Protein 3I33 (pdb70)

Organism: Homo sapiens (NCBI:txid9606)

InterPro domains:
  IPR013126 Heat shock protein 70 family [PF00012] (7-615)
  IPR013126 Heat shock protein 70 family [PTHR19375] (7-579)
  IPR018181 Heat shock protein 70, conserved site [PS00297] (10-17)
  IPR018181 Heat shock protein 70, conserved site [PS00329] (200-213)
  IPR018181 Heat shock protein 70, conserved site [PS01036] (337-351)
  IPR029047 Heat shock protein 70kD, peptide-binding domain superfamily [G3DSA:2.60.34.10] (388-541)
  IPR029047 Heat shock protein 70kD, peptide-binding domain superfamily [SSF100920] (389-546)
  IPR029048 H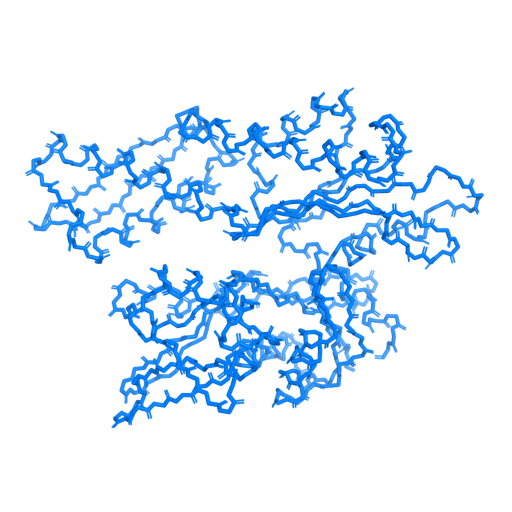eat shock protein 70kD, C-terminal domain superfamily [G3DSA:1.20.1270.10] (542-639)
  IPR029048 Heat shock protein 70kD, C-terminal domain superfamily [SSF100934] (541-621)
  IPR043129 ATPase, nucleotide binding domain [SSF53067] (5-188)
  IPR043129 ATPase, nucleotide binding domain [SSF53067] (194-385)

CATH classification: 3.30.420.40 (+3 more: 3.30.30.30, 3.30.420.40, 3.90.640.10)

Structure (mmCIF, N/CA/C/O backbone):
data_3I33
#
_entry.id   3I33
#
_cell.length_a   48.180
_cell.length_b   78.600
_cell.length_c   93.990
_cell.angle_alpha   90.00
_cell.angle_beta   90.00
_cell.angle_gamma   90.00
#
_symmetry.space_group_name_H-M   'P 21 21 21'
#
loop_
_entity.id
_entity.type
_entity.pdbx_description
1 polymer 'Heat shock-related 70 kDa protein 2'
2 non-polymer 'PHOSPHATE ION'
3 non-polymer "ADENOSINE-5'-DIPHOSPHATE"
4 non-polymer 'MAGNESIUM ION'
5 non-polymer GLYCEROL
6 water water
#
loop_
_atom_site.group_PDB
_atom_site.id
_atom_site.type_symbol
_atom_site.label_atom_id
_atom_site.label_alt_id
_atom_site.label_comp_id
_atom_site.label_asym_id
_atom_site.label_entity_id
_atom_site.label_seq_id
_atom_site.pdbx_PDB_ins_code
_atom_site.Cartn_x
_atom_site.Cartn_y
_atom_site.Cartn_z
_atom_site.occupancy
_atom_site.B_iso_or_equiv
_atom_site.auth_seq_id
_atom_site.auth_comp_id
_atom_site.auth_asym_id
_atom_site.auth_atom_id
_atom_site.pdbx_PDB_model_num
ATOM 1 N N . MET A 1 23 ? -24.187 -4.284 -21.830 1.00 17.04 5 MET A N 1
ATOM 2 C CA . MET A 1 23 ? -23.368 -4.648 -20.634 1.00 16.69 5 MET A CA 1
ATOM 3 C C . MET A 1 23 ? -23.324 -3.496 -19.630 1.00 15.78 5 MET A C 1
ATOM 4 O O . MET A 1 23 ? -22.890 -2.399 -19.960 1.00 15.83 5 MET A O 1
ATOM 9 N N . PRO A 1 24 ? -23.753 -3.746 -18.386 1.00 14.39 6 PRO A N 1
ATOM 10 C CA . PRO A 1 24 ? -23.696 -2.670 -17.400 1.00 13.46 6 PRO A CA 1
ATOM 11 C C . PRO A 1 24 ? -22.287 -2.423 -16.881 1.00 12.33 6 PRO A C 1
ATOM 12 O O . PRO A 1 24 ? -21.401 -3.273 -17.022 1.00 12.04 6 PRO A O 1
ATOM 16 N N . ALA A 1 25 ? -22.108 -1.240 -16.305 1.00 11.23 7 ALA A N 1
ATOM 17 C CA . ALA A 1 25 ? -20.898 -0.894 -15.576 1.00 10.88 7 ALA A CA 1
ATOM 18 C C . ALA A 1 25 ? -21.072 -1.378 -14.143 1.00 10.20 7 ALA A C 1
ATOM 19 O O . ALA A 1 25 ? -22.201 -1.612 -13.701 1.00 10.46 7 ALA A O 1
ATOM 21 N N . ILE A 1 26 ? -19.964 -1.528 -13.426 1.00 9.54 8 ILE A N 1
ATOM 22 C CA . ILE A 1 26 ? -20.001 -2.035 -12.052 1.00 8.93 8 ILE A CA 1
ATOM 23 C C . ILE A 1 26 ? -19.483 -0.993 -11.061 1.00 8.38 8 ILE A C 1
ATOM 24 O O . ILE A 1 26 ? -18.791 -0.051 -11.435 1.00 8.75 8 ILE A O 1
ATOM 29 N N . GLY A 1 27 ? -19.884 -1.142 -9.804 1.00 7.62 9 GLY A N 1
ATOM 30 C CA . GLY A 1 27 ? -19.358 -0.339 -8.712 1.00 6.99 9 GLY A CA 1
ATOM 31 C C . GLY A 1 27 ? -18.476 -1.220 -7.866 1.00 6.85 9 GLY A C 1
ATOM 32 O O . GLY A 1 27 ? -18.889 -2.291 -7.430 1.00 7.44 9 GLY A O 1
ATOM 33 N N . ILE A 1 28 ? -17.254 -0.768 -7.620 1.00 6.44 10 ILE A N 1
ATOM 34 C CA . ILE A 1 28 ? -16.316 -1.522 -6.792 1.00 6.65 10 ILE A CA 1
ATOM 35 C C . ILE A 1 28 ? -15.866 -0.713 -5.577 1.00 6.46 10 ILE A C 1
ATOM 36 O O . ILE A 1 28 ? -15.297 0.377 -5.704 1.00 7.09 10 ILE A O 1
ATOM 41 N N . ASP A 1 29 ? -16.151 -1.264 -4.406 1.00 5.72 11 ASP A N 1
ATOM 42 C CA . ASP A 1 29 ? -15.575 -0.801 -3.155 1.00 5.74 11 ASP A CA 1
ATOM 43 C C . ASP A 1 29 ? -14.292 -1.594 -2.956 1.00 5.72 11 ASP A C 1
ATOM 44 O O . ASP A 1 29 ? -14.333 -2.773 -2.626 1.00 6.37 11 ASP A O 1
ATOM 49 N N . LEU A 1 30 ? -13.157 -0.942 -3.178 1.00 5.33 12 LEU A N 1
ATOM 50 C CA . LEU A 1 30 ? -11.846 -1.535 -2.987 1.00 5.65 12 LEU A CA 1
ATOM 51 C C . LEU A 1 30 ? -11.404 -1.182 -1.570 1.00 5.34 12 LEU A C 1
ATOM 52 O O . LEU A 1 30 ? -10.818 -0.127 -1.326 1.00 5.88 12 LEU A O 1
ATOM 57 N N . GLY A 1 31 ? -11.745 -2.055 -0.627 1.00 5.26 13 GLY A N 1
ATOM 58 C CA . GLY A 1 31 ? -11.610 -1.742 0.781 1.00 5.21 13 GLY A CA 1
ATOM 59 C C . GLY A 1 31 ? -10.298 -2.175 1.371 1.00 5.17 13 GLY A C 1
ATOM 60 O O . GLY A 1 31 ? -9.589 -3.023 0.820 1.00 5.24 13 GLY A O 1
ATOM 61 N N . THR A 1 32 ? -9.969 -1.600 2.510 1.00 5.19 14 THR A N 1
ATOM 62 C CA . THR A 1 32 ? -8.739 -1.955 3.191 1.00 5.19 14 THR A CA 1
ATOM 63 C C . THR A 1 32 ? -8.702 -3.433 3.501 1.00 5.13 14 THR A C 1
ATOM 64 O O . THR A 1 32 ? -7.675 -4.078 3.298 1.00 5.72 14 THR A O 1
ATOM 68 N N . THR A 1 33 ? -9.805 -3.970 4.008 1.00 5.58 15 THR A N 1
ATOM 69 C CA . THR A 1 33 ? -9.843 -5.372 4.434 1.00 5.79 15 THR A CA 1
ATOM 70 C C . THR A 1 33 ? -10.704 -6.260 3.545 1.00 6.21 15 THR A C 1
ATOM 71 O O . THR A 1 33 ? -10.343 -7.415 3.327 1.00 5.86 15 THR A O 1
ATOM 75 N N . TYR A 1 34 ? -11.807 -5.723 3.029 1.00 5.58 16 TYR A N 1
ATOM 76 C CA . TYR A 1 34 ? -12.699 -6.436 2.112 1.00 6.22 16 TYR A CA 1
ATOM 77 C C . TYR A 1 34 ? -13.024 -5.568 0.923 1.00 6.30 16 TYR A C 1
ATOM 78 O O . TYR A 1 34 ? -13.070 -4.345 1.016 1.00 6.60 16 TYR A O 1
ATOM 87 N N . SER A 1 35 ? -13.304 -6.214 -0.197 1.00 6.63 17 SER A N 1
ATOM 88 C CA . SER A 1 35 ? -13.805 -5.531 -1.368 1.00 7.15 17 SER A CA 1
ATOM 89 C C . SER A 1 35 ? -15.165 -6.100 -1.742 1.00 7.23 17 SER A C 1
ATOM 90 O O . SER A 1 35 ? -15.509 -7.230 -1.373 1.00 8.22 17 SER A O 1
ATOM 93 N N . CYS A 1 36 ? -15.944 -5.295 -2.438 1.00 6.86 18 CYS A N 1
ATOM 94 C CA . CYS A 1 36 ? -17.336 -5.603 -2.723 1.00 7.27 18 CYS A CA 1
ATOM 95 C C . CYS A 1 36 ? -17.685 -5.013 -4.072 1.00 6.97 18 CYS A C 1
ATOM 96 O O . CYS A 1 36 ? -17.235 -3.909 -4.402 1.00 7.23 18 CYS A O 1
ATOM 99 N N . VAL A 1 37 ? -18.436 -5.760 -4.881 1.00 6.92 19 VAL A N 1
ATOM 100 C CA . VAL A 1 37 ? -18.798 -5.318 -6.226 1.00 7.77 19 VAL A CA 1
ATOM 101 C C . VAL A 1 37 ? -20.294 -5.441 -6.430 1.00 7.78 19 VAL A C 1
ATOM 102 O O . VAL A 1 37 ? -20.909 -6.439 -6.052 1.00 8.46 19 VAL A O 1
ATOM 106 N N . GLY A 1 38 ? -20.861 -4.391 -6.992 1.00 7.84 20 GLY A N 1
ATOM 107 C CA . GLY A 1 38 ? -22.280 -4.331 -7.270 1.00 8.02 20 GLY A CA 1
ATOM 108 C C . GLY A 1 38 ? -22.546 -3.907 -8.704 1.00 7.63 20 GLY A C 1
ATOM 109 O O . GLY A 1 38 ? -21.675 -3.352 -9.395 1.00 7.68 20 GLY A O 1
ATOM 110 N N . VAL A 1 39 ? -23.769 -4.172 -9.155 1.00 8.07 21 VAL A N 1
ATOM 111 C CA . VAL A 1 39 ? -24.200 -3.766 -10.484 1.00 8.93 21 VAL A CA 1
ATOM 112 C C . VAL A 1 39 ? -25.654 -3.330 -10.414 1.00 9.10 21 VAL A C 1
ATOM 113 O O . VAL A 1 39 ? -26.463 -3.922 -9.697 1.00 9.26 21 VAL A O 1
ATOM 117 N N . PHE A 1 40 ? -25.972 -2.288 -11.162 1.00 9.43 22 PHE A N 1
ATOM 118 C CA . PHE A 1 40 ? -27.319 -1.750 -11.241 1.00 10.40 22 PHE A CA 1
ATOM 119 C C . PHE A 1 40 ? -27.916 -2.234 -12.553 1.00 10.77 22 PHE A C 1
ATOM 120 O O . PHE A 1 40 ? -27.377 -1.948 -13.615 1.00 11.98 22 PHE A O 1
ATOM 128 N N . GLN A 1 41 ? -28.991 -3.010 -12.471 1.00 11.57 23 GLN A N 1
ATOM 129 C CA . GLN A 1 41 ? -29.684 -3.538 -13.653 1.00 12.73 23 GLN A CA 1
ATOM 130 C C . GLN A 1 41 ? -31.171 -3.539 -13.350 1.00 13.19 23 GLN A C 1
ATOM 131 O O . GLN A 1 41 ? -31.571 -3.840 -12.230 1.00 12.53 23 GLN A O 1
ATOM 137 N N . HIS A 1 42 ? -31.991 -3.239 -14.352 1.00 13.83 24 HIS A N 1
ATOM 138 C CA . HIS A 1 42 ? -33.449 -3.284 -14.197 1.00 15.08 24 HIS A CA 1
ATOM 139 C C . HIS A 1 42 ? -33.895 -2.560 -12.935 1.00 14.94 24 HIS A C 1
ATOM 140 O O . HIS A 1 42 ? -34.673 -3.088 -12.139 1.00 15.89 24 HIS A O 1
ATOM 147 N N . GLY A 1 43 ? -33.369 -1.357 -12.750 1.00 14.91 25 GLY A N 1
ATOM 148 C CA . GLY A 1 43 ? -33.838 -0.477 -11.694 1.00 14.58 25 GLY A CA 1
ATOM 149 C C . GLY A 1 43 ? -33.310 -0.736 -10.300 1.00 14.29 25 GLY A C 1
ATOM 150 O O . GLY A 1 43 ? -33.659 -0.002 -9.375 1.00 14.97 25 GLY A O 1
ATOM 151 N N . LYS A 1 44 ? -32.476 -1.755 -10.117 1.00 13.56 26 LYS A N 1
ATOM 152 C CA . LYS A 1 44 ? -31.997 -2.066 -8.778 1.00 13.95 26 LYS A CA 1
ATOM 153 C C . LYS A 1 44 ? -30.551 -2.527 -8.741 1.00 12.84 26 LYS A C 1
ATOM 154 O O . LYS A 1 44 ? -30.002 -2.999 -9.729 1.00 12.26 26 LYS A O 1
ATOM 160 N N . VAL A 1 45 ? -29.954 -2.403 -7.567 1.00 12.02 27 VAL A N 1
ATOM 161 C CA . VAL A 1 45 ? -28.602 -2.878 -7.331 1.00 11.56 27 VAL A CA 1
ATOM 162 C C . VAL A 1 45 ? -28.598 -4.334 -6.882 1.00 11.03 27 VAL A C 1
ATOM 163 O O . VAL A 1 45 ? -29.373 -4.727 -6.004 1.00 11.65 27 VAL A O 1
ATOM 167 N N . GLU A 1 46 ? -27.728 -5.128 -7.494 1.00 9.80 28 GLU A N 1
ATOM 168 C CA . GLU A 1 46 ? -27.405 -6.468 -7.029 1.00 10.86 28 GLU A CA 1
ATOM 169 C C . GLU A 1 46 ? -25.952 -6.462 -6.589 1.00 10.37 28 GLU A C 1
ATOM 170 O O . GLU A 1 46 ? -25.067 -6.075 -7.350 1.00 10.12 28 GLU A O 1
ATOM 176 N N . ILE A 1 47 ? -25.711 -6.863 -5.355 1.00 10.11 29 ILE A N 1
ATOM 177 C CA . ILE A 1 47 ? -24.363 -7.058 -4.854 1.00 10.60 29 ILE A CA 1
ATOM 178 C C . ILE A 1 47 ? -24.000 -8.484 -5.212 1.00 10.72 29 ILE A C 1
ATOM 179 O O . ILE A 1 47 ? -24.775 -9.409 -4.932 1.00 12.02 29 ILE A O 1
ATOM 184 N N . ILE A 1 48 ? -22.851 -8.659 -5.849 1.00 10.66 30 ILE A N 1
ATOM 185 C CA . ILE A 1 48 ? -22.494 -9.901 -6.522 1.00 11.12 30 ILE A CA 1
ATOM 186 C C . ILE A 1 48 ? -21.680 -10.812 -5.606 1.00 11.41 30 ILE A C 1
ATOM 187 O O . ILE A 1 48 ? -20.657 -10.404 -5.044 1.00 11.14 30 ILE A O 1
ATOM 192 N N . ALA A 1 49 ? -22.137 -12.051 -5.447 1.00 12.29 31 ALA A N 1
ATOM 193 C CA . ALA A 1 49 ? -21.436 -13.024 -4.620 1.00 12.60 31 ALA A CA 1
ATOM 194 C C . ALA A 1 49 ? -20.274 -13.601 -5.405 1.00 12.76 31 ALA A C 1
ATOM 195 O O . ALA A 1 49 ? -20.356 -13.752 -6.631 1.00 14.05 31 ALA A O 1
ATOM 197 N N . ASN A 1 50 ? -19.179 -13.889 -4.709 1.00 12.60 32 ASN A N 1
ATOM 198 C CA . ASN A 1 50 ? -18.005 -14.491 -5.320 1.00 12.86 32 ASN A CA 1
ATOM 199 C C . ASN A 1 50 ? -18.189 -16.014 -5.437 1.00 13.77 32 ASN A C 1
ATOM 200 O O . ASN A 1 50 ? -19.272 -16.537 -5.159 1.00 14.09 32 ASN A O 1
ATOM 205 N N . ASP A 1 51 ? -17.142 -16.725 -5.834 1.00 14.81 33 ASP A N 1
ATOM 206 C CA . ASP A 1 51 ? -17.303 -18.158 -6.109 1.00 15.46 33 ASP A CA 1
ATOM 207 C C . ASP A 1 51 ? -17.273 -19.041 -4.866 1.00 15.11 33 ASP A C 1
ATOM 208 O O . ASP A 1 51 ? -17.340 -20.267 -4.965 1.00 15.59 33 ASP A O 1
ATOM 213 N N . GLN A 1 52 ? -17.164 -18.424 -3.696 1.00 14.23 34 GLN A N 1
ATOM 214 C CA . GLN A 1 52 ? -17.437 -19.111 -2.444 1.00 13.53 34 GLN A CA 1
ATOM 215 C C . GLN A 1 52 ? -18.791 -18.690 -1.866 1.00 13.28 34 GLN A C 1
ATOM 216 O O . GLN A 1 52 ? -19.115 -19.036 -0.733 1.00 13.54 34 GLN A O 1
ATOM 222 N N . GLY A 1 53 ? -19.568 -17.946 -2.662 1.00 13.05 35 GLY A N 1
ATOM 223 C CA . GLY A 1 53 ? -20.918 -17.521 -2.290 1.00 13.21 35 GLY A CA 1
ATOM 224 C C . GLY A 1 53 ? -20.980 -16.285 -1.410 1.00 12.64 35 GLY A C 1
ATOM 225 O O . GLY A 1 53 ? -22.027 -15.997 -0.819 1.00 13.97 35 GLY A O 1
ATOM 226 N N . ASN A 1 54 ? -19.870 -15.545 -1.317 1.00 12.16 36 ASN A N 1
ATOM 227 C CA . ASN A 1 54 ? -19.762 -14.423 -0.388 1.00 11.35 36 ASN A CA 1
ATOM 228 C C . ASN A 1 54 ? -19.874 -13.086 -1.085 1.00 10.10 36 ASN A C 1
ATOM 229 O O . ASN A 1 54 ? -19.260 -12.872 -2.133 1.00 10.15 36 ASN A O 1
ATOM 234 N N . ARG A 1 55 ? -20.642 -12.190 -0.479 1.00 10.05 37 ARG A N 1
ATOM 235 C CA . ARG A 1 55 ? -20.933 -10.889 -1.068 1.00 10.40 37 ARG A CA 1
ATOM 236 C C . ARG A 1 55 ? -19.828 -9.866 -0.806 1.00 10.13 37 ARG A C 1
ATOM 237 O O . ARG A 1 55 ? -19.893 -8.749 -1.327 1.00 10.40 37 ARG A O 1
ATOM 245 N N . THR A 1 56 ? -18.831 -10.254 -0.014 1.00 9.81 38 THR A N 1
ATOM 246 C CA . THR A 1 56 ? -17.589 -9.485 0.155 1.00 10.36 38 THR A CA 1
ATOM 247 C C . THR A 1 56 ? -16.420 -10.431 -0.025 1.00 9.87 38 THR A C 1
ATOM 248 O O . THR A 1 56 ? -16.541 -11.631 0.219 1.00 10.26 38 THR A O 1
ATOM 252 N N . THR A 1 57 ? -15.281 -9.886 -0.432 1.00 9.00 39 THR A N 1
ATOM 253 C CA . THR A 1 57 ? -14.101 -10.658 -0.731 1.00 8.88 39 THR A CA 1
ATOM 254 C C . THR A 1 57 ? -12.915 -10.033 -0.007 1.00 8.22 39 THR A C 1
ATOM 255 O O . THR A 1 57 ? -12.670 -8.844 -0.161 1.00 7.52 39 THR A O 1
ATOM 259 N N . PRO A 1 58 ? -12.167 -10.808 0.782 1.00 7.91 40 PRO A N 1
ATOM 260 C CA . PRO A 1 58 ? -11.001 -10.230 1.446 1.00 8.25 40 PRO A CA 1
ATOM 261 C C . PRO A 1 58 ? -10.018 -9.603 0.455 1.00 7.65 40 PRO A C 1
ATOM 262 O O . PRO A 1 58 ? -9.734 -10.184 -0.601 1.00 7.61 40 PRO A O 1
ATOM 266 N N . SER A 1 59 ? -9.484 -8.440 0.812 1.00 7.14 41 SER A N 1
ATOM 267 C CA . SER A 1 59 ? -8.509 -7.737 -0.019 1.00 7.00 41 SER A CA 1
ATOM 268 C C . SER A 1 59 ? -7.124 -8.309 0.262 1.00 7.70 41 SER A C 1
ATOM 269 O O . SER A 1 59 ? -6.221 -7.623 0.743 1.00 7.55 41 SER A O 1
ATOM 272 N N . TYR A 1 60 ? -7.002 -9.607 -0.043 1.00 8.01 42 TYR A N 1
ATOM 273 C CA . TYR A 1 60 ? -5.832 -10.411 0.288 1.00 8.43 42 TYR A CA 1
ATOM 274 C C . TYR A 1 60 ? -5.294 -11.076 -0.971 1.00 8.27 42 TYR A C 1
ATOM 275 O O . TYR A 1 60 ? -6.075 -11.545 -1.801 1.00 8.41 42 TYR A O 1
ATOM 284 N N . VAL A 1 61 ? -3.969 -11.140 -1.084 1.00 8.50 43 VAL A N 1
ATOM 285 C CA . VAL A 1 61 ? -3.321 -11.859 -2.179 1.00 9.36 43 VAL A CA 1
ATOM 286 C C . VAL A 1 61 ? -2.198 -12.681 -1.574 1.00 10.59 43 VAL A C 1
ATOM 287 O O . VAL A 1 61 ? -1.332 -12.136 -0.909 1.00 9.97 43 VAL A O 1
ATOM 291 N N . ALA A 1 62 ? -2.228 -13.992 -1.818 1.00 11.94 44 ALA A N 1
ATOM 292 C CA . ALA A 1 62 ? -1.208 -14.908 -1.298 1.00 13.02 44 ALA A CA 1
ATOM 293 C C . ALA A 1 62 ? -0.387 -15.527 -2.429 1.00 13.29 44 ALA A C 1
ATOM 294 O O . ALA A 1 62 ? -0.927 -15.829 -3.497 1.00 13.83 44 ALA A O 1
ATOM 296 N N . PHE A 1 63 ? 0.906 -15.713 -2.162 1.00 13.17 45 PHE A N 1
ATOM 297 C CA . PHE A 1 63 ? 1.853 -16.303 -3.112 1.00 13.96 45 PHE A CA 1
ATOM 298 C C . PHE A 1 63 ? 2.551 -17.514 -2.495 1.00 14.97 45 PHE A C 1
ATOM 299 O O . PHE A 1 63 ? 2.983 -17.481 -1.337 1.00 15.81 45 PHE A O 1
ATOM 307 N N . THR A 1 64 ? 2.702 -18.566 -3.296 1.00 16.27 46 THR A N 1
ATOM 308 C CA . THR A 1 64 ? 3.457 -19.748 -2.886 1.00 17.13 46 THR A CA 1
ATOM 309 C C . THR A 1 64 ? 4.418 -20.135 -4.011 1.00 17.85 46 THR A C 1
ATOM 310 O O . THR A 1 64 ? 4.579 -19.394 -4.982 1.00 17.95 46 THR A O 1
ATOM 314 N N . ASP A 1 65 ? 5.060 -21.293 -3.886 1.00 18.53 47 ASP A N 1
ATOM 315 C CA . ASP A 1 65 ? 5.925 -21.804 -4.950 1.00 18.88 47 ASP A CA 1
ATOM 316 C C . ASP A 1 65 ? 5.130 -22.239 -6.191 1.00 19.53 47 ASP A C 1
ATOM 317 O O . ASP A 1 65 ? 5.721 -22.443 -7.246 1.00 19.49 47 ASP A O 1
ATOM 322 N N . THR A 1 66 ? 3.811 -22.392 -6.079 1.00 19.85 48 THR A N 1
ATOM 323 C CA . THR A 1 66 ? 3.001 -22.890 -7.200 1.00 20.80 48 THR A CA 1
ATOM 324 C C . THR A 1 66 ? 1.723 -22.099 -7.532 1.00 20.74 48 THR A C 1
ATOM 325 O O . THR A 1 66 ? 1.127 -22.313 -8.588 1.00 20.92 48 THR A O 1
ATOM 329 N N . GLU A 1 67 ? 1.298 -21.199 -6.648 1.00 20.58 49 GLU A N 1
ATOM 330 C CA . GLU A 1 67 ? -0.007 -20.543 -6.788 1.00 20.47 49 GLU A CA 1
ATOM 331 C C . GLU A 1 67 ? -0.002 -19.064 -6.408 1.00 19.54 49 GLU A C 1
ATOM 332 O O . GLU A 1 67 ? 0.818 -18.622 -5.605 1.00 19.18 49 GLU A O 1
ATOM 338 N N . ARG A 1 68 ? -0.919 -18.317 -7.026 1.00 18.85 50 ARG A N 1
ATOM 339 C CA . ARG A 1 68 ? -1.323 -16.991 -6.548 1.00 18.61 50 ARG A CA 1
ATOM 340 C C . ARG A 1 68 ? -2.808 -17.060 -6.214 1.00 18.05 50 ARG A C 1
ATOM 341 O O . ARG A 1 68 ? -3.626 -17.364 -7.080 1.00 18.73 50 ARG A O 1
ATOM 349 N N . LEU A 1 69 ? -3.145 -16.799 -4.949 1.00 16.46 51 LEU A N 1
ATOM 350 C CA . LEU A 1 69 ? -4.519 -16.869 -4.468 1.00 15.70 51 LEU A CA 1
ATOM 351 C C . LEU A 1 69 ? -5.003 -15.463 -4.145 1.00 14.29 51 LEU A C 1
ATOM 352 O O . LEU A 1 69 ? -4.227 -14.650 -3.649 1.00 13.53 51 LEU A O 1
ATOM 357 N N . ILE A 1 70 ? -6.272 -15.195 -4.429 1.00 13.65 52 ILE A N 1
ATOM 358 C CA . ILE A 1 70 ? -6.860 -13.881 -4.173 1.00 13.60 52 ILE A CA 1
ATOM 359 C C . ILE A 1 70 ? -8.209 -14.029 -3.488 1.00 13.96 52 ILE A C 1
ATOM 360 O O . ILE A 1 70 ? -9.051 -14.821 -3.918 1.00 15.03 52 ILE A O 1
ATOM 365 N N . GLY A 1 71 ? -8.429 -13.249 -2.435 1.00 13.59 53 GLY A N 1
ATOM 366 C CA . GLY A 1 71 ? -9.734 -13.223 -1.783 1.00 13.70 53 GLY A CA 1
ATOM 367 C C . GLY A 1 71 ? -9.863 -14.236 -0.670 1.00 13.95 53 GLY A C 1
ATOM 368 O O . GLY A 1 71 ? -8.953 -14.386 0.136 1.00 12.33 53 GLY A O 1
ATOM 369 N N . ASP A 1 72 ? -11.014 -14.908 -0.617 1.00 14.16 54 ASP A N 1
ATOM 370 C CA . ASP A 1 72 ? -11.325 -15.846 0.467 1.00 14.85 54 ASP A CA 1
ATOM 371 C C . ASP A 1 72 ? -10.258 -16.920 0.537 1.00 15.21 54 ASP A C 1
ATOM 372 O O . ASP A 1 72 ? -9.809 -17.275 1.617 1.00 15.69 54 ASP A O 1
ATOM 377 N N . ALA A 1 73 ? -9.838 -17.417 -0.624 1.00 15.20 55 ALA A N 1
ATOM 378 C CA . ALA A 1 73 ? -8.799 -18.437 -0.692 1.00 15.87 55 ALA A CA 1
ATOM 379 C C . ALA A 1 73 ? -7.506 -17.963 -0.050 1.00 15.66 55 ALA A C 1
ATOM 380 O O . ALA A 1 73 ? -6.864 -18.718 0.657 1.00 16.12 55 ALA A O 1
ATOM 382 N N . ALA A 1 74 ? -7.145 -16.699 -0.269 1.00 15.17 56 ALA A N 1
ATOM 383 C CA . ALA A 1 74 ? -5.937 -16.134 0.333 1.00 14.70 56 ALA A CA 1
ATOM 384 C C . ALA A 1 74 ? -6.105 -15.937 1.847 1.00 14.52 56 ALA A C 1
ATOM 385 O O . ALA A 1 74 ? -5.254 -16.364 2.621 1.00 14.93 56 ALA A O 1
ATOM 387 N N . LYS A 1 75 ? -7.203 -15.316 2.265 1.00 14.59 57 LYS A N 1
ATOM 388 C CA . LYS A 1 75 ? -7.426 -15.069 3.698 1.00 14.69 57 LYS A CA 1
ATOM 389 C C . LYS A 1 75 ? -7.512 -16.372 4.496 1.00 14.91 57 LYS A C 1
ATOM 390 O O . LYS A 1 75 ? -6.979 -16.467 5.610 1.00 15.19 57 LYS A O 1
ATOM 396 N N . ASN A 1 76 ? -8.171 -17.378 3.924 1.00 15.45 58 ASN A N 1
ATOM 397 C CA . ASN A 1 76 ? -8.377 -18.647 4.626 1.00 15.67 58 ASN A CA 1
ATOM 398 C C . ASN A 1 76 ? -7.101 -19.468 4.816 1.00 15.98 58 ASN A C 1
ATOM 399 O O . ASN A 1 76 ? -7.070 -20.349 5.681 1.00 16.71 58 ASN A O 1
ATOM 404 N N . GLN A 1 77 ? -6.048 -19.172 4.055 1.00 15.94 59 GLN A N 1
ATOM 405 C CA . GLN A 1 77 ? -4.756 -19.862 4.219 1.00 15.95 59 GLN A CA 1
ATOM 406 C C . GLN A 1 77 ? -3.659 -19.007 4.865 1.00 16.28 59 GLN A C 1
ATOM 407 O O . GLN A 1 77 ? -2.500 -19.414 4.920 1.00 16.11 59 GLN A O 1
ATOM 413 N N . VAL A 1 78 ? -4.023 -17.848 5.405 1.00 16.67 60 VAL A N 1
ATOM 414 C CA . VAL A 1 78 ? -3.039 -16.970 6.040 1.00 17.70 60 VAL A CA 1
ATOM 415 C C . VAL A 1 78 ? -2.335 -17.650 7.234 1.00 18.11 60 VAL A C 1
ATOM 416 O O . VAL A 1 78 ? -1.166 -17.377 7.504 1.00 17.44 60 VAL A O 1
ATOM 420 N N . ALA A 1 79 ? -3.040 -18.544 7.931 1.00 18.73 61 ALA A N 1
ATOM 421 C CA . ALA A 1 79 ? -2.462 -19.279 9.057 1.00 19.69 61 ALA A CA 1
ATOM 422 C C . ALA A 1 79 ? -1.267 -20.113 8.611 1.00 20.19 61 ALA A C 1
ATOM 423 O O . ALA A 1 79 ? -0.279 -20.224 9.342 1.00 20.71 61 ALA A O 1
ATOM 425 N N . MET A 1 80 ? -1.352 -20.658 7.397 1.00 20.17 62 MET A N 1
ATOM 426 C CA . MET A 1 80 ? -0.301 -21.511 6.844 1.00 20.33 62 MET A CA 1
ATOM 427 C C . MET A 1 80 ? 0.738 -20.769 6.013 1.00 19.41 62 MET A C 1
ATOM 428 O O . MET A 1 80 ? 1.775 -21.342 5.683 1.00 19.11 62 MET A O 1
ATOM 433 N N . ASN A 1 81 ? 0.483 -19.501 5.699 1.00 18.52 63 ASN A N 1
ATOM 434 C CA . ASN A 1 81 ? 1.356 -18.745 4.799 1.00 18.13 63 ASN A CA 1
ATOM 435 C C . ASN A 1 81 ? 1.382 -17.243 5.139 1.00 17.91 63 ASN A C 1
ATOM 436 O O . ASN A 1 81 ? 1.023 -16.422 4.306 1.00 18.31 63 ASN A O 1
ATOM 441 N N . PRO A 1 82 ? 1.826 -16.878 6.358 1.00 17.84 64 PRO A N 1
ATOM 442 C CA . PRO A 1 82 ? 1.782 -15.462 6.802 1.00 17.71 64 PRO A CA 1
ATOM 443 C C . PRO A 1 82 ? 2.778 -14.491 6.136 1.00 17.45 64 PRO A C 1
ATOM 444 O O . PRO A 1 82 ? 2.470 -13.305 5.953 1.00 17.18 64 PRO A O 1
ATOM 448 N N . THR A 1 83 ? 3.958 -14.971 5.765 1.00 17.27 65 THR A N 1
ATOM 449 C CA . THR A 1 83 ? 4.991 -14.078 5.235 1.00 16.85 65 THR A CA 1
ATOM 450 C C . THR A 1 83 ? 4.753 -13.672 3.772 1.00 15.77 65 THR A C 1
ATOM 451 O O . THR A 1 83 ? 5.235 -12.630 3.336 1.00 15.24 65 THR A O 1
ATOM 455 N N . ASN A 1 84 ? 4.014 -14.494 3.036 1.00 14.91 66 ASN A N 1
ATOM 456 C CA . ASN A 1 84 ? 3.759 -14.255 1.623 1.00 14.76 66 ASN A CA 1
ATOM 457 C C . ASN A 1 84 ? 2.286 -14.034 1.327 1.00 14.21 66 ASN A C 1
ATOM 458 O O . ASN A 1 84 ? 1.841 -14.189 0.198 1.00 14.36 66 ASN A O 1
ATOM 463 N N . THR A 1 85 ? 1.530 -13.662 2.358 1.00 13.47 67 THR A N 1
ATOM 464 C CA . THR A 1 85 ? 0.127 -13.307 2.189 1.00 13.13 67 THR A CA 1
ATOM 465 C C . THR A 1 85 ? 0.008 -11.814 2.441 1.00 11.89 67 THR A C 1
ATOM 466 O O . THR A 1 85 ? 0.188 -11.336 3.566 1.00 12.79 67 THR A O 1
ATOM 470 N N . ILE A 1 86 ? -0.268 -11.078 1.372 1.00 10.54 68 ILE A N 1
ATOM 471 C CA . ILE A 1 86 ? -0.316 -9.628 1.416 1.00 9.96 68 ILE A CA 1
ATOM 472 C C . ILE A 1 86 ? -1.739 -9.171 1.685 1.00 8.44 68 ILE A C 1
ATOM 473 O O . ILE A 1 86 ? -2.693 -9.689 1.127 1.00 8.90 68 ILE A O 1
ATOM 478 N N . PHE A 1 87 ? -1.839 -8.171 2.549 1.00 7.80 69 PHE A N 1
ATOM 479 C CA . PHE A 1 87 ? -3.078 -7.478 2.841 1.00 7.67 69 PHE A CA 1
ATOM 480 C C . PHE A 1 87 ? -2.686 -6.043 3.167 1.00 7.19 69 PHE A C 1
ATOM 481 O O . PHE A 1 87 ? -1.505 -5.703 3.181 1.00 8.00 69 PHE A O 1
ATOM 489 N N . ASP A 1 88 ? -3.685 -5.198 3.420 1.00 7.14 70 ASP A N 1
ATOM 490 C CA . ASP A 1 88 ? -3.437 -3.799 3.764 1.00 7.29 70 ASP A CA 1
ATOM 491 C C . ASP A 1 88 ? -2.700 -3.009 2.671 1.00 6.70 70 ASP A C 1
ATOM 492 O O . ASP A 1 88 ? -2.114 -1.985 2.971 1.00 7.51 70 ASP A O 1
ATOM 497 N N . ALA A 1 89 ? -2.758 -3.428 1.406 1.00 6.62 71 ALA A N 1
ATOM 498 C CA . ALA A 1 89 ? -2.100 -2.655 0.356 1.00 6.56 71 ALA A CA 1
ATOM 499 C C . ALA A 1 89 ? -2.657 -1.239 0.244 1.00 6.41 71 ALA A C 1
ATOM 500 O O . ALA A 1 89 ? -1.968 -0.327 -0.193 1.00 6.64 71 ALA A O 1
ATOM 502 N N . LYS A 1 90 ? -3.912 -1.055 0.636 1.00 5.80 72 LYS A N 1
ATOM 503 C CA . LYS A 1 90 ? -4.525 0.262 0.627 1.00 5.91 72 LYS A CA 1
ATOM 504 C C . LYS A 1 90 ? -3.824 1.234 1.573 1.00 5.86 72 LYS A C 1
ATOM 505 O O . LYS A 1 90 ? -3.920 2.434 1.384 1.00 6.95 72 LYS A O 1
ATOM 511 N N . ARG A 1 91 ? -3.122 0.719 2.574 1.00 6.13 73 ARG A N 1
ATOM 512 C CA . ARG A 1 91 ? -2.354 1.564 3.480 1.00 6.54 73 ARG A CA 1
ATOM 513 C C . ARG A 1 91 ? -1.073 2.067 2.840 1.00 7.02 73 ARG A C 1
ATOM 514 O O . ARG A 1 91 ? -0.500 3.051 3.318 1.00 7.96 73 ARG A O 1
ATOM 522 N N . LEU A 1 92 ? -0.636 1.419 1.765 1.00 7.14 74 LEU A N 1
ATOM 523 C CA . LEU A 1 92 ? 0.584 1.803 1.042 1.00 7.63 74 LEU A CA 1
ATOM 524 C C . LEU A 1 92 ? 0.316 2.572 -0.239 1.00 7.65 74 LEU A C 1
ATOM 525 O O . LEU A 1 92 ? 1.189 3.282 -0.725 1.00 8.35 74 LEU A O 1
ATOM 530 N N . ILE A 1 93 ? -0.870 2.411 -0.817 1.00 7.02 75 ILE A N 1
ATOM 531 C CA . ILE A 1 93 ? -1.115 2.864 -2.175 1.00 7.71 75 ILE A CA 1
ATOM 532 C C . ILE A 1 93 ? -0.990 4.382 -2.265 1.00 7.57 75 ILE A C 1
ATOM 533 O O . ILE A 1 93 ? -1.520 5.123 -1.444 1.00 7.85 75 ILE A O 1
ATOM 538 N N . GLY A 1 94 ? -0.205 4.836 -3.240 1.00 7.77 76 GLY A N 1
ATOM 539 C CA . GLY A 1 94 ? 0.041 6.261 -3.440 1.00 8.47 76 GLY A CA 1
ATOM 540 C C . GLY A 1 94 ? 0.935 6.944 -2.416 1.00 9.17 76 GLY A C 1
ATOM 541 O O . GLY A 1 94 ? 1.046 8.179 -2.422 1.00 9.83 76 GLY A O 1
ATOM 542 N N . ARG A 1 95 ? 1.569 6.171 -1.543 1.00 10.04 77 ARG A N 1
ATOM 543 C CA . ARG A 1 95 ? 2.458 6.724 -0.525 1.00 11.28 77 ARG A CA 1
ATOM 544 C C . ARG A 1 95 ? 3.905 6.500 -0.929 1.00 12.12 77 ARG A C 1
ATOM 545 O O . ARG A 1 95 ? 4.196 5.775 -1.874 1.00 12.02 77 ARG A O 1
ATOM 553 N N . LYS A 1 96 ? 4.806 7.157 -0.212 1.00 13.45 78 LYS A N 1
ATOM 554 C CA . LYS A 1 96 ? 6.239 6.962 -0.394 1.00 14.20 78 LYS A CA 1
ATOM 555 C C . LYS A 1 96 ? 6.758 6.097 0.743 1.00 13.90 78 LYS A C 1
ATOM 556 O O . LYS A 1 96 ? 6.227 6.117 1.848 1.00 13.39 78 LYS A O 1
ATOM 562 N N . PHE A 1 97 ? 7.797 5.322 0.452 1.00 14.00 79 PHE A N 1
ATOM 563 C CA . PHE A 1 97 ? 8.384 4.417 1.429 1.00 14.25 79 PHE A CA 1
ATOM 564 C C . PHE A 1 97 ? 8.753 5.117 2.743 1.00 14.64 79 PHE A C 1
ATOM 565 O O . PHE A 1 97 ? 8.530 4.572 3.814 1.00 14.18 79 PHE A O 1
ATOM 573 N N . GLU A 1 98 ? 9.293 6.328 2.648 1.00 15.29 80 GLU A N 1
ATOM 574 C CA . GLU A 1 98 ? 9.763 7.066 3.826 1.00 16.30 80 GLU A CA 1
ATOM 575 C C . GLU A 1 98 ? 8.663 7.794 4.603 1.00 16.90 80 GLU A C 1
ATOM 576 O O . GLU A 1 98 ? 8.939 8.404 5.638 1.00 17.39 80 GLU A O 1
ATOM 578 N N . ASP A 1 99 ? 7.420 7.745 4.119 1.00 16.94 81 ASP A N 1
ATOM 579 C CA . ASP A 1 99 ? 6.313 8.366 4.842 1.00 17.20 81 ASP A CA 1
ATOM 580 C C . ASP A 1 99 ? 6.195 7.761 6.230 1.00 16.89 81 ASP A C 1
ATOM 581 O O . ASP A 1 99 ? 6.326 6.550 6.398 1.00 16.60 81 ASP A O 1
ATOM 586 N N . ALA A 1 100 ? 5.934 8.604 7.225 1.00 17.24 82 ALA A N 1
ATOM 587 C CA . ALA A 1 100 ? 5.837 8.144 8.604 1.00 17.29 82 ALA A CA 1
ATOM 588 C C . ALA A 1 100 ? 4.781 7.052 8.762 1.00 16.83 82 ALA A C 1
ATOM 589 O O . ALA A 1 100 ? 4.980 6.109 9.519 1.00 16.77 82 ALA A O 1
ATOM 591 N N . THR A 1 101 ? 3.670 7.170 8.035 1.00 16.52 83 THR A N 1
ATOM 592 C CA . THR A 1 101 ? 2.607 6.177 8.143 1.00 16.55 83 THR A CA 1
ATOM 593 C C . THR A 1 101 ? 3.092 4.817 7.643 1.00 14.72 83 THR A C 1
ATOM 594 O O . THR A 1 101 ? 2.804 3.797 8.259 1.00 14.22 83 THR A O 1
ATOM 598 N N . VAL A 1 102 ? 3.830 4.813 6.535 1.00 14.04 84 VAL A N 1
ATOM 599 C CA . VAL A 1 102 ? 4.347 3.571 5.955 1.00 13.56 84 VAL A CA 1
ATOM 600 C C . VAL A 1 102 ? 5.347 2.905 6.911 1.00 13.73 84 VAL A C 1
ATOM 601 O O . VAL A 1 102 ? 5.249 1.719 7.210 1.00 12.61 84 VAL A O 1
ATOM 605 N N . GLN A 1 103 ? 6.296 3.695 7.403 1.00 14.09 85 GLN A N 1
ATOM 606 C CA . GLN A 1 103 ? 7.311 3.185 8.324 1.00 14.88 85 GLN A CA 1
ATOM 607 C C . GLN A 1 103 ? 6.690 2.632 9.608 1.00 14.69 85 GLN A C 1
ATOM 608 O O . GLN A 1 103 ? 7.138 1.613 10.130 1.00 15.18 85 GLN A O 1
ATOM 614 N N . SER A 1 104 ? 5.632 3.284 10.085 1.00 15.08 86 SER A N 1
ATOM 615 C CA . SER A 1 104 ? 4.909 2.812 11.259 1.00 15.16 86 SER A CA 1
ATOM 616 C C . SER A 1 104 ? 4.159 1.506 10.989 1.00 14.72 86 SER A C 1
ATOM 617 O O . SER A 1 104 ? 4.248 0.554 11.757 1.00 14.95 86 SER A O 1
ATOM 620 N N . ASP A 1 105 ? 3.417 1.468 9.882 1.00 14.07 87 ASP A N 1
ATOM 621 C CA . ASP A 1 105 ? 2.617 0.286 9.539 1.00 14.11 87 ASP A CA 1
ATOM 622 C C . ASP A 1 105 ? 3.494 -0.948 9.305 1.00 14.22 87 ASP A C 1
ATOM 623 O O . ASP A 1 105 ? 3.108 -2.057 9.664 1.00 14.01 87 ASP A O 1
ATOM 628 N N . MET A 1 106 ? 4.677 -0.747 8.723 1.00 14.87 88 MET A N 1
ATOM 629 C CA . MET A 1 106 ? 5.598 -1.857 8.436 1.00 15.52 88 MET A CA 1
ATOM 630 C C . MET A 1 106 ? 5.977 -2.673 9.660 1.00 16.17 88 MET A C 1
ATOM 631 O O . MET A 1 106 ? 6.183 -3.884 9.565 1.00 16.42 88 MET A O 1
ATOM 636 N N . LYS A 1 107 ? 6.045 -2.011 10.809 1.00 17.22 89 LYS A N 1
ATOM 637 C CA . LYS A 1 107 ? 6.391 -2.678 12.059 1.00 18.54 89 LYS A CA 1
ATOM 638 C C . LYS A 1 107 ? 5.319 -3.668 12.518 1.00 18.82 89 LYS A C 1
ATOM 639 O O . LYS A 1 107 ? 5.593 -4.505 13.371 1.00 19.92 89 LYS A O 1
ATOM 645 N N . HIS A 1 108 ? 4.113 -3.586 11.954 1.00 18.79 90 HIS A N 1
ATOM 646 C CA . HIS A 1 108 ? 3.006 -4.461 12.345 1.00 18.82 90 HIS A CA 1
ATOM 647 C C . HIS A 1 108 ? 2.614 -5.512 11.301 1.00 17.71 90 HIS A C 1
ATOM 648 O O . HIS A 1 108 ? 1.671 -6.272 11.524 1.00 19.23 90 HIS A O 1
ATOM 655 N N . TRP A 1 109 ? 3.309 -5.557 10.167 1.00 15.83 91 TRP A N 1
ATOM 656 C CA . TRP A 1 109 ? 2.969 -6.508 9.111 1.00 14.69 91 TRP A CA 1
ATOM 657 C C . TRP A 1 109 ? 3.948 -7.674 9.099 1.00 14.65 91 TRP A C 1
ATOM 658 O O . TRP A 1 109 ? 5.132 -7.470 9.346 1.00 15.00 91 TRP A O 1
ATOM 669 N N . PRO A 1 110 ? 3.460 -8.887 8.786 1.00 14.76 92 PRO A N 1
ATOM 670 C CA . PRO A 1 110 ? 4.301 -10.091 8.722 1.00 15.19 92 PRO A CA 1
ATOM 671 C C . PRO A 1 110 ? 5.070 -10.231 7.410 1.00 15.26 92 PRO A C 1
ATOM 672 O O . PRO A 1 110 ? 6.007 -11.035 7.330 1.00 16.55 92 PRO A O 1
ATOM 676 N N . PHE A 1 111 ? 4.653 -9.480 6.390 1.00 14.51 93 PHE A N 1
ATOM 677 C CA . PHE A 1 111 ? 5.319 -9.462 5.088 1.00 14.24 93 PHE A CA 1
ATOM 678 C C . PHE A 1 111 ? 6.329 -8.320 5.006 1.00 14.14 93 PHE A C 1
ATOM 679 O O . PHE A 1 111 ? 6.270 -7.354 5.776 1.00 14.22 93 PHE A O 1
ATOM 687 N N . ARG A 1 112 ? 7.266 -8.443 4.068 1.00 14.28 94 ARG A N 1
ATOM 688 C CA . ARG A 1 112 ? 8.330 -7.463 3.907 1.00 14.14 94 ARG A CA 1
ATOM 689 C C . ARG A 1 112 ? 7.934 -6.349 2.936 1.00 13.45 94 ARG A C 1
ATOM 690 O O . ARG A 1 112 ? 7.307 -6.609 1.906 1.00 13.48 94 ARG A O 1
ATOM 694 N N . VAL A 1 113 ? 8.298 -5.119 3.280 1.00 12.79 95 VAL A N 1
ATOM 695 C CA . VAL A 1 113 ? 8.117 -3.976 2.394 1.00 12.96 95 VAL A CA 1
ATOM 696 C C . VAL A 1 113 ? 9.481 -3.350 2.139 1.00 13.37 95 VAL A C 1
ATOM 697 O O . VAL A 1 113 ? 10.247 -3.118 3.076 1.00 13.46 95 VAL A O 1
ATOM 701 N N . VAL A 1 114 ? 9.774 -3.084 0.872 1.00 13.50 96 VAL A N 1
ATOM 702 C CA . VAL A 1 114 ? 11.042 -2.496 0.457 1.00 14.01 96 VAL A CA 1
ATOM 703 C C . VAL A 1 114 ? 10.788 -1.240 -0.360 1.00 14.46 96 VAL A C 1
ATOM 704 O O . VAL A 1 114 ? 9.641 -0.935 -0.715 1.00 13.73 96 VAL A O 1
ATOM 708 N N . SER A 1 115 ? 11.857 -0.503 -0.640 1.00 14.78 97 SER A N 1
ATOM 709 C CA . SER A 1 115 ? 11.788 0.718 -1.425 1.00 15.78 97 SER A CA 1
ATOM 710 C C . SER A 1 115 ? 12.324 0.470 -2.828 1.00 16.61 97 SER A C 1
ATOM 711 O O . SER A 1 115 ? 13.393 -0.128 -2.993 1.00 16.98 97 SER A O 1
ATOM 714 N N . GLU A 1 116 ? 11.583 0.932 -3.830 1.00 17.34 98 GLU A N 1
ATOM 715 C CA . GLU A 1 116 ? 12.053 0.952 -5.213 1.00 18.57 98 GLU A CA 1
ATOM 716 C C . GLU A 1 116 ? 11.739 2.326 -5.802 1.00 19.07 98 GLU A C 1
ATOM 717 O O . GLU A 1 116 ? 10.567 2.680 -5.992 1.00 19.44 98 GLU A O 1
ATOM 723 N N . GLY A 1 117 ? 12.785 3.110 -6.063 1.00 19.83 99 GLY A N 1
ATOM 724 C CA . GLY A 1 117 ? 12.624 4.485 -6.527 1.00 20.07 99 GLY A CA 1
ATOM 725 C C . GLY A 1 117 ? 11.785 5.338 -5.590 1.00 19.99 99 GLY A C 1
ATOM 726 O O . GLY A 1 117 ? 10.973 6.150 -6.038 1.00 20.93 99 GLY A O 1
ATOM 727 N N . GLY A 1 118 ? 11.960 5.134 -4.286 1.00 19.33 100 GLY A N 1
ATOM 728 C CA . GLY A 1 118 ? 11.224 5.886 -3.280 1.00 18.50 100 GLY A CA 1
ATOM 729 C C . GLY A 1 118 ? 9.822 5.373 -2.988 1.00 17.46 100 GLY A C 1
ATOM 730 O O . GLY A 1 118 ? 9.172 5.858 -2.064 1.00 17.18 100 GLY A O 1
ATOM 731 N N . LYS A 1 119 ? 9.348 4.404 -3.771 1.00 16.47 101 LYS A N 1
ATOM 732 C CA . LYS A 1 119 ? 8.001 3.855 -3.589 1.00 15.81 101 LYS A CA 1
ATOM 733 C C . LYS A 1 119 ? 8.053 2.540 -2.833 1.00 14.41 101 LYS A C 1
ATOM 734 O O . LYS A 1 119 ? 8.967 1.741 -3.056 1.00 14.40 101 LYS A O 1
ATOM 740 N N . PRO A 1 120 ? 7.058 2.293 -1.959 1.00 12.87 102 PRO A N 1
ATOM 741 C CA . PRO A 1 120 ? 7.010 1.016 -1.273 1.00 12.17 102 PRO A CA 1
ATOM 742 C C . PRO A 1 120 ? 6.615 -0.107 -2.221 1.00 11.83 102 PRO A C 1
ATOM 743 O O . PRO A 1 120 ? 5.822 0.110 -3.147 1.00 11.48 102 PRO A O 1
ATOM 747 N N . LYS A 1 121 ? 7.182 -1.285 -2.003 1.00 10.86 103 LYS A N 1
ATOM 748 C CA . LYS A 1 121 ? 6.782 -2.494 -2.707 1.00 11.11 103 LYS A CA 1
ATOM 749 C C . LYS A 1 121 ? 6.739 -3.615 -1.698 1.00 10.97 103 LYS A C 1
ATOM 750 O O . LYS A 1 121 ? 7.585 -3.676 -0.800 1.00 12.45 103 LYS A O 1
ATOM 756 N N . VAL A 1 122 ? 5.777 -4.513 -1.822 1.00 11.04 104 VAL A N 1
ATOM 757 C CA . VAL A 1 122 ? 5.798 -5.710 -1.002 1.00 11.54 104 VAL A CA 1
ATOM 758 C C . VAL A 1 122 ? 6.731 -6.733 -1.648 1.00 12.37 104 VAL A C 1
ATOM 759 O O . VAL A 1 122 ? 6.841 -6.799 -2.873 1.00 12.09 104 VAL A O 1
ATOM 763 N N . GLN A 1 123 ? 7.422 -7.509 -0.819 1.00 13.27 105 GLN A N 1
ATOM 764 C CA . GLN A 1 123 ? 8.346 -8.532 -1.299 1.00 14.04 105 GLN A CA 1
ATOM 765 C C . GLN A 1 123 ? 7.850 -9.890 -0.841 1.00 13.94 105 GLN A C 1
ATOM 766 O O . GLN A 1 123 ? 7.607 -10.091 0.352 1.00 14.15 105 GLN A O 1
ATOM 772 N N . VAL A 1 124 ? 7.713 -10.817 -1.785 1.00 13.58 106 VAL A N 1
ATOM 773 C CA . VAL A 1 124 ? 7.227 -12.164 -1.511 1.00 14.07 106 VAL A CA 1
ATOM 774 C C . VAL A 1 124 ? 8.066 -13.194 -2.255 1.00 14.87 106 VAL A C 1
ATOM 775 O O . VAL A 1 124 ? 8.805 -12.860 -3.189 1.00 15.17 106 VAL A O 1
ATOM 779 N N . GLU A 1 125 ? 7.939 -14.443 -1.829 1.00 15.51 107 GLU A N 1
ATOM 780 C CA . GLU A 1 125 ? 8.448 -15.562 -2.604 1.00 15.91 107 GLU A CA 1
ATOM 781 C C . GLU A 1 125 ? 7.285 -16.110 -3.404 1.00 15.99 107 GLU A C 1
ATOM 782 O O . GLU A 1 125 ? 6.230 -16.409 -2.855 1.00 15.58 107 GLU A O 1
ATOM 788 N N . TYR A 1 126 ? 7.482 -16.219 -4.716 1.00 16.65 108 TYR A N 1
ATOM 789 C CA . TYR A 1 126 ? 6.448 -16.669 -5.627 1.00 17.29 108 TYR A CA 1
ATOM 790 C C . TYR A 1 126 ? 7.089 -17.534 -6.718 1.00 18.17 108 TYR A C 1
ATOM 791 O O . TYR A 1 126 ? 7.941 -17.062 -7.461 1.00 18.30 108 TYR A O 1
ATOM 800 N N . LYS A 1 127 ? 6.672 -18.794 -6.785 1.00 19.21 109 LYS A N 1
ATOM 801 C CA . LYS A 1 127 ? 7.204 -19.754 -7.762 1.00 20.32 109 LYS A CA 1
ATOM 802 C C . LYS A 1 127 ? 8.734 -19.706 -7.929 1.00 21.36 109 LYS A C 1
ATOM 803 O O . LYS A 1 127 ? 9.252 -19.525 -9.030 1.00 22.13 109 LYS A O 1
ATOM 809 N N . GLY A 1 128 ? 9.455 -19.859 -6.823 1.00 22.08 110 GLY A N 1
ATOM 810 C CA . GLY A 1 128 ? 10.910 -20.036 -6.871 1.00 22.52 110 GLY A CA 1
ATOM 811 C C . GLY A 1 128 ? 11.723 -18.765 -6.989 1.00 22.78 110 GLY A C 1
ATOM 812 O O . GLY A 1 128 ? 12.952 -18.815 -7.129 1.00 23.30 110 GLY A O 1
ATOM 813 N N . GLU A 1 129 ? 11.044 -17.623 -6.924 1.00 22.86 111 GLU A N 1
ATOM 814 C CA . GLU A 1 129 ? 11.689 -16.335 -7.076 1.00 22.94 111 GLU A CA 1
ATOM 815 C C . GLU A 1 129 ? 11.188 -15.355 -6.035 1.00 22.07 111 GLU A C 1
ATOM 816 O O . GLU A 1 129 ? 10.023 -15.407 -5.625 1.00 22.04 111 GLU A O 1
ATOM 822 N N . THR A 1 130 ? 12.085 -14.463 -5.630 1.00 21.30 112 THR A N 1
ATOM 823 C CA . THR A 1 130 ? 11.718 -13.271 -4.886 1.00 20.96 112 THR A CA 1
ATOM 824 C C . THR A 1 130 ? 11.113 -12.276 -5.873 1.00 20.14 112 THR A C 1
ATOM 825 O O . THR A 1 130 ? 11.761 -11.882 -6.845 1.00 20.56 112 THR A O 1
ATOM 829 N N . LYS A 1 131 ? 9.860 -11.899 -5.631 1.00 18.87 113 LYS A N 1
ATOM 830 C CA . LYS A 1 131 ? 9.140 -10.950 -6.475 1.00 17.78 113 LYS A CA 1
ATOM 831 C C . LYS A 1 131 ? 8.777 -9.738 -5.617 1.00 16.52 113 LYS A C 1
ATOM 832 O O . LYS A 1 131 ? 8.510 -9.888 -4.421 1.00 15.98 113 LYS A O 1
ATOM 838 N N . THR A 1 132 ? 8.796 -8.546 -6.213 1.00 14.92 114 THR A N 1
ATOM 839 C CA . THR A 1 132 ? 8.278 -7.347 -5.546 1.00 14.31 114 THR A CA 1
ATOM 840 C C . THR A 1 132 ? 7.132 -6.759 -6.350 1.00 13.18 114 THR A C 1
ATOM 841 O O . THR A 1 132 ? 7.146 -6.790 -7.584 1.00 13.38 114 THR A O 1
ATOM 845 N N . PHE A 1 133 ? 6.133 -6.233 -5.637 1.00 11.49 115 PHE A N 1
ATOM 846 C CA . PHE A 1 133 ? 4.943 -5.662 -6.259 1.00 10.69 115 PHE A CA 1
ATOM 847 C C . PHE A 1 133 ? 4.618 -4.300 -5.666 1.00 9.86 115 PHE A C 1
ATOM 848 O O . PHE A 1 133 ? 4.623 -4.129 -4.447 1.00 10.04 115 PHE A O 1
ATOM 856 N N . PHE A 1 134 ? 4.345 -3.327 -6.528 1.00 9.18 116 PHE A N 1
ATOM 857 C CA . PHE A 1 134 ? 3.812 -2.047 -6.082 1.00 9.12 116 PHE A CA 1
ATOM 858 C C . PHE A 1 134 ? 2.429 -2.239 -5.459 1.00 8.43 116 PHE A C 1
ATOM 859 O O . PHE A 1 134 ? 1.713 -3.179 -5.807 1.00 8.05 116 PHE A O 1
ATOM 867 N N . PRO A 1 135 ? 2.036 -1.336 -4.557 1.00 8.27 117 PRO A N 1
ATOM 868 C CA . PRO A 1 135 ? 0.709 -1.467 -3.951 1.00 7.91 117 PRO A CA 1
ATOM 869 C C . PRO A 1 135 ? -0.398 -1.507 -5.002 1.00 7.88 117 PRO A C 1
ATOM 870 O O . PRO A 1 135 ? -1.336 -2.281 -4.877 1.00 8.08 117 PRO A O 1
ATOM 874 N N . GLU A 1 136 ? -0.276 -0.700 -6.046 1.00 8.25 118 GLU A N 1
ATOM 875 C CA . GLU A 1 136 ? -1.276 -0.705 -7.111 1.00 8.15 118 GLU A CA 1
ATOM 876 C C . GLU A 1 136 ? -1.289 -2.007 -7.912 1.00 8.30 118 GLU A C 1
ATOM 877 O O . GLU A 1 136 ? -2.318 -2.355 -8.493 1.00 7.37 118 GLU A O 1
ATOM 883 N N . GLU A 1 137 ? -0.174 -2.734 -7.949 1.00 8.52 119 GLU A N 1
ATOM 884 C CA . GLU A 1 137 ? -0.197 -4.069 -8.551 1.00 8.53 119 GLU A CA 1
ATOM 885 C C . GLU A 1 137 ? -0.989 -5.057 -7.704 1.00 7.95 119 GLU A C 1
ATOM 886 O O . GLU A 1 137 ? -1.787 -5.824 -8.224 1.00 7.90 119 GLU A O 1
ATOM 892 N N . ILE A 1 138 ? -0.777 -5.029 -6.394 1.00 7.83 120 ILE A N 1
ATOM 893 C CA . ILE A 1 138 ? -1.553 -5.872 -5.497 1.00 7.46 120 ILE A CA 1
ATOM 894 C C . ILE A 1 138 ? -3.032 -5.493 -5.591 1.00 7.29 120 ILE A C 1
ATOM 895 O O . ILE A 1 138 ? -3.898 -6.353 -5.728 1.00 7.04 120 ILE A O 1
ATOM 900 N N . SER A 1 139 ? -3.333 -4.201 -5.538 1.00 7.09 121 SER A N 1
ATOM 901 C CA . SER A 1 139 ? -4.726 -3.775 -5.622 1.00 7.04 121 SER A CA 1
ATOM 902 C C . SER A 1 139 ? -5.321 -4.093 -6.988 1.00 7.27 121 SER A C 1
ATOM 903 O O . SER A 1 139 ? -6.504 -4.383 -7.094 1.00 7.10 121 SER A O 1
ATOM 906 N N . SER A 1 140 ? -4.512 -4.059 -8.036 1.00 6.80 122 SER A N 1
ATOM 907 C CA . SER A 1 140 ? -4.999 -4.502 -9.342 1.00 7.37 122 SER A CA 1
ATOM 908 C C . SER A 1 140 ? -5.377 -5.984 -9.318 1.00 7.24 122 SER A C 1
ATOM 909 O O . SER A 1 140 ? -6.335 -6.384 -9.962 1.00 7.62 122 SER A O 1
ATOM 912 N N . MET A 1 141 ? -4.626 -6.802 -8.599 1.00 7.34 123 MET A N 1
ATOM 913 C CA . MET A 1 141 ? -4.976 -8.220 -8.480 1.00 7.74 123 MET A CA 1
ATOM 914 C C . MET A 1 141 ? -6.335 -8.396 -7.807 1.00 7.55 123 MET A C 1
ATOM 915 O O . MET A 1 141 ? -7.159 -9.223 -8.218 1.00 8.30 123 MET A O 1
ATOM 920 N N . VAL A 1 142 ? -6.598 -7.583 -6.794 1.00 7.32 124 VAL A N 1
ATOM 921 C CA . VAL A 1 142 ? -7.895 -7.592 -6.122 1.00 7.65 124 VAL A CA 1
ATOM 922 C C . VAL A 1 142 ? -8.992 -7.073 -7.069 1.00 7.82 124 VAL A C 1
ATOM 923 O O . VAL A 1 142 ? -10.077 -7.666 -7.172 1.00 8.21 124 VAL A O 1
ATOM 927 N N . LEU A 1 143 ? -8.718 -5.979 -7.778 1.00 7.40 125 LEU A N 1
ATOM 928 C CA . LEU A 1 143 ? -9.682 -5.457 -8.744 1.00 7.84 125 LEU A CA 1
ATOM 929 C C . LEU A 1 143 ? -9.980 -6.466 -9.858 1.00 7.86 125 LEU A C 1
ATOM 930 O O . LEU A 1 143 ? -11.124 -6.588 -10.284 1.00 8.59 125 LEU A O 1
ATOM 935 N N . THR A 1 144 ? -8.959 -7.168 -10.330 1.00 8.26 126 THR A N 1
ATOM 936 C CA . THR A 1 144 ? -9.162 -8.195 -11.344 1.00 8.81 126 THR A CA 1
ATOM 937 C C . THR A 1 144 ? -10.069 -9.297 -10.820 1.00 8.86 126 THR A C 1
ATOM 938 O O . THR A 1 144 ? -10.945 -9.777 -11.536 1.00 9.22 126 THR A O 1
ATOM 942 N N . LYS A 1 145 ? -9.879 -9.700 -9.573 1.00 8.42 127 LYS A N 1
ATOM 943 C CA . LYS A 1 145 ? -10.780 -10.662 -8.956 1.00 9.01 127 LYS A CA 1
ATOM 944 C C . LYS A 1 145 ? -12.206 -10.122 -8.899 1.00 8.73 127 LYS A C 1
ATOM 945 O O . LYS A 1 145 ? -13.147 -10.843 -9.206 1.00 8.95 127 LYS A O 1
ATOM 951 N N . MET A 1 146 ? -12.389 -8.866 -8.515 1.00 8.47 128 MET A N 1
ATOM 952 C CA . MET A 1 146 ? -13.738 -8.316 -8.473 1.00 8.53 128 MET A CA 1
ATOM 953 C C . MET A 1 146 ? -14.347 -8.233 -9.887 1.00 8.68 128 MET A C 1
ATOM 954 O O . MET A 1 146 ? -15.552 -8.475 -10.074 1.00 8.63 128 MET A O 1
ATOM 959 N N . LYS A 1 147 ? -13.528 -7.890 -10.874 1.00 8.96 129 LYS A N 1
ATOM 960 C CA . LYS A 1 147 ? -13.966 -7.879 -12.271 1.00 9.47 129 LYS A CA 1
ATOM 961 C C . LYS A 1 147 ? -14.375 -9.287 -12.725 1.00 9.88 129 LYS A C 1
ATOM 962 O O . LYS A 1 147 ? -15.409 -9.467 -13.373 1.00 10.02 129 LYS A O 1
ATOM 968 N N . GLU A 1 148 ? -13.576 -10.278 -12.364 1.00 10.03 130 GLU A N 1
ATOM 969 C CA . GLU A 1 148 ? -13.880 -11.676 -12.711 1.00 10.84 130 GLU A CA 1
ATOM 970 C C . GLU A 1 148 ? -15.148 -12.189 -12.036 1.00 10.49 130 GLU A C 1
ATOM 971 O O . GLU A 1 148 ? -15.913 -12.941 -12.657 1.00 10.81 130 GLU A O 1
ATOM 977 N N . ILE A 1 149 ? -15.369 -11.798 -10.782 1.00 10.63 131 ILE A N 1
ATOM 978 C CA . ILE A 1 149 ? -16.597 -12.119 -10.060 1.00 10.98 131 ILE A CA 1
ATOM 979 C C . ILE A 1 149 ? -17.776 -11.525 -10.817 1.00 10.06 131 ILE A C 1
ATOM 980 O O . ILE A 1 149 ? -18.794 -12.181 -11.034 1.00 9.83 131 ILE A O 1
ATOM 985 N N . ALA A 1 150 ? -17.632 -10.277 -11.241 1.00 9.26 132 ALA A N 1
ATOM 986 C CA . ALA A 1 150 ? -18.705 -9.595 -11.935 1.00 9.04 132 ALA A CA 1
ATOM 987 C C . ALA A 1 150 ? -18.949 -10.227 -13.311 1.00 9.16 132 ALA A C 1
ATOM 988 O O . ALA A 1 150 ? -20.088 -10.320 -13.744 1.00 9.66 132 ALA A O 1
ATOM 990 N N . GLU A 1 151 ? -17.885 -10.650 -13.984 1.00 9.13 133 GLU A N 1
ATOM 991 C CA . GLU A 1 151 ? -18.021 -11.316 -15.288 1.00 9.93 133 GLU A CA 1
ATOM 992 C C . GLU A 1 151 ? -18.679 -12.690 -15.168 1.00 10.33 133 GLU A C 1
ATOM 993 O O . GLU A 1 151 ? -19.501 -13.059 -16.007 1.00 10.58 133 GLU A O 1
ATOM 999 N N . ALA A 1 152 ? -18.336 -13.446 -14.138 1.00 10.34 134 ALA A N 1
ATOM 1000 C CA . ALA A 1 152 ? -19.027 -14.711 -13.877 1.00 10.39 134 ALA A CA 1
ATOM 1001 C C . ALA A 1 152 ? -20.519 -14.469 -13.655 1.00 10.81 134 ALA A C 1
ATOM 1002 O O . ALA A 1 152 ? -21.376 -15.227 -14.146 1.00 11.14 134 ALA A O 1
ATOM 1004 N N . TYR A 1 153 ? -20.844 -13.395 -12.948 1.00 10.88 135 TYR A N 1
ATOM 1005 C CA . TYR A 1 153 ? -22.227 -13.052 -12.644 1.00 11.03 135 TYR A CA 1
ATOM 1006 C C . TYR A 1 153 ? -22.999 -12.576 -13.872 1.00 11.62 135 TYR A C 1
ATOM 1007 O O . TYR A 1 153 ? -24.150 -12.954 -14.079 1.00 11.85 135 TYR A O 1
ATOM 1016 N N . LEU A 1 154 ? -22.383 -11.715 -14.671 1.00 11.53 136 LEU A N 1
ATOM 1017 C CA . LEU A 1 154 ? -23.079 -11.026 -15.764 1.00 11.87 136 LEU A CA 1
ATOM 1018 C C . LEU A 1 154 ? -23.008 -11.762 -17.101 1.00 11.85 136 LEU A C 1
ATOM 1019 O O . LEU A 1 154 ? -23.941 -11.681 -17.913 1.00 12.24 136 LEU A O 1
ATOM 1024 N N . GLY A 1 155 ? -21.912 -12.466 -17.335 1.00 11.97 137 GLY A N 1
ATOM 1025 C CA . GLY A 1 155 ? -21.626 -13.027 -18.642 1.00 12.45 137 GLY A CA 1
ATOM 1026 C C . GLY A 1 155 ? -20.945 -11.987 -19.502 1.00 13.19 137 GLY A C 1
ATOM 1027 O O . GLY A 1 155 ? -21.310 -10.809 -19.468 1.00 14.72 137 GLY A O 1
ATOM 1028 N N . GLY A 1 156 ? -19.947 -12.422 -20.261 1.00 13.73 138 GLY A N 1
ATOM 1029 C CA . GLY A 1 156 ? -19.158 -11.542 -21.101 1.00 13.86 138 GLY A CA 1
ATOM 1030 C C . GLY A 1 156 ? -18.115 -10.785 -20.311 1.00 13.54 138 GLY A C 1
ATOM 1031 O O . GLY A 1 156 ? -17.731 -11.204 -19.223 1.00 15.22 138 GLY A O 1
ATOM 1032 N N . LYS A 1 157 ? -17.655 -9.674 -20.880 1.00 13.24 139 LYS A N 1
ATOM 1033 C CA . LYS A 1 157 ? -16.558 -8.896 -20.303 1.00 13.20 139 LYS A CA 1
ATOM 1034 C C . LYS A 1 157 ? -17.064 -7.569 -19.767 1.00 12.49 139 LYS A C 1
ATOM 1035 O O . LYS A 1 157 ? -17.823 -6.871 -20.422 1.00 12.71 139 LYS A O 1
ATOM 1041 N N . VAL A 1 158 ? -16.617 -7.225 -18.564 1.00 11.45 140 VAL A N 1
ATOM 1042 C CA . VAL A 1 158 ? -16.907 -5.932 -17.963 1.00 10.92 140 VAL A CA 1
ATOM 1043 C C . VAL A 1 158 ? -15.935 -4.899 -18.515 1.00 10.14 140 VAL A C 1
ATOM 1044 O O . VAL A 1 158 ? -14.753 -5.170 -18.656 1.00 10.78 140 VAL A O 1
ATOM 1048 N N . HIS A 1 159 ? -16.461 -3.721 -18.818 1.00 9.38 141 HIS A N 1
ATOM 1049 C CA . HIS A 1 159 ? -15.683 -2.634 -19.394 1.00 9.28 141 HIS A CA 1
ATOM 1050 C C . HIS A 1 159 ? -15.395 -1.504 -18.425 1.00 9.00 141 HIS A C 1
ATOM 1051 O O . HIS A 1 159 ? -14.273 -1.018 -18.390 1.00 8.79 141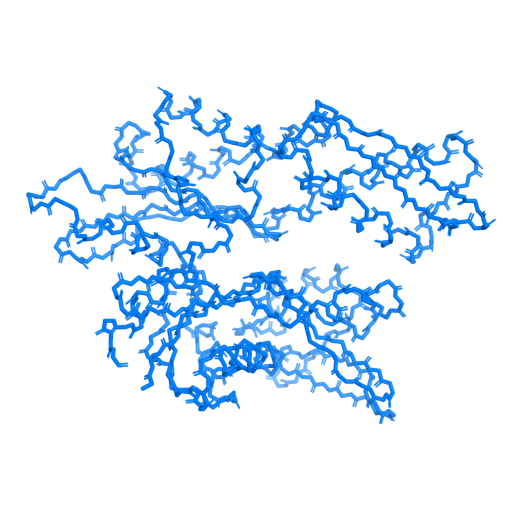 HIS A O 1
ATOM 1058 N N . SER A 1 160 ? -16.402 -1.085 -17.666 1.00 9.01 142 SER A N 1
ATOM 1059 C CA . SER A 1 160 ? -16.347 0.187 -16.957 1.00 8.71 142 SER A CA 1
ATOM 1060 C C . SER A 1 160 ? -16.745 0.020 -15.506 1.00 8.47 142 SER A C 1
ATOM 1061 O O . SER A 1 160 ? -17.567 -0.831 -15.162 1.00 8.59 142 SER A O 1
ATOM 1064 N N . ALA A 1 161 ? -16.145 0.847 -14.654 1.00 8.18 143 ALA A N 1
ATOM 1065 C CA . ALA A 1 161 ? -16.403 0.767 -13.216 1.00 7.86 143 ALA A CA 1
ATOM 1066 C C . ALA A 1 161 ? -16.272 2.119 -12.562 1.00 7.77 143 ALA A C 1
ATOM 1067 O O . ALA A 1 161 ? -15.480 2.954 -12.987 1.00 8.00 143 ALA A O 1
ATOM 1069 N N . VAL A 1 162 ? -17.054 2.328 -11.510 1.00 7.73 144 VAL A N 1
ATOM 1070 C CA . VAL A 1 162 ? -16.771 3.368 -10.529 1.00 7.92 144 VAL A CA 1
ATOM 1071 C C . VAL A 1 162 ? -16.039 2.679 -9.390 1.00 7.63 144 VAL A C 1
ATOM 1072 O O . VAL A 1 162 ? -16.464 1.613 -8.936 1.00 8.76 144 VAL A O 1
ATOM 1076 N N . ILE A 1 163 ? -14.920 3.252 -8.955 1.00 7.28 145 ILE A N 1
ATOM 1077 C CA . ILE A 1 163 ? -14.163 2.741 -7.818 1.00 7.23 145 ILE A CA 1
ATOM 1078 C C . ILE A 1 163 ? -14.149 3.801 -6.722 1.00 7.08 145 ILE A C 1
ATOM 1079 O O . ILE A 1 163 ? -14.031 4.991 -6.998 1.00 7.78 145 ILE A O 1
ATOM 1084 N N . THR A 1 164 ? -14.308 3.361 -5.478 1.00 6.88 146 THR A N 1
ATOM 1085 C CA . THR A 1 164 ? -14.387 4.273 -4.349 1.00 6.78 146 THR A CA 1
ATOM 1086 C C . THR A 1 164 ? -13.060 4.342 -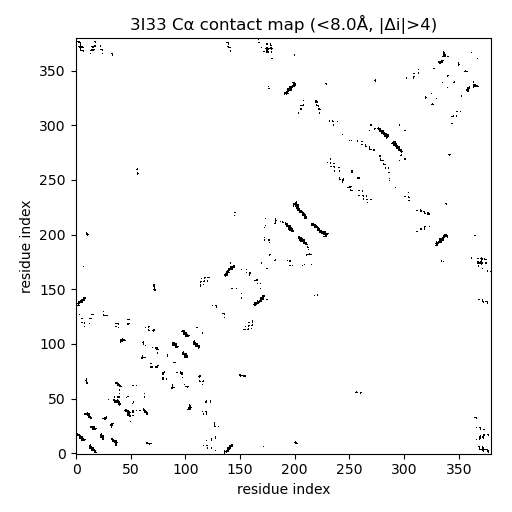3.600 1.00 6.39 146 THR A C 1
ATOM 1087 O O . THR A 1 164 ? -12.245 3.428 -3.684 1.00 6.82 146 THR A O 1
ATOM 1091 N N . VAL A 1 165 ? -12.865 5.465 -2.910 1.00 6.02 147 VAL A N 1
ATOM 1092 C CA . VAL A 1 165 ? -11.699 5.709 -2.052 1.00 6.09 147 VAL A CA 1
ATOM 1093 C C . VAL A 1 165 ? -12.125 6.507 -0.816 1.00 5.84 147 VAL A C 1
ATOM 1094 O O . VAL A 1 165 ? -13.175 7.138 -0.812 1.00 5.80 147 VAL A O 1
ATOM 1098 N N . PRO A 1 166 ? -11.303 6.509 0.236 1.00 6.14 148 PRO A N 1
ATOM 1099 C CA . PRO A 1 166 ? -11.636 7.340 1.388 1.00 6.08 148 PRO A CA 1
ATOM 1100 C C . PRO A 1 166 ? -11.646 8.820 1.027 1.00 6.65 148 PRO A C 1
ATOM 1101 O O . PRO A 1 166 ? -10.880 9.263 0.169 1.00 6.10 148 PRO A O 1
ATOM 1105 N N . ALA A 1 167 ? -12.481 9.598 1.696 1.00 6.62 149 ALA A N 1
ATOM 1106 C CA . ALA A 1 167 ? -12.609 11.010 1.375 1.00 7.30 149 ALA A CA 1
ATOM 1107 C C . ALA A 1 167 ? -11.309 11.764 1.568 1.00 7.72 149 ALA A C 1
ATOM 1108 O O . ALA A 1 167 ? -11.074 12.763 0.886 1.00 8.86 149 ALA A O 1
ATOM 1110 N N . TYR A 1 168 ? -10.469 11.302 2.489 1.00 7.94 150 TYR A N 1
ATOM 1111 C CA . TYR A 1 168 ? -9.194 11.951 2.789 1.00 8.45 150 TYR A CA 1
ATOM 1112 C C . TYR A 1 168 ? -8.085 11.584 1.810 1.00 8.06 150 TYR A C 1
ATOM 1113 O O . TYR A 1 168 ? -6.990 12.150 1.895 1.00 9.42 150 TYR A O 1
ATOM 1122 N N . PHE A 1 169 ? -8.329 10.652 0.885 1.00 7.40 151 PHE A N 1
ATOM 1123 C CA . PHE A 1 169 ? -7.282 10.283 -0.071 1.00 7.03 151 PHE A CA 1
ATOM 1124 C C . PHE A 1 169 ? -6.827 11.512 -0.852 1.00 6.96 151 PHE A C 1
ATOM 1125 O O . PHE A 1 169 ? -7.654 12.303 -1.328 1.00 7.06 151 PHE A O 1
ATOM 1133 N N . ASN A 1 170 ? -5.513 11.655 -0.999 1.00 6.94 152 ASN A N 1
ATOM 1134 C CA . ASN A 1 170 ? -4.947 12.735 -1.791 1.00 7.61 152 ASN A CA 1
ATOM 1135 C C . ASN A 1 170 ? -4.864 12.304 -3.261 1.00 7.95 152 ASN A C 1
ATOM 1136 O O . ASN A 1 170 ? -5.259 11.196 -3.622 1.00 7.56 152 ASN A O 1
ATOM 1141 N N . ASP A 1 171 ? -4.365 13.176 -4.135 1.00 8.36 153 ASP A N 1
ATOM 1142 C CA . ASP A 1 171 ? -4.284 12.856 -5.563 1.00 9.13 153 ASP A CA 1
ATOM 1143 C C . ASP A 1 171 ? -3.340 11.708 -5.866 1.00 8.26 153 ASP A C 1
ATOM 1144 O O . ASP A 1 171 ? -3.592 10.949 -6.783 1.00 8.27 153 ASP A O 1
ATOM 1149 N N . SER A 1 172 ? -2.258 11.567 -5.114 1.00 8.14 154 SER A N 1
ATOM 1150 C CA . SER A 1 172 ? -1.357 10.441 -5.345 1.00 8.39 154 SER A CA 1
ATOM 1151 C C . SER A 1 172 ? -2.057 9.099 -5.082 1.00 7.38 154 SER A C 1
ATOM 1152 O O . SER A 1 172 ? -1.908 8.136 -5.833 1.00 6.84 154 SER A O 1
ATOM 1155 N N . GLN A 1 173 ? -2.824 9.058 -3.998 1.00 7.18 155 GLN A N 1
ATOM 1156 C CA . GLN A 1 173 ? -3.553 7.8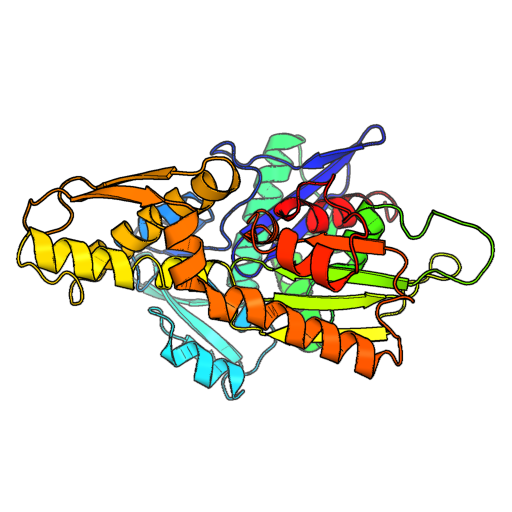51 -3.608 1.00 6.43 155 GLN A CA 1
ATOM 1157 C C . GLN A 1 173 ? -4.676 7.556 -4.597 1.00 6.30 155 GLN A C 1
ATOM 1158 O O . GLN A 1 173 ? -4.888 6.401 -4.976 1.00 6.51 155 GLN A O 1
ATOM 1164 N N . ARG A 1 174 ? -5.382 8.598 -5.023 1.00 6.54 156 ARG A N 1
ATOM 1165 C CA . ARG A 1 174 ? -6.417 8.453 -6.039 1.00 6.55 156 ARG A CA 1
ATOM 1166 C C . ARG A 1 174 ? -5.845 7.988 -7.365 1.00 6.85 156 ARG A C 1
ATOM 1167 O O . ARG A 1 174 ? -6.404 7.106 -8.023 1.00 6.87 156 ARG A O 1
ATOM 1175 N N . GLN A 1 175 ? -4.734 8.589 -7.770 1.00 7.05 157 GLN A N 1
ATOM 1176 C CA . GLN A 1 175 ? -4.127 8.225 -9.039 1.00 7.50 157 GLN A CA 1
ATOM 1177 C C . GLN A 1 175 ? -3.590 6.804 -9.020 1.00 7.26 157 GLN A C 1
ATOM 1178 O O . GLN A 1 175 ? -3.715 6.085 -10.000 1.00 7.24 157 GLN A O 1
ATOM 1184 N N . ALA A 1 176 ? -2.974 6.389 -7.920 1.00 7.41 158 ALA A N 1
ATOM 1185 C CA . ALA A 1 176 ? -2.486 5.025 -7.819 1.00 6.96 158 ALA A CA 1
ATOM 1186 C C . ALA A 1 176 ? -3.655 4.028 -7.866 1.00 6.82 158 ALA A C 1
ATOM 1187 O O . ALA A 1 176 ? -3.519 2.932 -8.399 1.00 6.99 158 ALA A O 1
ATOM 1189 N N . THR A 1 177 ? -4.796 4.415 -7.312 1.00 7.05 159 THR A N 1
ATOM 1190 C CA . THR A 1 177 ? -5.998 3.587 -7.404 1.00 7.23 159 THR A CA 1
ATOM 1191 C C . THR A 1 177 ? -6.479 3.495 -8.858 1.00 7.22 159 THR A C 1
ATOM 1192 O O . THR A 1 177 ? -6.803 2.413 -9.349 1.00 7.45 159 THR A O 1
ATOM 1196 N N . LYS A 1 178 ? -6.475 4.630 -9.558 1.00 7.25 160 LYS A N 1
ATOM 1197 C CA . LYS A 1 178 ? -6.751 4.634 -11.005 1.00 8.66 160 LYS A CA 1
ATOM 1198 C C . LYS A 1 178 ? -5.793 3.733 -11.761 1.00 8.52 160 LYS A C 1
ATOM 1199 O O . LYS A 1 178 ? -6.208 2.993 -12.657 1.00 9.70 160 LYS A O 1
ATOM 1205 N N . ASP A 1 179 ? -4.512 3.790 -11.414 1.00 8.46 161 ASP A N 1
ATOM 1206 C CA . ASP A 1 179 ? -3.507 2.946 -12.053 1.00 8.85 161 ASP A CA 1
ATOM 1207 C C . ASP A 1 179 ? -3.823 1.466 -11.844 1.00 8.29 161 ASP A C 1
ATOM 1208 O O . ASP A 1 179 ? -3.660 0.663 -12.749 1.00 8.93 161 ASP A O 1
ATOM 1213 N N . ALA A 1 180 ? -4.282 1.091 -10.653 1.00 7.60 162 ALA A N 1
ATOM 1214 C CA . ALA A 1 180 ? -4.684 -0.293 -10.403 1.00 7.69 162 ALA A CA 1
ATOM 1215 C C . ALA A 1 180 ? -5.814 -0.682 -11.356 1.00 7.89 162 ALA A C 1
ATOM 1216 O O . ALA A 1 180 ? -5.836 -1.783 -11.931 1.00 8.13 162 ALA A O 1
ATOM 1218 N N . GLY A 1 181 ? -6.763 0.229 -11.537 1.00 7.84 163 GLY A N 1
ATOM 1219 C CA . GLY A 1 181 ? -7.850 0.005 -12.493 1.00 8.67 163 GLY A CA 1
ATOM 1220 C C . GLY A 1 181 ? -7.348 -0.157 -13.916 1.00 8.99 163 GLY A C 1
ATOM 1221 O O . GLY A 1 181 ? -7.827 -1.019 -14.654 1.00 9.31 163 GLY A O 1
ATOM 1222 N N . THR A 1 182 ? -6.377 0.652 -14.315 1.00 10.05 164 THR A N 1
ATOM 1223 C CA . THR A 1 182 ? -5.827 0.573 -15.671 1.00 11.61 164 THR A CA 1
ATOM 1224 C C . THR A 1 182 ? -5.118 -0.750 -15.883 1.00 11.25 164 THR A C 1
ATOM 1225 O O . THR A 1 182 ? -5.317 -1.397 -16.910 1.00 11.51 164 THR A O 1
ATOM 1229 N N . ILE A 1 183 ? -4.328 -1.184 -14.910 1.00 11.00 165 ILE A N 1
ATOM 1230 C CA . ILE A 1 183 ? -3.631 -2.463 -15.005 1.00 11.57 165 ILE A CA 1
ATOM 1231 C C . ILE A 1 183 ? -4.636 -3.606 -15.158 1.00 11.25 165 ILE A C 1
ATOM 1232 O O . ILE A 1 183 ? -4.398 -4.560 -15.902 1.00 11.76 165 ILE A O 1
ATOM 1237 N N . THR A 1 184 ? -5.750 -3.516 -14.443 1.00 10.32 166 THR A N 1
ATOM 1238 C CA . THR A 1 184 ? -6.824 -4.498 -14.535 1.00 9.99 166 THR A CA 1
ATOM 1239 C C . THR A 1 184 ? -7.543 -4.478 -15.882 1.00 9.95 166 THR A C 1
ATOM 1240 O O . THR A 1 184 ? -8.117 -5.490 -16.290 1.00 11.53 166 THR A O 1
ATOM 1244 N N . GLY A 1 185 ? -7.520 -3.345 -16.571 1.00 9.05 167 GLY A N 1
ATOM 1245 C CA . GLY A 1 185 ? -8.184 -3.233 -17.865 1.00 9.16 167 GLY A CA 1
ATOM 1246 C C . GLY A 1 185 ? -9.595 -2.683 -17.772 1.00 8.58 167 GLY A C 1
ATOM 1247 O O . GLY A 1 185 ? -10.437 -2.983 -18.608 1.00 8.85 167 GLY A O 1
ATOM 1248 N N . LEU A 1 186 ? -9.862 -1.878 -16.754 1.00 8.33 168 LEU A N 1
ATOM 1249 C CA . LEU A 1 186 ? -11.142 -1.212 -16.593 1.00 8.12 168 LEU A CA 1
ATOM 1250 C C . LEU A 1 186 ? -11.054 0.247 -17.028 1.00 7.83 168 LEU A C 1
ATOM 1251 O O . LEU A 1 186 ? -10.051 0.929 -16.793 1.00 8.07 168 LEU A O 1
ATOM 1256 N N . ASN A 1 187 ? -12.124 0.718 -17.644 1.00 7.68 169 ASN A N 1
ATOM 1257 C CA . ASN A 1 187 ? -12.388 2.135 -17.778 1.00 8.13 169 ASN A CA 1
ATOM 1258 C C . ASN A 1 187 ? -12.953 2.627 -16.453 1.00 8.13 169 ASN A C 1
ATOM 1259 O O . ASN A 1 187 ? -14.101 2.332 -16.125 1.00 8.52 169 ASN A O 1
ATOM 1264 N N . VAL A 1 188 ? -12.142 3.351 -15.692 1.00 8.28 170 VAL A N 1
ATOM 1265 C CA . VAL A 1 188 ? -12.587 3.903 -14.418 1.00 8.67 170 VAL A CA 1
ATOM 1266 C C . VAL A 1 188 ? -13.378 5.173 -14.720 1.00 8.89 170 VAL A C 1
ATOM 1267 O O . VAL A 1 188 ? -12.823 6.223 -15.039 1.00 9.44 170 VAL A O 1
ATOM 1271 N N . LEU A 1 189 ? -14.689 5.057 -14.645 1.00 8.78 171 LEU A N 1
ATOM 1272 C CA . LEU A 1 189 ? -15.593 6.149 -14.973 1.00 9.45 171 LEU A CA 1
ATOM 1273 C C . LEU A 1 189 ? -15.372 7.325 -14.036 1.00 9.77 171 LEU A C 1
ATOM 1274 O O . LEU A 1 189 ? -15.369 8.475 -14.465 1.00 11.32 171 LEU A O 1
ATOM 1279 N N . ARG A 1 190 ? -15.223 7.030 -12.750 1.00 9.45 172 ARG A N 1
ATOM 1280 C CA . ARG A 1 190 ? -15.013 8.045 -11.738 1.00 9.80 172 ARG A CA 1
ATOM 1281 C C . ARG A 1 190 ? -14.442 7.365 -10.505 1.00 9.14 172 ARG A C 1
ATOM 1282 O O . ARG A 1 190 ? -14.750 6.198 -10.229 1.00 8.92 172 ARG A O 1
ATOM 1290 N N . ILE A 1 191 ? -13.604 8.107 -9.790 1.00 8.51 173 ILE A N 1
ATOM 1291 C CA . ILE A 1 191 ? -13.188 7.769 -8.444 1.00 8.89 173 ILE A CA 1
ATOM 1292 C C . ILE A 1 191 ? -14.033 8.622 -7.523 1.00 8.93 173 ILE A C 1
ATOM 1293 O O . ILE A 1 191 ? -13.977 9.849 -7.596 1.00 9.43 173 ILE A O 1
ATOM 1298 N N . ILE A 1 192 ? -14.861 7.990 -6.695 1.00 8.21 174 ILE A N 1
ATOM 1299 C CA . ILE A 1 192 ? -15.720 8.738 -5.791 1.00 8.25 174 ILE A CA 1
ATOM 1300 C C . ILE A 1 192 ? -15.392 8.393 -4.350 1.00 7.47 174 ILE A C 1
ATOM 1301 O O . ILE A 1 192 ? -14.880 7.314 -4.039 1.00 7.90 174 ILE A O 1
ATOM 1306 N N . ASN A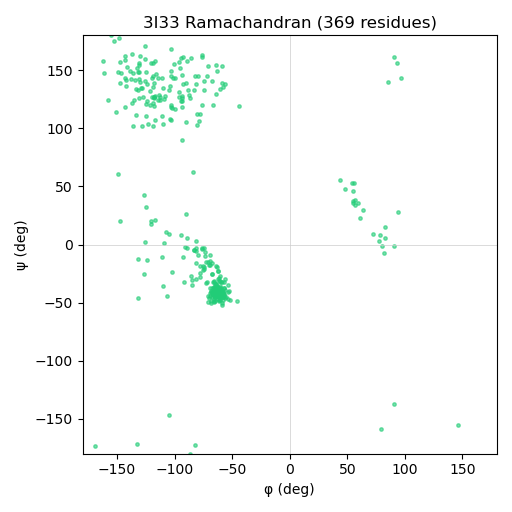 1 193 ? -15.720 9.313 -3.465 1.00 6.48 175 ASN A N 1
ATOM 1307 C CA . ASN A 1 193 ? -15.448 9.122 -2.048 1.00 6.49 175 ASN A CA 1
ATOM 1308 C C . ASN A 1 193 ? -16.424 8.123 -1.434 1.00 6.02 175 ASN A C 1
ATOM 1309 O O . ASN A 1 193 ? -17.614 8.124 -1.749 1.00 6.30 175 ASN A O 1
ATOM 1314 N N . GLU A 1 194 ? -15.919 7.282 -0.540 1.00 5.62 176 GLU A N 1
ATOM 1315 C CA . GLU A 1 194 ? -16.725 6.290 0.153 1.00 6.35 176 GLU A CA 1
ATOM 1316 C C . GLU A 1 194 ? -17.976 6.852 0.834 1.00 5.81 176 GLU A C 1
ATOM 1317 O O . GLU A 1 194 ? -19.053 6.307 0.654 1.00 5.86 176 GLU A O 1
ATOM 1323 N N . PRO A 1 195 ? -17.852 7.955 1.595 1.00 5.59 177 PRO A N 1
ATOM 1324 C CA . PRO A 1 195 ? -19.070 8.458 2.229 1.00 6.64 177 PRO A CA 1
ATOM 1325 C C . PRO A 1 195 ? -20.087 8.988 1.226 1.00 6.83 177 PRO A C 1
ATOM 1326 O O . PRO A 1 195 ? -21.293 8.891 1.455 1.00 7.33 177 PRO A O 1
ATOM 1330 N N . THR A 1 196 ? -19.617 9.540 0.119 1.00 7.27 178 THR A N 1
ATOM 1331 C CA . THR A 1 196 ? -20.505 10.013 -0.931 1.00 7.91 178 THR A CA 1
ATOM 1332 C C . THR A 1 196 ? -21.229 8.844 -1.579 1.00 7.52 178 THR A C 1
ATOM 1333 O O . THR A 1 196 ? -22.429 8.909 -1.803 1.00 7.76 178 THR A O 1
ATOM 1337 N N . ALA A 1 197 ? -20.505 7.764 -1.854 1.00 6.61 179 ALA A N 1
ATOM 1338 C CA . ALA A 1 197 ? -21.118 6.536 -2.354 1.00 6.63 179 ALA A CA 1
ATOM 1339 C C . ALA A 1 197 ? -22.221 6.041 -1.429 1.00 6.91 179 ALA A C 1
ATOM 1340 O O . ALA A 1 197 ? -23.307 5.674 -1.884 1.00 6.69 179 ALA A O 1
ATOM 1342 N N . ALA A 1 198 ? -21.954 6.037 -0.128 1.00 6.83 180 ALA A N 1
ATOM 1343 C CA . ALA A 1 198 ? -22.962 5.626 0.841 1.00 7.49 180 ALA A CA 1
ATOM 1344 C C . ALA A 1 198 ? -24.198 6.537 0.784 1.00 8.11 180 ALA A C 1
ATOM 1345 O O . ALA A 1 198 ? -25.330 6.051 0.842 1.00 8.47 180 ALA A O 1
ATOM 1347 N N . ALA A 1 199 ? -23.976 7.841 0.673 1.00 7.85 181 ALA A N 1
ATOM 1348 C CA . ALA A 1 199 ? -25.077 8.796 0.564 1.00 8.81 181 ALA A CA 1
ATOM 1349 C C . ALA A 1 199 ? -25.892 8.568 -0.711 1.00 8.91 181 ALA A C 1
ATOM 1350 O O . ALA A 1 199 ? -27.134 8.648 -0.685 1.00 9.24 181 ALA A O 1
ATOM 1352 N N . ILE A 1 200 ? -25.202 8.294 -1.813 1.00 8.37 182 ILE A N 1
ATOM 1353 C CA . ILE A 1 200 ? -25.854 7.959 -3.077 1.00 8.75 182 ILE A CA 1
ATOM 1354 C C . ILE A 1 200 ? -26.687 6.690 -2.942 1.00 9.11 182 ILE A C 1
ATOM 1355 O O . ILE A 1 200 ? -27.800 6.618 -3.469 1.00 9.91 182 ILE A O 1
ATOM 1360 N N . ALA A 1 201 ? -26.187 5.696 -2.221 1.00 8.72 183 ALA A N 1
ATOM 1361 C CA . ALA A 1 201 ? -26.925 4.459 -2.021 1.00 9.29 183 ALA A CA 1
ATOM 1362 C C . ALA A 1 201 ? -28.273 4.718 -1.387 1.00 9.93 183 ALA A C 1
ATOM 1363 O O . ALA A 1 201 ? -29.247 4.060 -1.732 1.00 11.14 183 ALA A O 1
ATOM 1365 N N . TYR A 1 202 ? -28.328 5.678 -0.468 1.00 10.29 184 TYR A N 1
ATOM 1366 C CA . TYR A 1 202 ? -29.571 6.051 0.220 1.00 11.00 184 TYR A CA 1
ATOM 1367 C C . TYR A 1 202 ? -30.361 7.146 -0.506 1.00 12.21 184 TYR A C 1
ATOM 1368 O O . TYR A 1 202 ? -31.367 7.629 0.014 1.00 13.46 184 TYR A O 1
ATOM 1377 N N . GLY A 1 203 ? -29.918 7.543 -1.696 1.00 12.87 185 GLY A N 1
ATOM 1378 C CA . GLY A 1 203 ? -30.648 8.515 -2.508 1.00 14.44 185 GLY A CA 1
ATOM 1379 C C . GLY A 1 203 ? -30.751 9.874 -1.849 1.00 15.85 185 GLY A C 1
ATOM 1380 O O . GLY A 1 203 ? -31.703 10.609 -2.090 1.00 16.64 185 GLY A O 1
ATOM 1381 N N . LEU A 1 204 ? -29.763 10.233 -1.032 1.00 17.02 186 LEU A N 1
ATOM 1382 C CA . LEU A 1 204 ? -29.847 11.467 -0.248 1.00 18.61 186 LEU A CA 1
ATOM 1383 C C . LEU A 1 204 ? -29.673 12.721 -1.112 1.00 20.27 186 LEU A C 1
ATOM 1384 O O . LEU A 1 204 ? -30.002 13.826 -0.681 1.00 21.24 186 LEU A O 1
ATOM 1389 N N . ASP A 1 205 ? -29.172 12.543 -2.332 1.00 22.29 187 ASP A N 1
ATOM 1390 C CA . ASP A 1 205 ? -29.087 13.628 -3.312 1.00 23.88 187 ASP A CA 1
ATOM 1391 C C . ASP A 1 205 ? -30.343 13.749 -4.180 1.00 25.11 187 ASP A C 1
ATOM 1392 O O . ASP A 1 205 ? -30.429 14.647 -5.013 1.00 25.78 187 ASP A O 1
ATOM 1397 N N . LYS A 1 206 ? -31.300 12.844 -3.994 1.00 26.40 188 LYS A N 1
ATOM 1398 C CA . LYS A 1 206 ? -32.568 12.887 -4.726 1.00 27.38 188 LYS A CA 1
ATOM 1399 C C . LYS A 1 206 ? -33.752 13.003 -3.766 1.00 28.16 188 LYS A C 1
ATOM 1400 O O . LYS A 1 206 ? -34.890 12.706 -4.137 1.00 28.96 188 LYS A O 1
ATOM 1402 N N . LYS A 1 207 ? -33.478 13.450 -2.542 1.00 29.00 189 LYS A N 1
ATOM 1403 C CA . LYS A 1 207 ? -34.492 13.588 -1.502 1.00 29.43 189 LYS A CA 1
ATOM 1404 C C . LYS A 1 207 ? -34.588 15.054 -1.095 1.00 29.85 189 LYS A C 1
ATOM 1405 O O . LYS A 1 207 ? -33.595 15.655 -0.670 1.00 30.48 189 LYS A O 1
ATOM 1407 N N . GLY A 1 208 ? -35.783 15.623 -1.234 1.00 29.80 190 GLY A N 1
ATOM 1408 C CA . GLY A 1 208 ? -36.011 17.041 -0.981 1.00 29.67 190 GLY A CA 1
ATOM 1409 C C . GLY A 1 208 ? -35.818 17.869 -2.239 1.00 29.33 190 GLY A C 1
ATOM 1410 O O . GLY A 1 208 ? -35.215 17.411 -3.217 1.00 30.04 190 GLY A O 1
ATOM 1411 N N . CYS A 1 209 ? -36.358 19.082 -2.218 1.00 28.54 191 CYS A N 1
ATOM 1412 C CA . CYS A 1 209 ? -36.183 20.041 -3.311 1.00 27.75 191 CYS A CA 1
ATOM 1413 C C . CYS A 1 209 ? -35.777 21.412 -2.777 1.00 26.47 191 CYS A C 1
ATOM 1414 O O . CYS A 1 209 ? -34.868 22.050 -3.308 1.00 26.33 191 CYS A O 1
ATOM 1417 N N . ALA A 1 210 ? -36.469 21.868 -1.738 1.00 25.09 192 ALA A N 1
ATOM 1418 C CA . ALA A 1 210 ? -36.081 23.078 -1.027 1.00 23.92 192 ALA A CA 1
ATOM 1419 C C . ALA A 1 210 ? -34.667 22.943 -0.466 1.00 22.94 192 ALA A C 1
ATOM 1420 O O . ALA A 1 210 ? -34.191 21.837 -0.190 1.00 22.56 192 ALA A O 1
ATOM 1422 N N . GLY A 1 211 ? -33.994 24.074 -0.296 1.00 21.60 193 GLY A N 1
ATOM 1423 C CA . GLY A 1 211 ? -32.694 24.090 0.343 1.00 20.58 193 GLY A CA 1
ATOM 1424 C C . GLY A 1 211 ? -32.803 23.936 1.847 1.00 19.62 193 GLY A C 1
ATOM 1425 O O . GLY A 1 211 ? -33.874 24.121 2.441 1.00 19.72 193 GLY A O 1
ATOM 1426 N N . GLY A 1 212 ? -31.683 23.586 2.466 1.00 18.81 194 GLY A N 1
ATOM 1427 C CA . GLY A 1 212 ? -31.590 23.502 3.915 1.00 18.24 194 GLY A CA 1
ATOM 1428 C C . GLY A 1 212 ? -31.872 22.115 4.455 1.00 17.73 194 GLY A C 1
ATOM 1429 O O . GLY A 1 212 ? -32.566 21.309 3.814 1.00 17.32 194 GLY A O 1
ATOM 1430 N N . GLU A 1 213 ? -31.333 21.852 5.645 1.00 17.43 195 GLU A N 1
ATOM 1431 C CA . GLU A 1 213 ? -31.513 20.584 6.345 1.00 17.62 195 GLU A CA 1
ATOM 1432 C C . GLU A 1 213 ? -31.109 19.402 5.467 1.00 16.82 195 GLU A C 1
ATOM 1433 O O . GLU A 1 213 ? -31.885 18.462 5.276 1.00 17.03 195 GLU A O 1
ATOM 1439 N N . LYS A 1 214 ? -29.887 19.474 4.938 1.00 15.99 196 LYS A N 1
ATOM 1440 C CA . LYS A 1 214 ? -29.350 18.463 4.023 1.00 15.64 196 LYS A CA 1
ATOM 1441 C C . LYS A 1 214 ? -28.026 17.917 4.552 1.00 14.25 196 LYS A C 1
ATOM 1442 O O . LYS A 1 214 ? -27.130 17.574 3.773 1.00 14.50 196 LYS A O 1
ATOM 1448 N N . ASN A 1 215 ? -27.891 17.858 5.875 1.00 13.16 197 ASN A N 1
ATOM 1449 C CA . ASN A 1 215 ? -26.660 17.386 6.516 1.00 12.09 197 ASN A CA 1
ATOM 1450 C C . ASN A 1 215 ? -26.737 15.900 6.824 1.00 11.48 197 ASN A C 1
ATOM 1451 O O . ASN A 1 215 ? -27.659 15.456 7.503 1.00 11.81 197 ASN A O 1
ATOM 1456 N N . VAL A 1 216 ? -25.773 15.138 6.304 1.00 10.59 198 VAL A N 1
ATOM 1457 C CA . VAL A 1 216 ? -25.694 13.705 6.556 1.00 10.44 198 VAL A CA 1
ATOM 1458 C C . VAL A 1 216 ? -24.377 13.389 7.265 1.00 9.16 198 VAL A C 1
ATOM 1459 O O . VAL A 1 216 ? -23.323 13.901 6.890 1.00 9.24 198 VAL A O 1
ATOM 1463 N N . LEU A 1 217 ? -24.443 12.546 8.290 1.00 7.86 199 LEU A N 1
ATOM 1464 C CA . LEU A 1 217 ? -23.250 12.030 8.933 1.00 6.92 199 LEU A CA 1
ATOM 1465 C C . LEU A 1 217 ? -23.122 10.553 8.570 1.00 6.41 199 LEU A C 1
ATOM 1466 O O . LEU A 1 217 ? -24.053 9.773 8.763 1.00 6.56 199 LEU A O 1
ATOM 1471 N N . ILE A 1 218 ? -21.966 10.197 8.024 1.00 6.38 200 ILE A N 1
ATOM 1472 C CA . ILE A 1 218 ? -21.647 8.820 7.642 1.00 6.40 200 ILE A CA 1
ATOM 1473 C C . ILE A 1 218 ? -20.713 8.294 8.730 1.00 5.98 200 ILE A C 1
ATOM 1474 O O . ILE A 1 218 ? -19.663 8.880 9.001 1.00 6.70 200 ILE A O 1
ATOM 1479 N N . PHE A 1 219 ? -21.143 7.225 9.391 1.00 5.99 201 PHE A N 1
ATOM 1480 C CA . PHE A 1 219 ? -20.393 6.570 10.467 1.00 5.96 201 PHE A CA 1
ATOM 1481 C C . PHE A 1 219 ? -19.943 5.230 9.902 1.00 5.53 201 PHE A C 1
ATOM 1482 O O . PHE A 1 219 ? -20.752 4.325 9.728 1.00 5.79 201 PHE A O 1
ATOM 1490 N N . ASP A 1 220 ? -18.664 5.151 9.557 1.00 5.75 202 ASP A N 1
ATOM 1491 C CA . ASP A 1 220 ? -18.135 4.039 8.786 1.00 5.95 202 ASP A CA 1
ATOM 1492 C C . ASP A 1 220 ? -17.068 3.317 9.583 1.00 5.98 202 ASP A C 1
ATOM 1493 O O . ASP A 1 220 ? -15.946 3.793 9.698 1.00 6.08 202 ASP A O 1
ATOM 1498 N N . LEU A 1 221 ? -17.441 2.179 10.149 1.00 5.95 203 LEU A N 1
ATOM 1499 C CA . LEU A 1 221 ? -16.540 1.387 10.961 1.00 6.00 203 LEU A CA 1
ATOM 1500 C C . LEU A 1 221 ? -16.347 0.048 10.284 1.00 5.89 203 LEU A C 1
ATOM 1501 O O . LEU A 1 221 ? -17.254 -0.776 10.235 1.00 5.47 203 LEU A O 1
ATOM 1506 N N . GLY A 1 222 ? -15.160 -0.129 9.716 1.00 5.82 204 GLY A N 1
ATOM 1507 C CA . GLY A 1 222 ? -14.860 -1.309 8.925 1.00 5.86 204 GLY A CA 1
ATOM 1508 C C . GLY A 1 222 ? -13.966 -2.302 9.630 1.00 5.85 204 GLY A C 1
ATOM 1509 O O . GLY A 1 222 ? -14.059 -2.489 10.852 1.00 6.20 204 GLY A O 1
ATOM 1510 N N . GLY A 1 223 ? -13.122 -2.980 8.860 1.00 5.93 205 GLY A N 1
ATOM 1511 C CA . GLY A 1 223 ? -12.233 -3.984 9.416 1.00 6.15 205 GLY A CA 1
ATOM 1512 C C . GLY A 1 223 ? -10.959 -3.414 9.964 1.00 6.03 205 GLY A C 1
ATOM 1513 O O . GLY A 1 223 ? -10.380 -3.972 10.886 1.00 7.11 205 GLY A O 1
ATOM 1514 N N . GLY A 1 224 ? -10.494 -2.315 9.382 1.00 5.98 206 GLY A N 1
ATOM 1515 C CA . GLY A 1 224 ? -9.240 -1.704 9.799 1.00 6.45 206 GLY A CA 1
ATOM 1516 C C . GLY A 1 224 ? -9.319 -0.234 10.157 1.00 5.81 206 GLY A C 1
ATOM 1517 O O . GLY A 1 224 ? -8.469 0.259 10.874 1.00 7.00 206 GLY A O 1
ATOM 1518 N N . THR A 1 225 ? -10.303 0.476 9.607 1.00 5.97 207 THR A N 1
ATOM 1519 C CA . THR A 1 225 ? -10.412 1.913 9.784 1.00 6.09 207 THR A CA 1
ATOM 1520 C C . THR A 1 225 ? -11.808 2.355 10.197 1.00 5.76 207 THR A C 1
ATOM 1521 O O . THR A 1 225 ? -12.808 1.700 9.904 1.00 5.86 207 THR A O 1
ATOM 1525 N N . PHE A 1 226 ? -11.828 3.519 10.833 1.00 5.60 208 PHE A N 1
ATOM 1526 C CA . PHE A 1 226 ? -13.042 4.175 11.293 1.00 5.84 208 PHE A CA 1
ATOM 1527 C C . PHE A 1 226 ? -13.072 5.575 10.697 1.00 5.56 208 PHE A C 1
ATOM 1528 O O . PHE A 1 226 ? -12.161 6.371 10.926 1.00 6.05 208 PHE A O 1
ATOM 1536 N N . ASP A 1 227 ? -14.119 5.863 9.932 1.00 5.50 209 ASP A N 1
ATOM 1537 C CA . ASP A 1 227 ? -14.268 7.160 9.263 1.00 6.22 209 ASP A CA 1
ATOM 1538 C C . ASP A 1 227 ? -15.610 7.763 9.593 1.00 6.26 209 ASP A C 1
ATOM 1539 O O . ASP A 1 227 ? -16.635 7.128 9.385 1.00 7.02 209 ASP A O 1
ATOM 1544 N N . VAL A 1 228 ? -15.597 9.003 10.071 1.00 6.00 210 VAL A N 1
ATOM 1545 C CA . VAL A 1 228 ? -16.806 9.804 10.227 1.00 6.55 210 VAL A CA 1
ATOM 1546 C C . VAL A 1 228 ? -16.710 10.940 9.233 1.00 6.77 210 VAL A C 1
ATOM 1547 O O . VAL A 1 228 ? -15.708 11.648 9.201 1.00 7.41 210 VAL A O 1
ATOM 1551 N N . SER A 1 229 ? -17.740 11.109 8.416 1.00 6.09 211 SER A N 1
ATOM 1552 C CA . SER A 1 229 ? -17.763 12.184 7.434 1.00 6.86 211 SER A CA 1
ATOM 1553 C C . SER A 1 229 ? -19.089 12.907 7.568 1.00 7.08 211 SER A C 1
ATOM 1554 O O . SER A 1 229 ? -20.124 12.271 7.706 1.00 7.66 211 SER A O 1
ATOM 1557 N N . ILE A 1 230 ? -19.057 14.235 7.466 1.00 7.10 212 ILE A N 1
ATOM 1558 C CA . ILE A 1 230 ? -20.283 15.029 7.382 1.00 7.82 212 ILE A CA 1
ATOM 1559 C C . ILE A 1 230 ? -20.346 15.652 6.002 1.00 8.25 212 ILE A C 1
ATOM 1560 O O . ILE A 1 230 ? -19.404 16.305 5.559 1.00 8.73 212 ILE A O 1
ATOM 1565 N N . LEU A 1 231 ? -21.445 15.383 5.306 1.00 8.57 213 LEU A N 1
ATOM 1566 C CA . LEU A 1 231 ? -21.688 15.928 3.984 1.00 10.18 213 LEU A CA 1
ATOM 1567 C C . LEU A 1 231 ? -22.902 16.836 4.028 1.00 11.14 213 LEU A C 1
ATOM 1568 O O . LEU A 1 231 ? -23.846 16.599 4.782 1.00 10.60 213 LEU A O 1
ATOM 1573 N N . THR A 1 232 ? -22.870 17.879 3.210 1.00 12.71 214 THR A N 1
ATOM 1574 C CA A THR A 1 232 ? -24.057 18.679 2.949 0.50 13.64 214 THR A CA 1
ATOM 1575 C CA B THR A 1 232 ? -24.059 18.687 2.940 0.50 14.14 214 THR A CA 1
ATOM 1576 C C . THR A 1 232 ? -24.376 18.510 1.469 1.00 14.85 214 THR A C 1
ATOM 1577 O O . THR A 1 232 ? -23.482 18.585 0.626 1.00 15.98 214 THR A O 1
ATOM 1584 N N . ILE A 1 233 ? -25.639 18.256 1.155 1.00 16.09 215 ILE A N 1
ATOM 1585 C CA . ILE A 1 233 ? -26.027 17.915 -0.207 1.00 18.41 215 ILE A CA 1
ATOM 1586 C C . ILE A 1 233 ? -27.082 18.882 -0.727 1.00 19.76 215 ILE A C 1
ATOM 1587 O O . ILE A 1 233 ? -28.248 18.791 -0.344 1.00 20.60 215 ILE A O 1
ATOM 1592 N N . GLU A 1 234 ? -26.654 19.803 -1.593 1.00 21.55 216 GLU A N 1
ATOM 1593 C CA . GLU A 1 234 ? -27.523 20.827 -2.186 1.00 22.96 216 GLU A CA 1
ATOM 1594 C C . GLU A 1 234 ? -27.574 20.663 -3.703 1.00 23.52 216 GLU A C 1
ATOM 1595 O O . GLU A 1 234 ? -26.534 20.650 -4.359 1.00 24.06 216 GLU A O 1
ATOM 1601 N N . ASP A 1 235 ? -28.779 20.550 -4.256 1.00 24.48 217 ASP A N 1
ATOM 1602 C CA . ASP A 1 235 ? -28.973 20.479 -5.710 1.00 24.91 217 ASP A CA 1
ATOM 1603 C C . ASP A 1 235 ? -28.162 19.361 -6.382 1.00 25.38 217 ASP A C 1
ATOM 1604 O O . ASP A 1 235 ? -27.673 19.528 -7.505 1.00 25.95 217 ASP A O 1
ATOM 1606 N N . GLY A 1 236 ? -28.022 18.232 -5.689 1.00 25.51 218 GLY A N 1
ATOM 1607 C CA . GLY A 1 236 ? -27.273 17.081 -6.202 1.00 25.40 218 GLY A CA 1
ATOM 1608 C C . GLY A 1 236 ? -25.762 17.198 -6.099 1.00 25.29 218 GLY A C 1
ATOM 1609 O O . GLY A 1 236 ? -25.031 16.356 -6.637 1.00 25.58 218 GLY A O 1
ATOM 1610 N N . ILE A 1 237 ? -25.287 18.234 -5.412 1.00 24.78 219 ILE A N 1
ATOM 1611 C CA . ILE A 1 237 ? -23.863 18.445 -5.210 1.00 24.45 219 ILE A CA 1
ATOM 1612 C C . ILE A 1 237 ? -23.513 18.035 -3.786 1.00 23.74 219 ILE A C 1
ATOM 1613 O O . ILE A 1 237 ? -24.026 18.606 -2.825 1.00 23.03 219 ILE A O 1
ATOM 1618 N N . PHE A 1 238 ? -22.649 17.035 -3.660 1.00 22.82 220 PHE A N 1
ATOM 1619 C CA . PHE A 1 238 ? -22.136 16.616 -2.364 1.00 22.29 220 PHE A CA 1
ATOM 1620 C C . PHE A 1 238 ? -20.975 17.525 -2.002 1.00 21.53 220 PHE A C 1
ATOM 1621 O O . PHE A 1 238 ? -20.110 17.793 -2.839 1.00 22.25 220 PHE A O 1
ATOM 1629 N N . GLU A 1 239 ? -20.976 18.024 -0.770 1.00 19.61 221 GLU A N 1
ATOM 1630 C CA . GLU A 1 239 ? -19.844 18.765 -0.230 1.00 19.02 221 GLU A CA 1
ATOM 1631 C C . GLU A 1 239 ? -19.425 18.072 1.054 1.00 17.38 221 GLU A C 1
ATOM 1632 O O . GLU A 1 239 ? -20.242 17.903 1.959 1.00 16.38 221 GLU A O 1
ATOM 1638 N N . VAL A 1 240 ? -18.165 17.659 1.131 1.00 16.23 222 VAL A N 1
ATOM 1639 C CA . VAL A 1 240 ? -17.626 17.114 2.372 1.00 15.69 222 VAL A CA 1
ATOM 1640 C C . VAL A 1 240 ? -17.304 18.283 3.309 1.00 15.05 222 VAL A C 1
ATOM 1641 O O . VAL A 1 240 ? -16.405 19.083 3.029 1.00 16.28 222 VAL A O 1
ATOM 1645 N N . LYS A 1 241 ? -18.058 18.394 4.402 1.00 14.05 223 LYS A N 1
ATOM 1646 C CA . LYS A 1 241 ? -17.900 19.474 5.378 1.00 13.68 223 LYS A CA 1
ATOM 1647 C C . LYS A 1 241 ? -16.824 19.192 6.425 1.00 13.09 223 LYS A C 1
ATOM 1648 O O . LYS A 1 241 ? -16.152 20.115 6.895 1.00 13.68 223 LYS A O 1
ATOM 1651 N N . SER A 1 242 ? -16.685 17.931 6.822 1.00 12.00 224 SER A N 1
ATOM 1652 C CA . SER A 1 242 ? -15.658 17.545 7.773 1.00 11.31 224 SER A CA 1
ATOM 1653 C C . SER A 1 242 ? -15.453 16.051 7.705 1.00 10.83 224 SER A C 1
ATOM 1654 O O . SER A 1 242 ? -16.324 15.303 7.243 1.00 10.01 224 SER A O 1
ATOM 1657 N N . THR A 1 243 ? -14.272 15.639 8.147 1.00 10.48 225 THR A N 1
ATOM 1658 C CA . THR A 1 243 ? -13.957 14.231 8.322 1.00 10.97 225 THR A CA 1
ATOM 1659 C C . THR A 1 243 ? -13.172 14.062 9.609 1.00 11.01 225 THR A C 1
ATOM 1660 O O . THR A 1 243 ? -12.429 14.959 10.033 1.00 11.82 225 THR A O 1
ATOM 1664 N N . ALA A 1 244 ? -13.355 12.910 10.231 1.00 9.60 226 ALA A N 1
ATOM 1665 C CA . ALA A 1 244 ? -12.643 12.538 11.440 1.00 9.13 226 ALA A CA 1
ATOM 1666 C C . ALA A 1 244 ? -12.560 11.017 11.459 1.00 9.10 226 ALA A C 1
ATOM 1667 O O . ALA A 1 244 ? -13.107 10.336 10.586 1.00 9.21 226 ALA A O 1
ATOM 1669 N N . GLY A 1 245 ? -11.860 10.471 12.429 1.00 8.84 227 GLY A N 1
ATOM 1670 C CA . GLY A 1 245 ? -11.856 9.037 12.610 1.00 9.00 227 GLY A CA 1
ATOM 1671 C C . GLY A 1 245 ? -10.526 8.557 13.107 1.00 8.82 227 GLY A C 1
ATOM 1672 O O . GLY A 1 245 ? -9.776 9.303 13.743 1.00 10.08 227 GLY A O 1
ATOM 1673 N N . ASP A 1 246 ? -10.246 7.294 12.823 1.00 7.79 228 ASP A N 1
ATOM 1674 C CA . ASP A 1 246 ? -9.040 6.640 13.304 1.00 7.81 228 ASP A CA 1
ATOM 1675 C C . ASP A 1 246 ? -8.702 5.585 12.268 1.00 7.58 228 ASP A C 1
ATOM 1676 O O . ASP A 1 246 ? -9.449 4.633 12.079 1.00 7.02 228 ASP A O 1
ATOM 1681 N N . THR A 1 247 ? -7.578 5.759 11.591 1.00 8.23 229 THR A N 1
ATOM 1682 C CA . THR A 1 247 ? -7.175 4.816 10.567 1.00 9.06 229 THR A CA 1
ATOM 1683 C C . THR A 1 247 ? -6.654 3.501 11.131 1.00 8.65 229 THR A C 1
ATOM 1684 O O . THR A 1 247 ? -6.365 2.597 10.358 1.00 8.71 229 THR A O 1
ATOM 1688 N N . HIS A 1 248 ? -6.558 3.371 12.451 1.00 8.30 230 HIS A N 1
ATOM 1689 C CA . HIS A 1 248 ? -6.143 2.126 13.091 1.00 9.43 230 HIS A CA 1
ATOM 1690 C C . HIS A 1 248 ? -7.143 1.680 14.138 1.00 9.14 230 HIS A C 1
ATOM 1691 O O . HIS A 1 248 ? -6.782 1.226 15.227 1.00 10.55 230 HIS A O 1
ATOM 1698 N N . LEU A 1 249 ? -8.418 1.799 13.791 1.00 8.70 231 LEU A N 1
ATOM 1699 C CA . LEU A 1 249 ? -9.496 1.264 14.600 1.00 8.20 231 LEU A CA 1
ATOM 1700 C C . LEU A 1 249 ? -10.498 0.591 13.686 1.00 7.78 231 LEU A C 1
ATOM 1701 O O . LEU A 1 249 ? -11.085 1.225 12.812 1.00 8.23 231 LEU A O 1
ATOM 1706 N N . GLY A 1 250 ? -10.724 -0.689 13.925 1.00 7.40 232 GLY A N 1
ATOM 1707 C CA . GLY A 1 250 ? -11.683 -1.429 13.143 1.00 7.74 232 GLY A CA 1
ATOM 1708 C C . GLY A 1 250 ? -11.949 -2.769 13.767 1.00 7.10 232 GLY A C 1
ATOM 1709 O O . GLY A 1 250 ? -11.469 -3.072 14.854 1.00 7.08 232 GLY A O 1
ATOM 1710 N N . GLY A 1 251 ? -12.716 -3.580 13.051 1.00 7.13 233 GLY A N 1
ATOM 1711 C CA . GLY A 1 251 ? -13.109 -4.896 13.515 1.00 7.40 233 GLY A CA 1
ATOM 1712 C C . GLY A 1 251 ? -11.956 -5.777 13.927 1.00 7.12 233 GLY A C 1
ATOM 1713 O O . GLY A 1 251 ? -12.082 -6.567 14.862 1.00 7.45 233 GLY A O 1
ATOM 1714 N N . GLU A 1 252 ? -10.827 -5.663 13.244 1.00 7.52 234 GLU A N 1
ATOM 1715 C CA . GLU A 1 252 ? -9.661 -6.465 13.595 1.00 7.77 234 GLU A CA 1
ATOM 1716 C C . GLU A 1 252 ? -9.215 -6.204 15.035 1.00 7.63 234 GLU A C 1
ATOM 1717 O O . GLU A 1 252 ? -8.731 -7.112 15.712 1.00 8.52 234 GLU A O 1
ATOM 1719 N N . ASP A 1 253 ? -9.409 -4.984 15.522 1.00 7.51 235 ASP A N 1
ATOM 1720 C CA . ASP A 1 253 ? -9.019 -4.649 16.898 1.00 7.86 235 ASP A CA 1
ATOM 1721 C C . ASP A 1 253 ? -9.958 -5.285 17.900 1.00 7.54 235 ASP A C 1
ATOM 1722 O O . ASP A 1 253 ? -9.523 -5.708 18.977 1.00 8.41 235 ASP A O 1
ATOM 1727 N N . PHE A 1 254 ? -11.228 -5.412 17.535 1.00 6.97 236 PHE A N 1
ATOM 1728 C CA . PHE A 1 254 ? -12.191 -6.103 18.393 1.00 7.06 236 PHE A CA 1
ATOM 1729 C C . PHE A 1 254 ? -11.872 -7.591 18.442 1.00 7.98 236 PHE A C 1
ATOM 1730 O O . PHE A 1 254 ? -11.924 -8.212 19.507 1.00 8.30 236 PHE A O 1
ATOM 1738 N N . ASP A 1 255 ? -11.511 -8.168 17.300 1.00 7.83 237 ASP A N 1
ATOM 1739 C CA . ASP A 1 255 ? -11.052 -9.561 17.254 1.00 8.37 237 ASP A CA 1
ATOM 1740 C C . ASP A 1 255 ? -9.865 -9.751 18.189 1.00 8.57 237 ASP A C 1
ATOM 1741 O O . ASP A 1 255 ? -9.795 -10.725 18.933 1.00 9.01 237 ASP A O 1
ATOM 1746 N N . ASN A 1 256 ? -8.908 -8.840 18.140 1.00 8.52 238 ASN A N 1
ATOM 1747 C CA . ASN A 1 256 ? -7.713 -8.987 18.958 1.00 9.30 238 ASN A CA 1
ATOM 1748 C C . ASN A 1 256 ? -7.989 -8.937 20.453 1.00 8.65 238 ASN A C 1
ATOM 1749 O O . ASN A 1 256 ? -7.326 -9.637 21.210 1.00 8.51 238 ASN A O 1
ATOM 1754 N N . ARG A 1 257 ? -8.966 -8.139 20.885 1.00 7.72 239 ARG A N 1
ATOM 1755 C CA . ARG A 1 257 ? -9.369 -8.140 22.297 1.00 7.76 239 ARG A CA 1
ATOM 1756 C C . ARG A 1 257 ? -9.910 -9.511 22.708 1.00 7.81 239 ARG A C 1
ATOM 1757 O O . ARG A 1 257 ? -9.623 -10.000 23.808 1.00 8.25 239 ARG A O 1
ATOM 1765 N N A MET A 1 258 ? -10.672 -10.145 21.826 0.50 7.48 240 MET A N 1
ATOM 1766 N N B MET A 1 258 ? -10.667 -10.149 21.817 0.50 7.58 240 MET A N 1
ATOM 1767 C CA A MET A 1 258 ? -11.158 -11.494 22.070 0.50 8.03 240 MET A CA 1
ATOM 1768 C CA B MET A 1 258 ? -11.182 -11.490 22.078 0.50 8.20 240 MET A CA 1
ATOM 1769 C C A MET A 1 258 ? -10.009 -12.490 22.125 0.50 7.88 240 MET A C 1
ATOM 1770 C C B MET A 1 258 ? -10.072 -12.545 22.056 0.50 8.00 240 MET A C 1
ATOM 1771 O O A MET A 1 258 ? -9.962 -13.342 23.014 0.50 7.67 240 MET A O 1
ATOM 1772 O O B MET A 1 258 ? -10.134 -13.511 22.820 0.50 8.04 240 MET A O 1
ATOM 1781 N N . VAL A 1 259 ? -9.066 -12.365 21.197 1.00 8.33 241 VAL A N 1
ATOM 1782 C CA . VAL A 1 259 ? -7.922 -13.281 21.141 1.00 8.91 241 VAL A CA 1
ATOM 1783 C C . VAL A 1 259 ? -7.146 -13.256 22.454 1.00 9.16 241 VAL A C 1
ATOM 1784 O O . VAL A 1 259 ? -6.854 -14.310 23.011 1.00 9.68 241 VAL A O 1
ATOM 1788 N N . SER A 1 260 ? -6.837 -12.072 22.970 1.00 9.60 242 SER A N 1
ATOM 1789 C CA . SER A 1 260 ? -6.122 -11.983 24.238 1.00 10.33 242 SER A CA 1
ATOM 1790 C C . SER A 1 260 ? -6.899 -12.685 25.359 1.00 9.67 242 SER A C 1
ATOM 1791 O O . SER A 1 260 ? -6.338 -13.445 26.154 1.00 9.80 242 SER A O 1
ATOM 1794 N N . HIS A 1 261 ? -8.200 -12.428 25.414 1.00 8.48 243 HIS A N 1
ATOM 1795 C CA . HIS A 1 261 ? -9.075 -12.994 26.424 1.00 8.80 243 HIS A CA 1
ATOM 1796 C C . HIS A 1 261 ? -9.116 -14.520 26.352 1.00 8.53 243 HIS A C 1
ATOM 1797 O O . HIS A 1 261 ? -8.966 -15.209 27.368 1.00 8.64 243 HIS A O 1
ATOM 1804 N N . LEU A 1 262 ? -9.316 -15.059 25.155 1.00 8.48 244 LEU A N 1
ATOM 1805 C CA . LEU A 1 262 ? -9.455 -16.500 24.995 1.00 9.18 244 LEU A CA 1
ATOM 1806 C C . LEU A 1 262 ? -8.114 -17.234 25.049 1.00 8.98 244 LEU A C 1
ATOM 1807 O O . LEU A 1 262 ? -8.072 -18.382 25.475 1.00 9.33 244 LEU A O 1
ATOM 1812 N N . ALA A 1 263 ? -7.028 -16.580 24.661 1.00 8.95 245 ALA A N 1
ATOM 1813 C CA . ALA A 1 263 ? -5.695 -17.172 24.839 1.00 9.41 245 ALA A CA 1
ATOM 1814 C C . ALA A 1 263 ? -5.385 -17.335 26.331 1.00 9.95 245 ALA A C 1
ATOM 1815 O O . ALA A 1 263 ? -4.822 -18.347 26.748 1.00 10.24 245 ALA A O 1
ATOM 1817 N N . GLU A 1 264 ? -5.753 -16.341 27.132 1.00 10.75 246 GLU A N 1
ATOM 1818 C CA . GLU A 1 264 ? -5.621 -16.426 28.589 1.00 11.57 246 GLU A CA 1
ATOM 1819 C C . GLU A 1 264 ? -6.455 -17.594 29.141 1.00 10.94 246 GLU A C 1
ATOM 1820 O O . GLU A 1 264 ? -6.005 -18.345 30.017 1.00 11.46 246 GLU A O 1
ATOM 1826 N N . GLU A 1 265 ? -7.665 -17.770 28.612 1.00 10.60 247 GLU A N 1
ATOM 1827 C CA . GLU A 1 265 ? -8.535 -18.860 29.037 1.00 10.46 247 GLU A CA 1
ATOM 1828 C C . GLU A 1 265 ? -7.916 -20.228 28.717 1.00 10.69 247 GLU A C 1
ATOM 1829 O O . GLU A 1 265 ? -7.917 -21.145 29.553 1.00 10.76 247 GLU A O 1
ATOM 1835 N N . PHE A 1 266 ? -7.374 -20.365 27.512 1.00 10.70 248 PHE A N 1
ATOM 1836 C CA . PHE A 1 266 ? -6.758 -21.624 27.095 1.00 11.12 248 PHE A CA 1
ATOM 1837 C C . PHE A 1 266 ? -5.584 -21.952 28.004 1.00 11.97 248 PHE A C 1
ATOM 1838 O O . PHE A 1 266 ? -5.418 -23.105 28.408 1.00 11.52 248 PHE A O 1
ATOM 1846 N N . LYS A 1 267 ? -4.791 -20.939 28.336 1.00 12.73 249 LYS A N 1
ATOM 1847 C CA . LYS A 1 267 ? -3.658 -21.100 29.248 1.00 14.01 249 LYS A CA 1
ATOM 1848 C C . LYS A 1 267 ? -4.133 -21.512 30.636 1.00 14.57 249 LYS A C 1
ATOM 1849 O O . LYS A 1 267 ? -3.548 -22.402 31.255 1.00 14.63 249 LYS A O 1
ATOM 1855 N N . ARG A 1 268 ? -5.200 -20.882 31.117 1.00 15.13 250 ARG A N 1
ATOM 1856 C CA . ARG A 1 268 ? -5.751 -21.214 32.433 1.00 16.09 250 ARG A CA 1
ATOM 1857 C C . ARG A 1 268 ? -6.263 -22.657 32.479 1.00 16.16 250 ARG A C 1
ATOM 1858 O O . ARG A 1 268 ? -5.996 -23.390 33.441 1.00 16.90 250 ARG A O 1
ATOM 1866 N N . LYS A 1 269 ? -6.983 -23.071 31.443 1.00 16.34 251 LYS A N 1
ATOM 1867 C CA . LYS A 1 269 ? -7.633 -24.380 31.425 1.00 17.01 251 LYS A CA 1
ATOM 1868 C C . LYS A 1 269 ? -6.707 -25.535 31.042 1.00 17.55 251 LYS A C 1
ATOM 1869 O O . LYS A 1 269 ? -6.917 -26.663 31.492 1.00 18.32 251 LYS A O 1
ATOM 1875 N N . HIS A 1 270 ? -5.698 -25.260 30.219 1.00 18.09 252 HIS A N 1
ATOM 1876 C CA . HIS A 1 270 ? -4.850 -26.324 29.658 1.00 18.79 252 HIS A CA 1
ATOM 1877 C C . HIS A 1 270 ? -3.351 -26.137 29.891 1.00 19.54 252 HIS A C 1
ATOM 1878 O O . HIS A 1 270 ? -2.548 -26.960 29.435 1.00 20.14 252 HIS A O 1
ATOM 1885 N N . LYS A 1 271 ? -2.971 -25.076 30.601 1.00 20.40 253 LYS A N 1
ATOM 1886 C CA . LYS A 1 271 ? -1.576 -24.825 30.964 1.00 21.14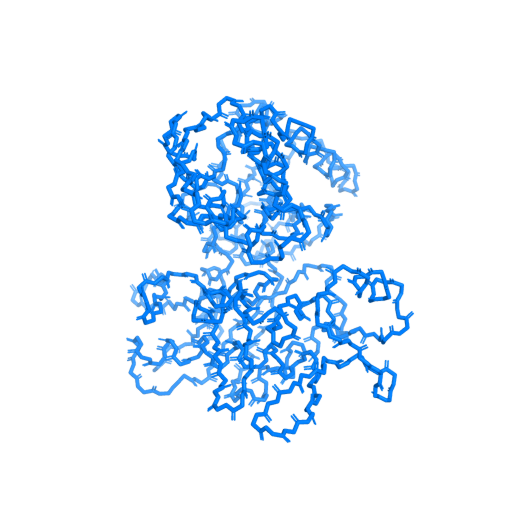 253 LYS A CA 1
ATOM 1887 C C . LYS A 1 271 ? -0.657 -24.764 29.749 1.00 21.00 253 LYS A C 1
ATOM 1888 O O . LYS A 1 271 ? 0.503 -25.183 29.815 1.00 21.74 253 LYS A O 1
ATOM 1894 N N . LYS A 1 272 ? -1.179 -24.244 28.644 1.00 20.83 254 LYS A N 1
ATOM 1895 C CA . LYS A 1 272 ? -0.389 -24.068 27.436 1.00 20.65 254 LYS A CA 1
ATOM 1896 C C . LYS A 1 272 ? -0.525 -22.635 26.933 1.00 19.77 254 LYS A C 1
ATOM 1897 O O . LYS A 1 272 ? -1.621 -22.066 26.907 1.00 19.59 254 LYS A O 1
ATOM 1903 N N . ASP A 1 273 ? 0.613 -22.047 26.581 1.00 18.63 255 ASP A N 1
ATOM 1904 C CA . ASP A 1 273 ? 0.680 -20.674 26.124 1.00 17.97 255 ASP A CA 1
ATOM 1905 C C . ASP A 1 273 ? 0.851 -20.695 24.615 1.00 16.81 255 ASP A C 1
ATOM 1906 O O . ASP A 1 273 ? 1.923 -21.022 24.112 1.00 16.55 255 ASP A O 1
ATOM 1911 N N . ILE A 1 274 ? -0.203 -20.335 23.891 1.00 15.32 256 ILE A N 1
ATOM 1912 C CA . ILE A 1 274 ? -0.160 -20.359 22.425 1.00 14.52 256 ILE A CA 1
ATOM 1913 C C . ILE A 1 274 ? 0.536 -19.143 21.835 1.00 14.47 256 ILE A C 1
ATOM 1914 O O . ILE A 1 274 ? 0.776 -19.097 20.628 1.00 14.23 256 ILE A O 1
ATOM 1919 N N . GLY A 1 275 ? 0.840 -18.151 22.674 1.00 14.80 257 GLY A N 1
ATOM 1920 C CA . GLY A 1 275 ? 1.392 -16.882 22.217 1.00 15.24 257 GLY A CA 1
ATOM 1921 C C . GLY A 1 275 ? 2.526 -16.980 21.212 1.00 15.48 257 GLY A C 1
ATOM 1922 O O . GLY A 1 275 ? 2.485 -16.303 20.186 1.00 15.92 257 GLY A O 1
ATOM 1923 N N . PRO A 1 276 ? 3.541 -17.821 21.497 1.00 16.01 258 PRO A N 1
ATOM 1924 C CA . PRO A 1 276 ? 4.680 -17.934 20.577 1.00 15.93 258 PRO A CA 1
ATOM 1925 C C . PRO A 1 276 ? 4.401 -18.688 19.273 1.00 15.47 258 PRO A C 1
ATOM 1926 O O . PRO A 1 276 ? 5.273 -18.732 18.399 1.00 16.02 258 PRO A O 1
ATOM 1930 N N . ASN A 1 277 ? 3.217 -19.280 19.137 1.00 13.99 259 ASN A N 1
ATOM 1931 C CA . ASN A 1 277 ? 2.886 -20.055 17.948 1.00 12.84 259 ASN A CA 1
ATOM 1932 C C . ASN A 1 277 ? 1.960 -19.264 17.047 1.00 12.53 259 ASN A C 1
ATOM 1933 O O . ASN A 1 277 ? 0.784 -19.091 17.352 1.00 12.14 259 ASN A O 1
ATOM 1938 N N . LYS A 1 278 ? 2.490 -18.806 15.924 1.00 12.28 260 LYS A N 1
ATOM 1939 C CA . LYS A 1 278 ? 1.756 -17.946 15.012 1.00 12.79 260 LYS A CA 1
ATOM 1940 C C . LYS A 1 278 ? 0.486 -18.583 14.468 1.00 11.67 260 LYS A C 1
ATOM 1941 O O . LYS A 1 278 ? -0.540 -17.913 14.362 1.00 12.04 260 LYS A O 1
ATOM 1947 N N . ARG A 1 279 ? 0.539 -19.861 14.101 1.00 10.75 261 ARG A N 1
ATOM 1948 C CA . ARG A 1 279 ? -0.627 -20.512 13.524 1.00 9.96 261 ARG A CA 1
ATOM 1949 C C . ARG A 1 279 ? -1.761 -20.596 14.548 1.00 9.66 261 ARG A C 1
ATOM 1950 O O . ARG A 1 279 ? -2.918 -20.331 14.215 1.00 9.48 261 ARG A O 1
ATOM 1958 N N . ALA A 1 280 ? -1.433 -20.985 15.776 1.00 9.53 262 ALA A N 1
ATOM 1959 C CA . ALA A 1 280 ? -2.438 -21.112 16.822 1.00 9.64 262 ALA A CA 1
ATOM 1960 C C . ALA A 1 280 ? -3.102 -19.765 17.093 1.00 9.29 262 ALA A C 1
ATOM 1961 O O . ALA A 1 280 ? -4.324 -19.693 17.190 1.00 9.15 262 ALA A O 1
ATOM 1963 N N . VAL A 1 281 ? -2.307 -18.704 17.195 1.00 9.49 263 VAL A N 1
ATOM 1964 C CA . VAL A 1 281 ? -2.866 -17.375 17.407 1.00 9.74 263 VAL A CA 1
ATOM 1965 C C . VAL A 1 281 ? -3.770 -16.993 16.226 1.00 9.32 263 VAL A C 1
ATOM 1966 O O . VAL A 1 281 ? -4.860 -16.455 16.413 1.00 8.98 263 VAL A O 1
ATOM 1970 N N . ARG A 1 282 ? -3.349 -17.295 15.003 1.00 9.19 264 ARG A N 1
ATOM 1971 C CA . ARG A 1 282 ? -4.124 -16.936 13.834 1.00 9.90 264 ARG A CA 1
ATOM 1972 C C . ARG A 1 282 ? -5.439 -17.707 13.777 1.00 9.45 264 ARG A C 1
ATOM 1973 O O . ARG A 1 282 ? -6.477 -17.143 13.430 1.00 9.62 264 ARG A O 1
ATOM 1981 N N . ARG A 1 283 ? -5.401 -18.988 14.118 1.00 8.90 265 ARG A N 1
ATOM 1982 C CA . ARG A 1 283 ? -6.605 -19.796 14.145 1.00 8.96 265 ARG A CA 1
ATOM 1983 C C . ARG A 1 283 ? -7.569 -19.322 15.228 1.00 8.84 265 ARG A C 1
ATOM 1984 O O . ARG A 1 283 ? -8.786 -19.306 15.015 1.00 9.40 265 ARG A O 1
ATOM 1992 N N . LEU A 1 284 ? -7.042 -18.935 16.387 1.00 8.33 266 LEU A N 1
ATOM 1993 C CA . LEU A 1 284 ? -7.897 -18.364 17.429 1.00 8.39 266 LEU A CA 1
ATOM 1994 C C . LEU A 1 284 ? -8.513 -17.044 16.945 1.00 8.69 266 LEU A C 1
ATOM 1995 O O . LEU A 1 284 ? -9.693 -16.791 17.160 1.00 8.55 266 LEU A O 1
ATOM 2000 N N . ARG A 1 285 ? -7.726 -16.224 16.265 1.00 9.19 267 ARG A N 1
ATOM 2001 C CA . ARG A 1 285 ? -8.215 -14.966 15.721 1.00 10.14 267 ARG A CA 1
ATOM 2002 C C . ARG A 1 285 ? -9.359 -15.178 14.731 1.00 10.17 267 ARG A C 1
ATOM 2003 O O . ARG A 1 285 ? -10.371 -14.469 14.781 1.00 10.40 267 ARG A O 1
ATOM 2011 N N . THR A 1 286 ? -9.207 -16.145 13.834 1.00 9.91 268 THR A N 1
ATOM 2012 C CA . THR A 1 286 ? -10.250 -16.490 12.882 1.00 11.00 268 THR A CA 1
ATOM 2013 C C . THR A 1 286 ? -11.511 -16.949 13.611 1.00 9.57 268 THR A C 1
ATOM 2014 O O . THR A 1 286 ? -12.630 -16.534 13.255 1.00 9.16 268 THR A O 1
ATOM 2018 N N . ALA A 1 287 ? -11.349 -17.795 14.622 1.00 8.93 269 ALA A N 1
ATOM 2019 C CA . ALA A 1 287 ? -12.479 -18.243 15.430 1.00 8.26 269 ALA A CA 1
ATOM 2020 C C . ALA A 1 287 ? -13.157 -17.087 16.152 1.00 7.92 269 ALA A C 1
ATOM 2021 O O . ALA A 1 287 ? -14.387 -17.042 16.244 1.00 8.13 269 ALA A O 1
ATOM 2023 N N . CYS A 1 288 ? -12.360 -16.167 16.676 1.00 7.70 270 CYS A N 1
ATOM 2024 C CA . CYS A 1 288 ? -12.913 -14.979 17.321 1.00 7.72 270 CYS A CA 1
ATOM 2025 C C . CYS A 1 288 ? -13.702 -14.094 16.366 1.00 7.69 270 CYS A C 1
ATOM 2026 O O . CYS A 1 288 ? -14.770 -13.604 16.726 1.00 7.84 270 CYS A O 1
ATOM 2029 N N A GLU A 1 289 ? -13.189 -13.870 15.157 0.50 7.84 271 GLU A N 1
ATOM 2030 N N B GLU A 1 289 ? -13.178 -13.890 15.167 0.50 7.86 271 GLU A N 1
ATOM 2031 C CA A GLU A 1 289 ? -13.939 -13.075 14.179 0.50 7.68 271 GLU A CA 1
ATOM 2032 C CA B GLU A 1 289 ? -13.875 -13.103 14.165 0.50 7.73 271 GLU A CA 1
ATOM 2033 C C A GLU A 1 289 ? -15.267 -13.746 13.831 0.50 8.27 271 GLU A C 1
ATOM 2034 C C B GLU A 1 289 ? -15.228 -13.741 13.807 0.50 8.32 271 GLU A C 1
ATOM 2035 O O A GLU A 1 289 ? -16.304 -13.087 13.724 0.50 7.96 271 GLU A O 1
ATOM 2036 O O B GLU A 1 289 ? -16.245 -13.052 13.693 0.50 8.12 271 GLU A O 1
ATOM 2047 N N . ARG A 1 290 ? -15.237 -15.061 13.646 1.00 8.04 272 ARG A N 1
ATOM 2048 C CA . ARG A 1 290 ? -16.470 -15.804 13.400 1.00 8.96 272 ARG A CA 1
ATOM 2049 C C . ARG A 1 290 ? -17.479 -15.624 14.546 1.00 8.11 272 ARG A C 1
ATOM 2050 O O . ARG A 1 290 ? -18.664 -15.378 14.322 1.00 8.22 272 ARG A O 1
ATOM 2058 N N . ALA A 1 291 ? -17.000 -15.785 15.775 1.00 7.39 273 ALA A N 1
ATOM 2059 C CA . ALA A 1 291 ? -17.861 -15.646 16.945 1.00 7.22 273 ALA A CA 1
ATOM 2060 C C . ALA A 1 291 ? -18.409 -14.231 17.043 1.00 7.41 273 ALA A C 1
ATOM 2061 O O . ALA A 1 291 ? -19.590 -14.037 17.315 1.00 6.62 273 ALA A O 1
ATOM 2063 N N . LYS A 1 292 ? -17.554 -13.243 16.815 1.00 6.68 274 LYS A N 1
ATOM 2064 C CA . LYS A 1 292 ? -17.974 -11.845 16.839 1.00 6.56 274 LYS A CA 1
ATOM 2065 C C . LYS A 1 292 ? -19.155 -11.600 15.911 1.00 6.33 274 LYS A C 1
ATOM 2066 O O . LYS A 1 292 ? -20.139 -10.953 16.279 1.00 6.42 274 LYS A O 1
ATOM 2072 N N . ARG A 1 293 ? -19.076 -12.109 14.686 1.00 6.82 275 ARG A N 1
ATOM 2073 C CA . ARG A 1 293 ? -20.176 -11.929 13.742 1.00 7.25 275 ARG A CA 1
ATOM 2074 C C . ARG A 1 293 ? -21.461 -12.533 14.286 1.00 7.84 275 ARG A C 1
ATOM 2075 O O . ARG A 1 293 ? -22.525 -11.922 14.221 1.00 8.15 275 ARG A O 1
ATOM 2083 N N . THR A 1 294 ? -21.359 -13.727 14.851 1.00 7.87 276 THR A N 1
ATOM 2084 C CA . THR A 1 294 ? -22.519 -14.368 15.455 1.00 8.38 276 THR A CA 1
ATOM 2085 C C . THR A 1 294 ? -23.114 -13.525 16.583 1.00 7.92 276 THR A C 1
ATOM 2086 O O . THR A 1 294 ? -24.339 -13.439 16.711 1.00 8.35 276 THR A O 1
ATOM 2090 N N . LEU A 1 295 ? -22.259 -12.870 17.364 1.00 7.49 277 LEU A N 1
ATOM 2091 C CA . LEU A 1 295 ? -22.701 -12.057 18.490 1.00 7.22 277 LEU A CA 1
ATOM 2092 C C . LEU A 1 295 ? -23.447 -10.786 18.075 1.00 7.48 277 LEU A C 1
ATOM 2093 O O . LEU A 1 295 ? -24.004 -10.090 18.922 1.00 7.73 277 LEU A O 1
ATOM 2098 N N . SER A 1 296 ? -23.463 -10.464 16.786 1.00 7.41 278 SER A N 1
ATOM 2099 C CA . SER A 1 296 ? -24.286 -9.360 16.316 1.00 8.27 278 SER A CA 1
ATOM 2100 C C . SER A 1 296 ? -25.748 -9.742 16.191 1.00 9.46 278 SER A C 1
ATOM 2101 O O . SER A 1 296 ? -26.598 -8.857 16.149 1.00 10.86 278 SER A O 1
ATOM 2104 N N . SER A 1 297 ? -26.045 -11.037 16.143 1.00 10.75 279 SER A N 1
ATOM 2105 C CA . SER A 1 297 ? -27.450 -11.479 16.067 1.00 12.41 279 SER A CA 1
ATOM 2106 C C . SER A 1 297 ? -27.876 -12.449 17.173 1.00 12.65 279 SER A C 1
ATOM 2107 O O . SER A 1 297 ? -29.074 -12.689 17.364 1.00 14.28 279 SER A O 1
ATOM 2110 N N . SER A 1 298 ? -26.912 -13.001 17.903 1.00 11.95 280 SER A N 1
ATOM 2111 C CA . SER A 1 298 ? -27.190 -13.880 19.038 1.00 12.05 280 SER A CA 1
ATOM 2112 C C . SER A 1 298 ? -26.462 -13.334 20.256 1.00 11.18 280 SER A C 1
ATOM 2113 O O . SER A 1 298 ? -25.497 -12.582 20.125 1.00 10.88 280 SER A O 1
ATOM 2116 N N . THR A 1 299 ? -26.890 -13.726 21.448 1.00 10.64 281 THR A N 1
ATOM 2117 C CA . THR A 1 299 ? -26.230 -13.265 22.663 1.00 11.23 281 THR A CA 1
ATOM 2118 C C . THR A 1 299 ? -25.104 -14.184 23.141 1.00 10.09 281 THR A C 1
ATOM 2119 O O . THR A 1 299 ? -24.449 -13.880 24.135 1.00 10.05 281 THR A O 1
ATOM 2123 N N . GLN A 1 300 ? -24.888 -15.291 22.440 1.00 10.14 282 GLN A N 1
ATOM 2124 C CA . GLN A 1 300 ? -23.774 -16.171 22.753 1.00 10.95 282 GLN A CA 1
ATOM 2125 C C . GLN A 1 300 ? -23.262 -16.807 21.472 1.00 10.18 282 GLN A C 1
ATOM 2126 O O . GLN A 1 300 ? -23.977 -16.903 20.481 1.00 9.84 282 GLN A O 1
ATOM 2132 N N . ALA A 1 301 ? -22.011 -17.240 21.502 1.00 9.39 283 ALA A N 1
ATOM 2133 C CA . ALA A 1 301 ? -21.391 -17.858 20.346 1.00 9.93 283 ALA A CA 1
ATOM 2134 C C . ALA A 1 301 ? -20.429 -18.912 20.828 1.00 10.53 283 ALA A C 1
ATOM 2135 O O . ALA A 1 301 ? -19.810 -18.784 21.885 1.00 10.85 283 ALA A O 1
ATOM 2137 N N . SER A 1 302 ? -20.299 -19.953 20.024 1.00 11.79 284 SER A N 1
ATOM 2138 C CA . SER A 1 302 ? -19.378 -21.027 20.324 1.00 13.18 284 SER A CA 1
ATOM 2139 C C . SER A 1 302 ? -18.038 -20.808 19.616 1.00 13.78 284 SER A C 1
ATOM 2140 O O . SER A 1 302 ? -17.932 -20.107 18.593 1.00 16.19 284 SER A O 1
ATOM 2143 N N . ILE A 1 303 ? -17.002 -21.339 20.236 1.00 13.38 285 ILE A N 1
ATOM 2144 C CA . ILE A 1 303 ? -15.667 -21.396 19.669 1.00 13.53 285 ILE A CA 1
ATOM 2145 C C . ILE A 1 303 ? -15.351 -22.889 19.605 1.00 13.26 285 ILE A C 1
ATOM 2146 O O . ILE A 1 303 ? -15.494 -23.596 20.605 1.00 12.74 285 ILE A O 1
ATOM 2151 N N . GLU A 1 304 ? -14.964 -23.379 18.431 1.00 12.94 286 GLU A N 1
ATOM 2152 C CA . GLU A 1 304 ? -14.659 -24.798 18.237 1.00 13.28 286 GLU A CA 1
ATOM 2153 C C . GLU A 1 304 ? -13.386 -24.884 17.425 1.00 12.42 286 GLU A C 1
ATOM 2154 O O . GLU A 1 304 ? -13.404 -24.655 16.217 1.00 13.55 286 GLU A O 1
ATOM 2160 N N . ILE A 1 305 ? -12.278 -25.165 18.094 1.00 11.07 287 ILE A N 1
ATOM 2161 C CA . ILE A 1 305 ? -10.992 -25.286 17.422 1.00 10.69 287 ILE A CA 1
ATOM 2162 C C . ILE A 1 305 ? -10.398 -26.649 17.747 1.00 11.12 287 ILE A C 1
ATOM 2163 O O . ILE A 1 305 ? -10.023 -26.916 18.885 1.00 11.75 287 ILE A O 1
ATOM 2168 N N . ASP A 1 306 ? -10.345 -27.518 16.741 1.00 11.33 288 ASP A N 1
ATOM 2169 C CA . ASP A 1 306 ? -9.723 -28.821 16.900 1.00 11.96 288 ASP A CA 1
ATOM 2170 C C . ASP A 1 306 ? -8.217 -28.651 16.924 1.00 11.61 288 ASP A C 1
ATOM 2171 O O . ASP A 1 306 ? -7.661 -27.939 16.097 1.00 11.61 288 ASP A O 1
ATOM 2176 N N . SER A 1 307 ? -7.563 -29.291 17.880 1.00 11.73 289 SER A N 1
ATOM 2177 C CA . SER A 1 307 ? -6.106 -29.385 17.880 1.00 12.53 289 SER A CA 1
ATOM 2178 C C . SER A 1 307 ? -5.472 -27.985 17.813 1.00 11.74 289 SER A C 1
ATOM 2179 O O . SER A 1 307 ? -4.650 -27.713 16.940 1.00 12.56 289 SER A O 1
ATOM 2182 N N . LEU A 1 308 ? -5.878 -27.095 18.719 1.00 11.19 290 LEU A N 1
ATOM 2183 C CA . LEU A 1 308 ? -5.332 -25.744 18.745 1.00 11.00 290 LEU A CA 1
ATOM 2184 C C . LEU A 1 308 ? -3.841 -25.747 19.052 1.00 10.85 290 LEU A C 1
ATOM 2185 O O . LEU A 1 308 ? -3.083 -24.983 18.461 1.00 10.47 290 LEU A O 1
ATOM 2190 N N . TYR A 1 309 ? -3.409 -26.584 19.987 1.00 11.05 291 TYR A N 1
ATOM 2191 C CA . TYR A 1 309 ? -2.018 -26.542 20.407 1.00 11.48 291 TYR A CA 1
ATOM 2192 C C . TYR A 1 309 ? -1.636 -27.865 21.034 1.00 11.84 291 TYR A C 1
ATOM 2193 O O . TYR A 1 309 ? -2.301 -28.325 21.966 1.00 11.94 291 TYR A O 1
ATOM 2202 N N . GLU A 1 310 ? -0.578 -28.488 20.506 1.00 13.06 292 GLU A N 1
ATOM 2203 C CA . GLU A 1 310 ? -0.066 -29.751 21.038 1.00 14.33 292 GLU A CA 1
ATOM 2204 C C . GLU A 1 310 ? -1.143 -30.825 21.103 1.00 14.61 292 GLU A C 1
ATOM 2205 O O . GLU A 1 310 ? -1.180 -31.622 22.037 1.00 15.77 292 GLU A O 1
ATOM 2211 N N . GLY A 1 311 ? -2.017 -30.839 20.104 1.00 14.55 293 GLY A N 1
ATOM 2212 C CA . GLY A 1 311 ? -3.094 -31.812 20.044 1.00 14.88 293 GLY A CA 1
ATOM 2213 C C . GLY A 1 311 ? -4.287 -31.534 20.950 1.00 14.77 293 GLY A C 1
ATOM 2214 O O . GLY A 1 311 ? -5.208 -32.347 21.003 1.00 16.42 293 GLY A O 1
ATOM 2215 N N . VAL A 1 312 ? -4.283 -30.407 21.660 1.00 13.83 294 VAL A N 1
ATOM 2216 C CA . VAL A 1 312 ? -5.356 -30.083 22.598 1.00 13.25 294 VAL A CA 1
ATOM 2217 C C . VAL A 1 312 ? -6.402 -29.205 21.892 1.00 12.38 294 VAL A C 1
ATOM 2218 O O . VAL A 1 312 ? -6.076 -28.139 21.357 1.00 12.00 294 VAL A O 1
ATOM 2222 N N . ASP A 1 313 ? -7.649 -29.666 21.891 1.00 11.78 295 ASP A N 1
ATOM 2223 C CA . ASP A 1 313 ? -8.769 -28.899 21.347 1.00 11.77 295 ASP A CA 1
ATOM 2224 C C . ASP A 1 313 ? -9.095 -27.712 22.253 1.00 10.77 295 ASP A C 1
ATOM 2225 O O . ASP A 1 313 ? -8.823 -27.743 23.454 1.00 11.60 295 ASP A O 1
ATOM 2230 N N . PHE A 1 314 ? -9.671 -26.668 21.662 1.00 9.89 296 PHE A N 1
ATOM 2231 C CA . PHE A 1 314 ? -10.207 -25.549 22.427 1.00 9.49 296 PHE A CA 1
ATOM 2232 C C . PHE A 1 314 ? -11.632 -25.304 21.987 1.00 9.23 296 PHE A C 1
ATOM 2233 O O . PHE A 1 314 ? -11.878 -24.740 20.919 1.00 9.75 296 PHE A O 1
ATOM 2241 N N . TYR A 1 315 ? -12.573 -25.774 22.810 1.00 8.79 297 TYR A N 1
ATOM 2242 C CA . TYR A 1 315 ? -13.988 -25.507 22.633 1.00 9.38 297 TYR A CA 1
ATOM 2243 C C . TYR A 1 315 ? -14.428 -24.659 23.802 1.00 9.25 297 TYR A C 1
ATOM 2244 O O . TYR A 1 315 ? -14.169 -25.009 24.947 1.00 9.42 297 TYR A O 1
ATOM 2253 N N . THR A 1 316 ? -15.088 -23.546 23.511 1.00 9.03 298 THR A N 1
ATOM 2254 C CA . THR A 1 316 ? -15.561 -22.657 24.544 1.00 9.46 298 THR A CA 1
ATOM 2255 C C . THR A 1 316 ? -16.747 -21.847 24.031 1.00 9.67 298 THR A C 1
ATOM 2256 O O . THR A 1 316 ? -17.223 -22.050 22.916 1.00 9.71 298 THR A O 1
ATOM 2260 N N . SER A 1 317 ? -17.263 -20.994 24.907 1.00 10.37 299 SER A N 1
ATOM 2261 C CA . SER A 1 317 ? -18.444 -20.187 24.669 1.00 11.79 299 SER A CA 1
ATOM 2262 C C . SER A 1 317 ? -18.083 -18.760 25.061 1.00 11.06 299 SER A C 1
ATOM 2263 O O . SER A 1 317 ? -17.358 -18.557 26.034 1.00 12.04 299 SER A O 1
ATOM 2266 N N . ILE A 1 318 ? -18.579 -17.782 24.311 1.00 10.71 300 ILE A N 1
ATOM 2267 C CA . ILE A 1 318 ? -18.420 -16.380 24.691 1.00 10.77 300 ILE A CA 1
ATOM 2268 C C . ILE A 1 318 ? -19.752 -15.657 24.533 1.00 9.44 300 ILE A C 1
ATOM 2269 O O . ILE A 1 318 ? -20.513 -15.938 23.611 1.00 9.50 300 ILE A O 1
ATOM 2274 N N . THR A 1 319 ? -20.046 -14.749 25.460 1.00 8.31 301 THR A N 1
ATOM 2275 C CA . THR A 1 319 ? -21.289 -14.000 25.397 1.00 8.21 301 THR A CA 1
ATOM 2276 C C . THR A 1 319 ? -21.109 -12.641 24.732 1.00 7.70 301 THR A C 1
ATOM 2277 O O . THR A 1 319 ? -20.006 -12.069 24.701 1.00 7.39 301 THR A O 1
ATOM 2281 N N . ARG A 1 320 ? -22.217 -12.118 24.221 1.00 7.53 302 ARG A N 1
ATOM 2282 C CA . ARG A 1 320 ? -22.242 -10.747 23.721 1.00 7.64 302 ARG A CA 1
ATOM 2283 C C . ARG A 1 320 ? -21.814 -9.767 24.808 1.00 8.27 302 ARG A C 1
ATOM 2284 O O . ARG A 1 320 ? -21.027 -8.855 24.562 1.00 7.79 302 ARG A O 1
ATOM 2292 N N . ALA A 1 321 ? -22.322 -9.952 26.020 1.00 8.49 303 ALA A N 1
ATOM 2293 C CA . ALA A 1 321 ? -21.984 -9.060 27.120 1.00 8.76 303 ALA A CA 1
ATOM 2294 C C . ALA A 1 321 ? -20.480 -9.048 27.369 1.00 8.67 303 ALA A C 1
ATOM 2295 O O . ALA A 1 321 ? -19.869 -7.992 27.562 1.00 8.52 303 ALA A O 1
ATOM 2297 N N . ARG A 1 322 ? -19.853 -10.220 27.343 1.00 7.50 304 ARG A N 1
ATOM 2298 C CA . ARG A 1 322 ? -18.423 -10.280 27.604 1.00 7.79 304 ARG A CA 1
ATOM 2299 C C . ARG A 1 322 ? -17.652 -9.604 26.472 1.00 7.35 304 ARG A C 1
ATOM 2300 O O . ARG A 1 322 ? -16.699 -8.879 26.716 1.00 7.27 304 ARG A O 1
ATOM 2308 N N . PHE A 1 323 ? -18.085 -9.846 25.237 1.00 6.98 305 PHE A N 1
ATOM 2309 C CA . PHE A 1 323 ? -17.476 -9.218 24.067 1.00 7.10 305 PHE A CA 1
ATOM 2310 C C . PHE A 1 323 ? -17.549 -7.688 24.176 1.00 7.13 305 PHE A C 1
ATOM 2311 O O . PHE A 1 323 ? -16.586 -6.976 23.877 1.00 7.07 305 PHE A O 1
ATOM 2319 N N . GLU A 1 324 ? -18.688 -7.181 24.628 1.00 7.32 306 GLU A N 1
ATOM 2320 C CA . GLU A 1 324 ? -18.851 -5.739 24.823 1.00 7.85 306 GLU A CA 1
ATOM 2321 C C . GLU A 1 324 ? -17.929 -5.200 25.898 1.00 8.27 306 GLU A C 1
ATOM 2322 O O . GLU A 1 324 ? -17.407 -4.095 25.771 1.00 9.21 306 GLU A O 1
ATOM 2328 N N . GLU A 1 325 ? -17.717 -5.964 26.961 1.00 7.77 307 GLU A N 1
ATOM 2329 C CA . GLU A 1 325 ? -16.793 -5.565 28.022 1.00 7.69 307 GLU A CA 1
ATOM 2330 C C . GLU A 1 325 ? -15.359 -5.515 27.533 1.00 7.42 307 GLU A C 1
ATOM 2331 O O . GLU A 1 325 ? -14.610 -4.610 27.888 1.00 7.92 307 GLU A O 1
ATOM 2337 N N . LEU A 1 326 ? -14.965 -6.509 26.739 1.00 6.94 308 LEU A N 1
ATOM 2338 C CA . LEU A 1 326 ? -13.601 -6.566 26.202 1.00 6.99 308 LEU A CA 1
ATOM 2339 C C . LEU A 1 326 ? -13.266 -5.373 25.302 1.00 7.07 308 LEU A C 1
ATOM 2340 O O . LEU A 1 326 ? -12.091 -5.055 25.106 1.00 7.54 308 LEU A O 1
ATOM 2345 N N . ASN A 1 327 ? -14.304 -4.742 24.751 1.00 6.56 309 ASN A N 1
ATOM 2346 C CA . ASN A 1 327 ? -14.161 -3.660 23.803 1.00 6.26 309 ASN A CA 1
ATOM 2347 C C . ASN A 1 327 ? -14.806 -2.358 24.254 1.00 6.80 309 ASN A C 1
ATOM 2348 O O . ASN A 1 327 ? -15.002 -1.459 23.449 1.00 6.97 309 ASN A O 1
ATOM 2353 N N . ALA A 1 328 ? -15.101 -2.223 25.548 1.00 6.74 310 ALA A N 1
ATOM 2354 C CA . ALA A 1 328 ? -15.944 -1.127 26.014 1.00 6.97 310 ALA A CA 1
ATOM 2355 C C . ALA A 1 328 ? -15.341 0.232 25.681 1.00 6.71 310 ALA A C 1
ATOM 2356 O O . ALA A 1 328 ? -16.059 1.160 25.313 1.00 6.91 310 ALA A O 1
ATOM 2358 N N . ASP A 1 329 ? -14.031 0.348 25.845 1.00 6.80 311 ASP A N 1
ATOM 2359 C CA . ASP A 1 329 ? -13.323 1.593 25.531 1.00 6.78 311 ASP A CA 1
ATOM 2360 C C . ASP A 1 329 ? -13.345 1.909 24.041 1.00 6.61 311 ASP A C 1
ATOM 2361 O O . ASP A 1 329 ? -13.510 3.060 23.655 1.00 7.17 311 ASP A O 1
ATOM 2366 N N . LEU A 1 330 ? -13.128 0.897 23.213 1.00 6.55 312 LEU A N 1
ATOM 2367 C CA . LEU A 1 330 ? -13.050 1.112 21.766 1.00 6.72 312 LEU A CA 1
ATOM 2368 C C . LEU A 1 330 ? -14.417 1.476 21.206 1.00 6.68 312 LEU A C 1
ATOM 2369 O O . LEU A 1 330 ? -14.525 2.344 20.336 1.00 7.67 312 LEU A O 1
ATOM 2374 N N . PHE A 1 331 ? -15.471 0.859 21.728 1.00 6.50 313 PHE A N 1
ATOM 2375 C CA . PHE A 1 331 ? -16.816 1.173 21.272 1.00 7.20 313 PHE A CA 1
ATOM 2376 C C . PHE A 1 331 ? -17.182 2.595 21.698 1.00 8.05 313 PHE A C 1
ATOM 2377 O O . PHE A 1 331 ? -17.628 3.406 20.887 1.00 7.59 313 PHE A O 1
ATOM 2385 N N . ARG A 1 332 ? -16.993 2.908 22.976 1.00 8.33 314 ARG A N 1
ATOM 2386 C CA . ARG A 1 332 ? -17.352 4.223 23.501 1.00 9.10 314 ARG A CA 1
ATOM 2387 C C . ARG A 1 332 ? -16.527 5.306 22.825 1.00 8.65 314 ARG A C 1
ATOM 2388 O O . ARG A 1 332 ? -17.019 6.407 22.569 1.00 8.80 314 ARG A O 1
ATOM 2396 N N . GLY A 1 333 ? -15.270 4.999 22.542 1.00 8.23 315 GLY A N 1
ATOM 2397 C CA . GLY A 1 333 ? -14.368 5.935 21.911 1.00 8.49 315 GLY A CA 1
ATOM 2398 C C . GLY A 1 333 ? -14.737 6.364 20.499 1.00 8.44 315 GLY A C 1
ATOM 2399 O O . GLY A 1 333 ? -14.240 7.381 20.028 1.00 9.07 315 GLY A O 1
ATOM 2400 N N . THR A 1 334 ? -15.591 5.607 19.807 1.00 8.60 316 THR A N 1
ATOM 2401 C CA . THR A 1 334 ? -16.043 5.993 18.463 1.00 8.36 316 THR A CA 1
ATOM 2402 C C . THR A 1 334 ? -16.830 7.303 18.488 1.00 8.64 316 THR A C 1
ATOM 2403 O O . THR A 1 334 ? -16.969 7.967 17.460 1.00 8.57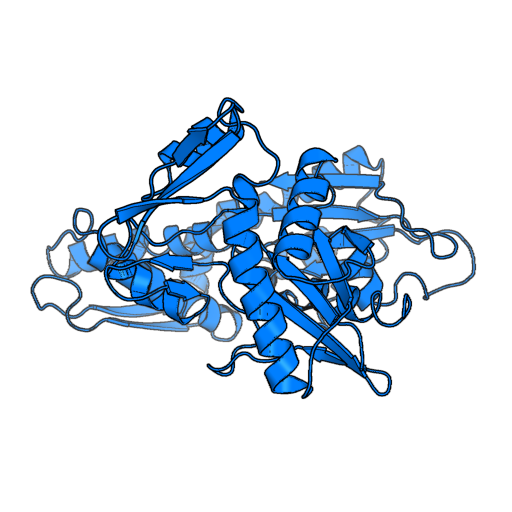 316 THR A O 1
ATOM 2407 N N . LEU A 1 335 ? -17.340 7.701 19.648 1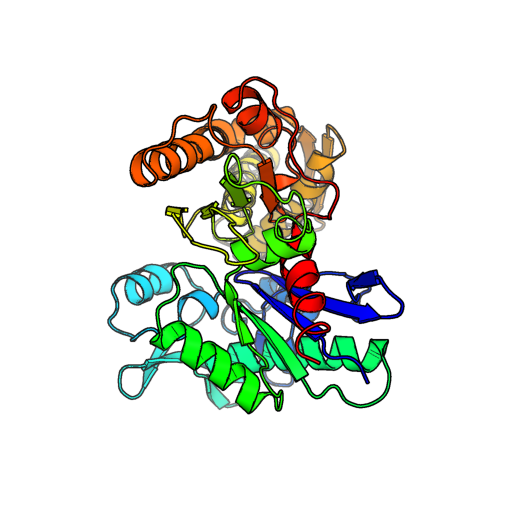.00 8.54 317 LEU A N 1
ATOM 2408 C CA . LEU A 1 335 ? -18.110 8.946 19.728 1.00 9.25 317 LEU A CA 1
ATOM 2409 C C . LEU A 1 335 ? -17.227 10.185 19.678 1.00 9.29 317 LEU A C 1
ATOM 2410 O O . LEU A 1 335 ? -17.699 11.255 19.318 1.00 9.78 317 LEU A O 1
ATOM 2415 N N . GLU A 1 336 ? -15.948 10.044 20.009 1.00 10.34 318 GLU A N 1
ATOM 2416 C CA . GLU A 1 336 ? -15.060 11.200 19.995 1.00 11.26 318 GLU A CA 1
ATOM 2417 C C . GLU A 1 336 ? -14.856 11.758 18.576 1.00 10.72 318 GLU A C 1
ATOM 2418 O O . GLU A 1 336 ? -14.998 12.960 18.370 1.00 10.36 318 GLU A O 1
ATOM 2421 N N . PRO A 1 337 ? -14.554 10.898 17.585 1.00 10.01 319 PRO A N 1
ATOM 2422 C CA . PRO A 1 337 ? -14.506 11.429 16.230 1.00 9.51 319 PRO A CA 1
ATOM 2423 C C . PRO A 1 337 ? -15.833 11.995 15.732 1.00 8.50 319 PRO A C 1
ATOM 2424 O O . PRO A 1 337 ? -15.823 12.912 14.919 1.00 8.81 319 PRO A O 1
ATOM 2428 N N . VAL A 1 338 ? -16.961 11.475 16.206 1.00 8.09 320 VAL A N 1
ATOM 2429 C CA . VAL A 1 338 ? -18.242 12.084 15.864 1.00 8.01 320 VAL A CA 1
ATOM 2430 C C . VAL A 1 338 ? -18.290 13.521 16.394 1.00 8.56 320 VAL A C 1
ATOM 2431 O O . VAL A 1 338 ? -18.628 14.448 15.661 1.00 8.33 320 VAL A O 1
ATOM 2435 N N . GLU A 1 339 ? -17.915 13.704 17.652 1.00 9.10 321 GLU A N 1
ATOM 2436 C CA . GLU A 1 339 ? -17.879 15.047 18.242 1.00 9.62 321 GLU A CA 1
ATOM 2437 C C . GLU A 1 339 ? -16.923 15.964 17.485 1.00 9.83 321 GLU A C 1
ATOM 2438 O O . GLU A 1 339 ? -17.230 17.133 17.246 1.00 9.88 321 GLU A O 1
ATOM 2444 N N . LYS A 1 340 ? -15.765 15.437 17.101 1.00 9.57 322 LYS A N 1
ATOM 2445 C CA . LYS A 1 340 ? -14.779 16.221 16.361 1.00 10.35 322 LYS A CA 1
ATOM 2446 C C . LYS A 1 340 ? -15.297 16.628 14.991 1.00 9.59 322 LYS A C 1
ATOM 2447 O O . LYS A 1 340 ? -15.128 17.777 14.579 1.00 10.26 322 LYS A O 1
ATOM 2453 N N . ALA A 1 341 ? -15.904 15.684 14.270 1.00 8.71 323 ALA A N 1
ATOM 2454 C CA . ALA A 1 341 ? -16.463 15.989 12.963 1.00 8.81 323 ALA A CA 1
ATOM 2455 C C . ALA A 1 341 ? -17.518 17.086 13.076 1.00 8.66 323 ALA A C 1
ATOM 2456 O O . ALA A 1 341 ? -17.567 17.997 12.247 1.00 8.78 323 ALA A O 1
ATOM 2458 N N . LEU A 1 342 ? -18.377 16.989 14.083 1.00 8.64 324 LEU A N 1
ATOM 2459 C CA . LEU A 1 342 ? -19.393 18.021 14.321 1.00 8.89 324 LEU A CA 1
ATOM 2460 C C . LEU A 1 342 ? -18.740 19.382 14.590 1.00 9.47 324 LEU A C 1
ATOM 2461 O O . LEU A 1 342 ? -19.117 20.387 13.987 1.00 9.73 324 LEU A O 1
ATOM 2466 N N . ARG A 1 343 ? -17.740 19.406 15.463 1.00 10.51 325 ARG A N 1
ATOM 2467 C CA . ARG A 1 343 ? -17.019 20.651 15.765 1.00 11.97 325 ARG A CA 1
ATOM 2468 C C . ARG A 1 343 ? -16.408 21.259 14.507 1.00 12.14 325 ARG A C 1
ATOM 2469 O O . ARG A 1 343 ? -16.566 22.456 14.247 1.00 12.62 325 ARG A O 1
ATOM 2477 N N . ASP A 1 344 ? -15.728 20.442 13.706 1.00 12.01 326 ASP A N 1
ATOM 2478 C CA . ASP A 1 344 ? -15.072 20.940 12.489 1.00 12.92 326 ASP A CA 1
ATOM 2479 C C . ASP A 1 344 ? -16.067 21.434 11.453 1.00 12.55 326 ASP A C 1
ATOM 2480 O O . ASP A 1 344 ? -15.764 22.354 10.695 1.00 13.23 326 ASP A O 1
ATOM 2485 N N . ALA A 1 345 ? -17.249 20.830 11.417 1.00 12.23 327 ALA A N 1
ATOM 2486 C CA . ALA A 1 345 ? -18.303 21.257 10.502 1.00 12.23 327 ALA A CA 1
ATOM 2487 C C . ALA A 1 345 ? -19.102 22.444 11.054 1.00 12.24 327 ALA A C 1
ATOM 2488 O O . ALA A 1 345 ? -19.975 22.957 10.367 1.00 12.89 327 ALA A O 1
ATOM 2490 N N . LYS A 1 346 ? -18.804 22.855 12.285 1.00 12.24 328 LYS A N 1
ATOM 2491 C CA . LYS A 1 346 ? -19.547 23.895 13.003 1.00 12.79 328 LYS A CA 1
ATOM 2492 C C . LYS A 1 346 ? -21.031 23.560 13.065 1.00 12.34 328 LYS A C 1
ATOM 2493 O O . LYS A 1 346 ? -21.894 24.406 12.814 1.00 13.38 328 LYS A O 1
ATOM 2499 N N . LEU A 1 347 ? -21.313 22.308 13.417 1.00 11.32 329 LEU A N 1
ATOM 2500 C CA . LEU A 1 347 ? -22.671 21.825 13.580 1.00 11.05 329 LEU A CA 1
ATOM 2501 C C . LEU A 1 347 ? -22.845 21.221 14.956 1.00 10.89 329 LEU A C 1
ATOM 2502 O O . LEU A 1 347 ? -21.902 20.665 15.515 1.00 11.67 329 LEU A O 1
ATOM 2507 N N . ASP A 1 348 ? -24.052 21.332 15.498 1.00 10.53 330 ASP A N 1
ATOM 2508 C CA . ASP A 1 348 ? -24.459 20.583 16.669 1.00 10.24 330 ASP A CA 1
ATOM 2509 C C . ASP A 1 348 ? -25.050 19.257 16.197 1.00 9.47 330 ASP A C 1
ATOM 2510 O O . ASP A 1 348 ? -25.546 19.148 15.066 1.00 9.19 330 ASP A O 1
ATOM 2515 N N . LYS A 1 349 ? -25.051 18.273 17.082 1.00 9.63 331 LYS A N 1
ATOM 2516 C CA . LYS A 1 349 ? -25.601 16.970 16.752 1.00 10.13 331 LYS A CA 1
ATOM 2517 C C . LYS A 1 349 ? -27.048 17.064 16.285 1.00 10.37 331 LYS A C 1
ATOM 2518 O O . LYS A 1 349 ? -27.490 16.252 15.476 1.00 10.48 331 LYS A O 1
ATOM 2524 N N . GLY A 1 350 ? -27.788 18.058 16.779 1.00 10.58 332 GLY A N 1
ATOM 2525 C CA . GLY A 1 350 ? -29.184 18.218 16.388 1.00 11.07 332 GLY A CA 1
ATOM 2526 C C . GLY A 1 350 ? -29.392 18.745 14.982 1.00 11.41 332 GLY A C 1
ATOM 2527 O O . GLY A 1 350 ? -30.517 18.748 14.486 1.00 12.52 332 GLY A O 1
ATOM 2528 N N . GLN A 1 351 ? -28.318 19.194 14.332 1.00 10.94 333 GLN A N 1
ATOM 2529 C CA . GLN A 1 351 ? -28.379 19.683 12.956 1.00 11.17 333 GLN A CA 1
ATOM 2530 C C . GLN A 1 351 ? -28.037 18.603 11.926 1.00 10.93 333 GLN A C 1
ATOM 2531 O O . GLN A 1 351 ? -27.902 18.898 10.738 1.00 12.46 333 GLN A O 1
ATOM 2537 N N . ILE A 1 352 ? -27.902 17.353 12.371 1.00 10.20 334 ILE A N 1
ATOM 2538 C CA . ILE A 1 352 ? -27.700 16.235 11.450 1.00 9.37 334 ILE A CA 1
ATOM 2539 C C . ILE A 1 352 ? -29.056 15.621 11.116 1.00 9.47 334 ILE A C 1
ATOM 2540 O O . ILE A 1 352 ? -29.752 15.117 11.997 1.00 10.19 334 ILE A O 1
ATOM 2545 N N . GLN A 1 353 ? -29.429 15.663 9.846 1.00 9.49 335 GLN A N 1
ATOM 2546 C CA . GLN A 1 353 ? -30.736 15.158 9.420 1.00 10.28 335 GLN A CA 1
ATOM 2547 C C . GLN A 1 353 ? -30.763 13.664 9.136 1.00 10.33 335 GLN A C 1
ATOM 2548 O O . GLN A 1 353 ? -31.813 13.035 9.235 1.00 10.09 335 GLN A O 1
ATOM 2554 N N . GLU A 1 354 ? -29.618 13.102 8.761 1.00 9.96 336 GLU A N 1
ATOM 2555 C CA . GLU A 1 354 ? -29.518 11.672 8.475 1.00 10.01 336 GLU A CA 1
ATOM 2556 C C . GLU A 1 354 ? -28.185 11.129 8.966 1.00 9.26 336 GLU A C 1
ATOM 2557 O O . GLU A 1 354 ? -27.150 11.749 8.763 1.00 9.32 336 GLU A O 1
ATOM 2563 N N . ILE A 1 355 ? -28.242 9.966 9.601 1.00 8.63 337 ILE A N 1
ATOM 2564 C CA . ILE A 1 355 ? -27.065 9.240 10.042 1.00 8.96 337 ILE A CA 1
ATOM 2565 C C . ILE A 1 355 ? -27.049 7.920 9.284 1.00 8.65 337 ILE A C 1
ATOM 2566 O O . ILE A 1 355 ? -28.052 7.200 9.276 1.00 9.83 337 ILE A O 1
ATOM 2571 N N . VAL A 1 356 ? -25.932 7.608 8.638 1.00 8.52 338 VAL A N 1
ATOM 2572 C CA . VAL A 1 356 ? -25.827 6.414 7.812 1.00 8.23 338 VAL A CA 1
ATOM 2573 C C . VAL A 1 356 ? -24.751 5.500 8.387 1.00 8.15 338 VAL A C 1
ATOM 2574 O O . VAL A 1 356 ? -23.625 5.926 8.619 1.00 7.89 338 VAL A O 1
ATOM 2578 N N . LEU A 1 357 ? -25.104 4.246 8.633 1.00 7.68 339 LEU A N 1
ATOM 2579 C CA . LEU A 1 357 ? -24.143 3.225 9.054 1.00 8.02 339 LEU A CA 1
ATOM 2580 C C . LEU A 1 357 ? -23.487 2.558 7.870 1.00 7.76 339 LEU A C 1
ATOM 2581 O O . LEU A 1 357 ? -24.156 2.029 6.981 1.00 9.23 339 LEU A O 1
ATOM 2586 N N . VAL A 1 358 ? -22.165 2.567 7.864 1.00 7.51 340 VAL A N 1
ATOM 2587 C CA . VAL A 1 358 ? -21.401 1.937 6.819 1.00 7.91 340 VAL A CA 1
ATOM 2588 C C . VAL A 1 358 ? -20.337 1.100 7.492 1.00 6.96 340 VAL A C 1
ATOM 2589 O O . VAL A 1 358 ? -19.857 1.441 8.568 1.00 6.85 340 VAL A O 1
ATOM 2593 N N . GLY A 1 359 ? -19.973 -0.002 6.858 1.00 6.47 341 GLY A N 1
ATOM 2594 C CA . GLY A 1 359 ? -18.913 -0.846 7.368 1.00 6.38 341 GLY A CA 1
ATOM 2595 C C . GLY A 1 359 ? -19.442 -2.014 8.174 1.00 6.12 341 GLY A C 1
ATOM 2596 O O . GLY A 1 359 ? -20.420 -1.891 8.925 1.00 6.16 341 GLY A O 1
ATOM 2597 N N . GLY A 1 360 ? -18.782 -3.157 8.037 1.00 6.09 342 GLY A N 1
ATOM 2598 C CA . GLY A 1 360 ? -19.250 -4.379 8.660 1.00 6.14 342 GLY A CA 1
ATOM 2599 C C . GLY A 1 360 ? -19.359 -4.302 10.160 1.00 5.87 342 GLY A C 1
ATOM 2600 O O . GLY A 1 360 ? -20.242 -4.935 10.745 1.00 6.68 342 GLY A O 1
ATOM 2601 N N . SER A 1 361 ? -18.486 -3.528 10.800 1.00 5.99 343 SER A N 1
ATOM 2602 C CA . SER A 1 361 ? -18.499 -3.446 12.265 1.00 6.04 343 SER A CA 1
ATOM 2603 C C . SER A 1 361 ? -19.705 -2.696 12.822 1.00 6.00 343 SER A C 1
ATOM 2604 O O . SER A 1 361 ? -19.996 -2.802 14.018 1.00 6.26 343 SER A O 1
ATOM 2607 N N . THR A 1 362 ? -20.422 -1.953 11.976 1.00 6.05 344 THR A N 1
ATOM 2608 C CA . THR A 1 362 ? -21.606 -1.236 12.445 1.00 6.54 344 THR A CA 1
ATOM 2609 C C . THR A 1 362 ? -22.791 -2.156 12.650 1.00 6.87 344 THR A C 1
ATOM 2610 O O . THR A 1 362 ? -23.819 -1.710 13.143 1.00 8.07 344 THR A O 1
ATOM 2614 N N . ARG A 1 363 ? -22.636 -3.437 12.329 1.00 6.77 345 ARG A N 1
ATOM 2615 C CA . ARG A 1 363 ? -23.611 -4.444 12.702 1.00 7.90 345 ARG A CA 1
ATOM 2616 C C . ARG A 1 363 ? -23.622 -4.735 14.200 1.00 7.48 345 ARG A C 1
ATOM 2617 O O . ARG A 1 363 ? -24.574 -5.321 14.690 1.00 8.24 345 ARG A O 1
ATOM 2625 N N . ILE A 1 364 ? -22.569 -4.357 14.917 1.00 7.23 346 ILE A N 1
ATOM 2626 C CA . ILE A 1 364 ? -22.462 -4.652 16.350 1.00 6.79 346 ILE A CA 1
ATOM 2627 C C . ILE A 1 364 ? -23.541 -3.862 17.098 1.00 6.99 346 ILE A C 1
ATOM 2628 O O . ILE A 1 364 ? -23.546 -2.641 17.056 1.00 7.06 346 ILE A O 1
ATOM 2633 N N . PRO A 1 365 ? -24.450 -4.558 17.813 1.00 7.33 347 PRO A N 1
ATOM 2634 C CA . PRO A 1 365 ? -25.544 -3.868 18.508 1.00 7.64 347 PRO A CA 1
ATOM 2635 C C . PRO A 1 365 ? -25.105 -2.753 19.445 1.00 7.93 347 PRO A C 1
ATOM 2636 O O . PRO A 1 365 ? -25.728 -1.687 19.463 1.00 7.94 347 PRO A O 1
ATOM 2640 N N . LYS A 1 366 ? -24.026 -2.956 20.188 1.00 7.47 348 LYS A N 1
ATOM 2641 C CA . LYS A 1 366 ? -23.607 -1.958 21.160 1.00 7.95 348 LYS A CA 1
ATOM 2642 C C . LYS A 1 366 ? -23.166 -0.668 20.471 1.00 7.97 348 LYS A C 1
ATOM 2643 O O . LYS A 1 366 ? -23.386 0.421 20.987 1.00 8.43 348 LYS A O 1
ATOM 2649 N N . ILE A 1 367 ? -22.521 -0.792 19.316 1.00 7.91 349 ILE A N 1
ATOM 2650 C CA A ILE A 1 367 ? -22.127 0.358 18.493 0.50 7.85 349 ILE A CA 1
ATOM 2651 C CA B ILE A 1 367 ? -22.125 0.385 18.561 0.50 8.08 349 ILE A CA 1
ATOM 2652 C C . ILE A 1 367 ? -23.363 1.145 18.061 1.00 7.79 349 ILE A C 1
ATOM 2653 O O . ILE A 1 367 ? -23.419 2.374 18.157 1.00 8.68 349 ILE A O 1
ATOM 2662 N N . GLN A 1 368 ? -24.351 0.431 17.552 1.00 7.90 350 GLN A N 1
ATOM 2663 C CA . GLN A 1 368 ? -25.588 1.076 17.127 1.00 8.84 350 GLN A CA 1
ATOM 2664 C C . GLN A 1 368 ? -26.260 1.806 18.286 1.00 9.00 350 GLN A C 1
ATOM 2665 O O . GLN A 1 368 ? -26.739 2.941 18.125 1.00 9.14 350 GLN A O 1
ATOM 2671 N N . LYS A 1 369 ? -26.296 1.162 19.449 1.00 9.39 351 LYS A N 1
ATOM 2672 C CA . LYS A 1 369 ? -26.944 1.735 20.630 1.00 10.28 351 LYS A CA 1
ATOM 2673 C C . LYS A 1 369 ? -26.197 2.984 21.088 1.00 9.75 351 LYS A C 1
ATOM 2674 O O . LYS A 1 369 ? -26.818 4.007 21.390 1.00 9.72 351 LYS A O 1
ATOM 2680 N N . LEU A 1 370 ? -24.872 2.920 21.176 1.00 8.88 352 LEU A N 1
ATOM 2681 C CA . LEU A 1 370 ? -24.096 4.099 21.551 1.00 9.09 352 LEU A CA 1
ATOM 2682 C C . LEU A 1 370 ? -24.335 5.274 20.607 1.00 8.46 352 LEU A C 1
ATOM 2683 O O . LEU A 1 370 ? -24.463 6.416 21.057 1.00 8.89 352 LEU A O 1
ATOM 2688 N N . LEU A 1 371 ? -24.378 5.008 19.305 1.00 7.97 353 LEU A N 1
ATOM 2689 C CA . LEU A 1 371 ? -24.540 6.076 18.328 1.00 7.98 353 LEU A CA 1
ATOM 2690 C C . LEU A 1 371 ? -25.944 6.669 18.385 1.00 8.49 353 LEU A C 1
ATOM 2691 O O . LEU A 1 371 ? -26.108 7.898 18.375 1.00 8.68 353 LEU A O 1
ATOM 2696 N N . GLN A 1 372 ? -26.952 5.808 18.426 1.00 9.00 354 GLN A N 1
ATOM 2697 C CA . GLN A 1 372 ? -28.333 6.270 18.496 1.00 9.90 354 GLN A CA 1
ATOM 2698 C C . GLN A 1 372 ? -28.557 7.060 19.785 1.00 10.14 354 GLN A C 1
ATOM 2699 O O . GLN A 1 372 ? -29.213 8.095 19.752 1.00 10.45 354 GLN A O 1
ATOM 2705 N N . ASP A 1 373 ? -28.006 6.602 20.907 1.00 9.93 355 ASP A N 1
ATOM 2706 C CA . ASP A 1 373 ? -28.136 7.338 22.168 1.00 10.69 355 ASP A CA 1
ATOM 2707 C C . ASP A 1 373 ? -27.447 8.700 22.074 1.00 10.40 355 ASP A C 1
ATOM 2708 O O . ASP A 1 373 ? -27.970 9.705 22.562 1.00 10.27 355 ASP A O 1
ATOM 2713 N N . PHE A 1 374 ? -26.272 8.743 21.448 1.00 9.91 356 PHE A N 1
ATOM 2714 C CA . PHE A 1 374 ? -25.565 10.000 21.240 1.00 9.60 356 PHE A CA 1
ATOM 2715 C C . PHE A 1 374 ? -26.443 10.963 20.451 1.00 9.15 356 PHE A C 1
ATOM 2716 O O . PHE A 1 374 ? -26.504 12.158 20.760 1.00 9.54 356 PHE A O 1
ATOM 2724 N N . PHE A 1 375 ? -27.143 10.438 19.456 1.00 8.65 357 PHE A N 1
ATOM 2725 C CA . PHE A 1 375 ? -28.047 11.238 18.651 1.00 8.74 357 PHE A CA 1
ATOM 2726 C C . PHE A 1 375 ? -29.479 11.285 19.211 1.00 9.11 357 PHE A C 1
ATOM 2727 O O . PHE A 1 375 ? -30.427 11.514 18.477 1.00 9.02 357 PHE A O 1
ATOM 2735 N N . ASN A 1 376 ? -29.610 11.095 20.523 1.00 9.02 358 ASN A N 1
ATOM 2736 C CA . ASN A 1 376 ? -30.862 11.345 21.231 1.00 9.78 358 ASN A CA 1
ATOM 2737 C C . ASN A 1 376 ? -32.036 10.527 20.726 1.00 10.19 358 ASN A C 1
ATOM 2738 O O . ASN A 1 376 ? -33.176 10.983 20.719 1.00 11.06 358 ASN A O 1
ATOM 2743 N N . GLY A 1 377 ? -31.748 9.296 20.324 1.00 10.48 359 GLY A N 1
ATOM 2744 C CA . GLY A 1 377 ? -32.776 8.349 19.906 1.00 10.86 359 GLY A CA 1
ATOM 2745 C C . GLY A 1 377 ? -33.114 8.369 18.434 1.00 11.30 359 GLY A C 1
ATOM 2746 O O . GLY A 1 377 ? -33.962 7.586 17.980 1.00 11.64 359 GLY A O 1
ATOM 2747 N N . LYS A 1 378 ? -32.465 9.250 17.674 1.00 11.47 360 LYS A N 1
ATOM 2748 C CA . LYS A 1 378 ? -32.744 9.366 16.249 1.00 11.97 360 LYS A CA 1
ATOM 2749 C C . LYS A 1 378 ? -32.446 8.046 15.537 1.00 12.21 360 LYS A C 1
ATOM 2750 O O . LYS A 1 378 ? -31.421 7.415 15.781 1.00 11.80 360 LYS A O 1
ATOM 2756 N N . GLU A 1 379 ? -33.371 7.623 14.683 1.00 12.62 361 GLU A N 1
ATOM 2757 C CA . GLU A 1 379 ? -33.218 6.363 13.963 1.00 13.62 361 GLU A CA 1
ATOM 2758 C C . GLU A 1 379 ? -32.063 6.459 12.973 1.00 13.11 361 GLU A C 1
ATOM 2759 O O . GLU A 1 379 ? -31.850 7.491 12.357 1.00 13.34 361 GLU A O 1
ATOM 2765 N N . LEU A 1 380 ? -31.302 5.374 12.875 1.00 12.66 362 LEU A N 1
ATOM 2766 C CA . LEU A 1 380 ? -30.152 5.285 11.984 1.00 12.88 362 LEU A CA 1
ATOM 2767 C C . LEU A 1 380 ? -30.555 4.676 10.644 1.00 12.90 362 LEU A C 1
ATOM 2768 O O . LEU A 1 380 ? -31.429 3.809 10.585 1.00 14.49 362 LEU A O 1
ATOM 2773 N N . ASN A 1 381 ? -29.928 5.127 9.565 1.00 11.55 363 ASN A N 1
ATOM 2774 C CA . ASN A 1 381 ? -30.085 4.480 8.262 1.00 11.64 363 ASN A CA 1
ATOM 2775 C C . ASN A 1 381 ? -29.194 3.260 8.197 1.00 11.41 363 ASN A C 1
ATOM 2776 O O . ASN A 1 381 ? -27.960 3.378 8.157 1.00 11.08 363 ASN A O 1
ATOM 2781 N N . LYS A 1 382 ? -29.818 2.091 8.158 1.00 10.70 364 LYS A N 1
ATOM 2782 C CA . LYS A 1 382 ? -29.088 0.835 8.099 1.00 11.82 364 LYS A CA 1
ATOM 2783 C C . LYS A 1 382 ? -29.831 -0.231 7.301 1.00 11.60 364 LYS A C 1
ATOM 2784 O O . LYS A 1 382 ? -29.550 -1.419 7.435 1.00 13.42 364 LYS A O 1
ATOM 2790 N N . SER A 1 383 ? -30.758 0.192 6.452 1.00 11.58 365 SER A N 1
ATOM 2791 C CA . SER A 1 383 ? -31.544 -0.738 5.644 1.00 12.21 365 SER A CA 1
ATOM 2792 C C . SER A 1 383 ? -30.738 -1.339 4.497 1.00 12.10 365 SER A C 1
ATOM 2793 O O . SER A 1 383 ? -31.098 -2.395 3.975 1.00 13.00 365 SER A O 1
ATOM 2796 N N . ILE A 1 384 ? -29.655 -0.674 4.102 1.00 11.28 366 ILE A N 1
ATOM 2797 C CA . ILE A 1 384 ? -28.706 -1.259 3.160 1.00 11.08 366 ILE A CA 1
ATOM 2798 C C . ILE A 1 384 ? -27.609 -1.922 3.988 1.00 10.63 366 ILE A C 1
ATOM 2799 O O . ILE A 1 384 ? -27.038 -1.296 4.892 1.00 11.10 366 ILE A O 1
ATOM 2804 N N . ASN A 1 385 ? -27.328 -3.190 3.715 1.00 10.48 367 ASN A N 1
ATOM 2805 C CA . ASN A 1 385 ? -26.293 -3.925 4.417 1.00 10.88 367 ASN A CA 1
ATOM 2806 C C . ASN A 1 385 ? -25.069 -3.024 4.534 1.00 10.16 367 ASN A C 1
ATOM 2807 O O . ASN A 1 385 ? -24.549 -2.593 3.507 1.00 8.89 367 ASN A O 1
ATOM 2812 N N . PRO A 1 386 ? -24.625 -2.700 5.766 1.00 9.97 368 PRO A N 1
ATOM 2813 C CA . PRO A 1 386 ? -23.596 -1.662 5.868 1.00 9.91 368 PRO A CA 1
ATOM 2814 C C . PRO A 1 386 ? -22.289 -1.980 5.178 1.00 9.17 368 PRO A C 1
ATOM 2815 O O . PRO A 1 386 ? -21.623 -1.060 4.685 1.00 8.91 368 PRO A O 1
ATOM 2819 N N . ASP A 1 387 ? -21.916 -3.248 5.126 1.00 9.05 369 ASP A N 1
ATOM 2820 C CA . ASP A 1 387 ? -20.690 -3.622 4.430 1.00 9.28 369 ASP A CA 1
ATOM 2821 C C . ASP A 1 387 ? -20.821 -3.631 2.898 1.00 8.43 369 ASP A C 1
ATOM 2822 O O . ASP A 1 387 ? -19.835 -3.839 2.201 1.00 8.58 369 ASP A O 1
ATOM 2827 N N . GLU A 1 388 ? -22.032 -3.386 2.401 1.00 7.55 370 GLU A N 1
ATOM 2828 C CA . GLU A 1 388 ? -22.314 -3.324 0.967 1.00 7.54 370 GLU A CA 1
ATOM 2829 C C . GLU A 1 388 ? -22.664 -1.919 0.472 1.00 6.77 370 GLU A C 1
ATOM 2830 O O . GLU A 1 388 ? -22.716 -1.687 -0.739 1.00 7.31 370 GLU A O 1
ATOM 2836 N N . ALA A 1 389 ? -22.888 -0.970 1.384 1.00 6.77 371 ALA A N 1
ATOM 2837 C CA . ALA A 1 389 ? -23.452 0.324 1.008 1.00 6.65 371 ALA A CA 1
ATOM 2838 C C . ALA A 1 389 ? -22.560 1.138 0.068 1.00 6.64 371 ALA A C 1
ATOM 2839 O O . ALA A 1 389 ? -23.048 1.838 -0.812 1.00 6.60 371 ALA A O 1
ATOM 2841 N N . VAL A 1 390 ? -21.252 1.063 0.268 1.00 6.56 372 VAL A N 1
ATOM 2842 C CA . VAL A 1 390 ? -20.325 1.779 -0.590 1.00 6.53 372 VAL A CA 1
ATOM 2843 C C . VAL A 1 390 ? -20.373 1.204 -2.013 1.00 5.93 372 VAL A C 1
ATOM 2844 O O . VAL A 1 390 ? -20.502 1.953 -2.978 1.00 6.05 372 VAL A O 1
ATOM 2848 N N . ALA A 1 391 ? -20.284 -0.107 -2.157 1.00 5.81 373 ALA A N 1
ATOM 2849 C CA . ALA A 1 391 ? -20.387 -0.725 -3.491 1.00 6.13 373 ALA A CA 1
ATOM 2850 C C . ALA A 1 391 ? -21.739 -0.428 -4.118 1.00 6.34 373 ALA A C 1
ATOM 2851 O O . ALA A 1 391 ? -21.825 -0.210 -5.325 1.00 6.72 373 ALA A O 1
ATOM 2853 N N . TYR A 1 392 ? -22.790 -0.424 -3.301 1.00 6.77 374 TYR A N 1
ATOM 2854 C CA . TYR A 1 392 ? -24.144 -0.154 -3.771 1.00 7.26 374 TYR A CA 1
ATOM 2855 C C . TYR A 1 392 ? -24.194 1.226 -4.417 1.00 6.86 374 TYR A C 1
ATOM 2856 O O . TYR A 1 392 ? -24.681 1.378 -5.553 1.00 7.81 374 TYR A O 1
ATOM 2865 N N . GLY A 1 393 ? -23.708 2.240 -3.708 1.00 7.25 375 GLY A N 1
ATOM 2866 C CA . GLY A 1 393 ? -23.713 3.591 -4.253 1.00 7.06 375 GLY A CA 1
ATOM 2867 C C . GLY A 1 393 ? -22.807 3.745 -5.452 1.00 6.90 375 GLY A C 1
ATOM 2868 O O . GLY A 1 393 ? -23.135 4.469 -6.387 1.00 7.60 375 GLY A O 1
ATOM 2869 N N . ALA A 1 394 ? -21.672 3.062 -5.445 1.00 6.67 376 ALA A N 1
ATOM 2870 C CA . ALA A 1 394 ? -20.799 3.057 -6.610 1.00 6.73 376 ALA A CA 1
ATOM 2871 C C . ALA A 1 394 ? -21.506 2.453 -7.816 1.00 6.88 376 ALA A C 1
ATOM 2872 O O . ALA A 1 394 ? -21.331 2.953 -8.926 1.00 7.70 376 ALA A O 1
ATOM 2874 N N . ALA A 1 395 ? -22.295 1.404 -7.615 1.00 6.37 377 ALA A N 1
ATOM 2875 C CA . ALA A 1 395 ? -23.019 0.772 -8.721 1.00 7.25 377 ALA A CA 1
ATOM 2876 C C . ALA A 1 395 ? -24.082 1.712 -9.278 1.00 8.22 377 ALA A C 1
ATOM 2877 O O . ALA A 1 395 ? -24.270 1.805 -10.500 1.00 8.68 377 ALA A O 1
ATOM 2879 N N . VAL A 1 396 ? -24.784 2.413 -8.398 1.00 8.37 378 VAL A N 1
ATOM 2880 C CA . VAL A 1 396 ? -25.756 3.426 -8.826 1.00 9.23 378 VAL A CA 1
ATOM 2881 C C . VAL A 1 396 ? -25.070 4.501 -9.668 1.00 9.65 378 VAL A C 1
ATOM 2882 O O . VAL A 1 396 ? -25.521 4.816 -10.780 1.00 10.37 378 VAL A O 1
ATOM 2886 N N . GLN A 1 397 ? -23.964 5.041 -9.158 1.00 9.45 379 GLN A N 1
ATOM 2887 C CA A GLN A 1 397 ? -23.255 6.096 -9.869 0.50 10.31 379 GLN A CA 1
ATOM 2888 C CA B GLN A 1 397 ? -23.197 6.078 -9.847 0.50 10.32 379 GLN A CA 1
ATOM 2889 C C . GLN A 1 397 ? -22.726 5.602 -11.215 1.00 10.29 379 GLN A C 1
ATOM 2890 O O . GLN A 1 397 ? -22.756 6.353 -12.194 1.00 10.88 379 GLN A O 1
ATOM 2901 N N . ALA A 1 398 ? -22.265 4.356 -11.280 1.00 10.32 380 ALA A N 1
ATOM 2902 C CA . ALA A 1 398 ? -21.741 3.812 -12.529 1.00 10.54 380 ALA A CA 1
ATOM 2903 C C . ALA A 1 398 ? -22.823 3.754 -13.592 1.00 11.36 380 ALA A C 1
ATOM 2904 O O . ALA A 1 398 ? -22.578 4.104 -14.753 1.00 11.93 380 ALA A O 1
ATOM 2906 N N . ALA A 1 399 ? -24.017 3.330 -13.198 1.00 11.54 381 ALA A N 1
ATOM 2907 C CA . ALA A 1 399 ? -25.141 3.251 -14.131 1.00 12.87 381 ALA A CA 1
ATOM 2908 C C . ALA A 1 399 ? -25.500 4.642 -14.626 1.00 14.15 381 ALA A C 1
ATOM 2909 O O . ALA A 1 399 ? -25.776 4.830 -15.813 1.00 14.96 381 ALA A O 1
ATOM 2911 N N . ILE A 1 400 ? -25.481 5.625 -13.734 1.00 14.90 382 ILE A N 1
ATOM 2912 C CA . ILE A 1 400 ? -25.762 7.006 -14.126 1.00 16.15 382 ILE A CA 1
ATOM 2913 C C . ILE A 1 400 ? -24.747 7.497 -15.160 1.00 16.92 382 ILE A C 1
ATOM 2914 O O . ILE A 1 400 ? -25.128 8.118 -16.157 1.00 17.27 382 ILE A O 1
ATOM 2919 N N . LEU A 1 401 ? -23.467 7.202 -14.944 1.00 17.99 383 LEU A N 1
ATOM 2920 C CA . LEU A 1 401 ? -22.400 7.673 -15.833 1.00 19.06 383 LEU A CA 1
ATOM 2921 C C . LEU A 1 401 ? -22.361 6.903 -17.155 1.00 20.44 383 LEU A C 1
ATOM 2922 O O . LEU A 1 401 ? -21.775 7.382 -18.134 1.00 21.44 383 LEU A O 1
ATOM 2927 N N . ILE A 1 402 ? -22.979 5.720 -17.160 1.00 21.76 384 ILE A N 1
ATOM 2928 C CA . ILE A 1 402 ? -23.209 4.906 -18.355 1.00 22.72 384 ILE A CA 1
ATOM 2929 C C . ILE A 1 402 ? -21.906 4.416 -18.974 1.00 23.35 384 ILE A C 1
ATOM 2930 O O . ILE A 1 402 ? -21.190 3.616 -18.364 1.00 24.18 384 ILE A O 1
#

Secondary structure (DSSP, 8-state):
---EEEEE-SSEEEEEEEETTEEEEPP-TTS-SSEE--EEE-SS-EEETHHHHHTTTT-STTEE--GGGTTT--TTSHHHHHHHTT-SSEEEEETTEEEEEEEETTEEEEE-HHHHHHHHHHHHHHHHHHHHSS---EEEEEE-TT--HHHHHHHHHHHHHHT-EEEEEEEHHHHHHHHTTTTSS-SSSS--EEEEEEE-SS-EEEEEEEEETTEEEEEEEEEETT-SHHHHHHHHHHHHHHHHHHHHS---TT-HHHHHHHHHHHHHHHHHTTTSSEEEEEEEEEETTEEEEEEEEHHHHHHHTHHHHHHTHHHHHHHHHHHT--GGG--EEEEESGGGG-HHHHHHHHHHTTTPPPB-SS-TTTHHHHHHHHHHHHH-

GO terms:
  GO:0006986 response to unfolded protein (P, TAS)
  GO:0007140 male meiotic nuclear division (P, TAS)
  GO:0007286 spermatid development (P, TAS)
  GO:0005515 protein binding (F, IPI)
  GO:0019899 enzyme binding (F, IPI)
  GO:0005829 cytosol (C, IDA)
  GO:0042026 protein refolding (P, IDA)
  GO:0090084 negative regulation of inclusion body assembly (P, IDA)
  GO:0070062 extracellular exosome (C, HDA)
  GO:0072562 blood microparticle (C, HDA)
  GO:0005634 nucleus (C, HDA)
  GO:0016020 membrane (C, HDA)

Solvent-accessible surface area: 16742 Å² total; per-residue (Å²): 119,35,9,0,0,0,19,11,11,19,32,54,0,2,0,0,0,65,54,186,61,110,21,46,12,3,44,12,123,92,56,57,108,21,1,1,11,28,0,0,0,42,99,103,91,109,38,24,0,19,38,0,35,108,35,11,22,134,22,31,76,28,0,0,38,18,8,23,33,0,2,19,60,143,48,86,51,83,64,0,57,54,11,48,163,146,24,66,8,77,10,40,58,83,84,40,78,1,14,0,53,3,87,35,119,66,104,77,75,44,23,47,1,19,53,2,5,4,18,3,0,37,37,2,28,96,12,0,22,92,99,39,41,56,146,4,122,17,0,0,0,1,1,6,22,92,12,80,118,61,5,49,94,9,3,77,54,0,0,99,102,17,52,12,82,25,48,116,20,14,29,16,7,16,0,0,0,12,13,37,28,21,51,90,55,69,134,80,74,49,140,41,19,5,0,2,1,18,0,15,24,10,20,0,21,0,4,0,0,24,4,103,109,36,120,47,96,57,45,10,54,17,36,65,58,104,15,0,2,48,45,0,10,59,83,0,12,76,35,0,25,113,12,0,107,140,119,69,174,57,69,1,48,113,63,142,109,2,30,40,51,0,71,51,2,0,28,125,3,22,119,60,2,29,100,49,92,110,6,81,2,108,6,81,61,7,58,129,63,39,70,2,120,22,63,5,61,50,62,91,3,42,110,27,0,55,81,36,2,160,31,1,25,77,19,0,74,97,0,10,157,77,18,186,34,94,60,63,87,5,46,60,0,0,0,3,8,31,9,0,90,8,40,62,1,30,82,18,1,58,86,24,9,124,42,74,145,20,32,104,106,23,65,10,32,9,0,6,0,59,0,0,0,27,19,0,33,108,56,160

Nearest PDB structures (foldseek):
  3i33-assembly1_A  TM=1.003E+00  e=2.952E-77  Homo sapiens
  5fpe-assembly2_B  TM=9.796E-01  e=1.370E-70  Homo sapiens
  6b1n-assembly1_A  TM=9.909E-01  e=1.206E-67  Homo sapiens
  7nqr-assembly1_A  TM=9.825E-01  e=3.437E-61  Plasmodium falciparum 3D7
  3kvg-assembly2_B  TM=9.831E-01  e=2.422E-60  Cryptosporidium parvum Iowa II

B-factor: mean 13.28, std 6.25, range [5.13, 45.18]

Foldseek 3Di:
DFAKEWELDQFKIWIWAADPHAIDTFAFPVRHSIWTLKWFADLADIDGTPVLLVCCLVGQARIDGRLLQQQLHFCPDPSNVVVQVVGNYDWDHDPRGIWTWHDHNNDIDTGGSLCSSLVRVLSNQVSVCVVPPDGHAEFAYEDAPPDDPSRVVSVVVSCVVSRHHHLYYYYLVVLLCLLVVLLVPDDDDALSWEWEFAAAAAWTKIWIWGHDNSDTDTLFMFTGRGAHNLVLLVLQLVVVQVVCCVVPVDRCVVPSSLSSLSSVQSSVQQLVQLPDQKGWRWAQCSDPRDTDIDMDGNVVSCVSCVCSLLVSVVRVVVRCVSSVHDLQSHNAYEYAYQVCSRVSSLVSVCVVSVNDDHHCPDPRPCSSSRSRNVVSNVSD

Radius of gyration: 20.91 Å; Cα contacts (8 Å, |Δi|>4): 825; chains: 1; bounding box: 49×56×54 Å

Sequence (380 aa):
MPAIGIDLGTTYSCVGVFQHGKVEIIANDQGNRTTPSYVAFTDTERLIGDAAKNQVAMNPTNTIFDAKRLIGRKFEDATVQSDMKHWPFRVVSEGGKPKVQVEYKGETKTFFPEEISSMVLTKMKEIAEAYLGGKVHSAVITVPAYFNDSQRQATKDAGTITGLNVLRIINEPTAAAIAYGLDKKGCAGGEKNVLIFDLGGGTFDVSILTTIEDGIFEVKSTAGDTHLGGEDFDNRMMVSHLAEEFKRKHKKDIGPNKRAVRRLRTACEERAKRTLSSSTQASIEIDSLYEGVDFYTSITRARFEELNADLFRGTLEPVEKALRDAKLDKGQIQEIVLVGGSTRIPKIIQKLLQDFFNGKELNKSINPDEAVAYGAAVQQAAILI